Protein AF-0000000084401060 (afdb_homodimer)

Sequence (480 aa):
MSRNQKTVLITGANRGLGFGLTKLFLSRGYKVIAAVRDISSMVKLDGVIFVKIDAESLTDPKQAVETLQAEYGIKHLDIVIANSGICSDQDPISSIDPESFTHHFNINTRGPLTLFQAVRDLLIPSKGGAEGKFVVISSALGSISWEGHYKGQTTYGTSKAAVNYLTRKIHFEEPELIAFNIDPGYFESGNGQYAAAFVGRNPPQTVDEVAPQIVDVIEKATRAQTSGALWTYNGEKSAWMSRNQKTVLITGANRGLGFGLTKLFLSRGYKVIAAVRDISSMVKLDGVIFVKIDAESLTDPKQAVETLQAEYGIKHLDIVIANSGICSDQDPISSIDPESFTHHFNINTRGPLTLFQAVRDLLIPSKGGAEGKFVVISSALGSISWEGHYKGQTTYGTSKAAVNYLTRKIHFEEPELIAFNIDPGYFESGNGQYAAAFVGRNPPQTVDEVAPQIVDVIEKATRAQTSGALWTYNGEKSAW

Nearest PDB structures (foldseek):
  7ypd-assembly1_B  TM=9.029E-01  e=2.515E-20  Rhodotorula toruloides
  4cr7-assembly6_D  TM=8.251E-01  e=7.104E-14  Flavobacterium sp. 141-8
  4cr7-assembly1_H-2  TM=8.321E-01  e=1.428E-13  Flavobacterium sp. 141-8
  4cr7-assembly5_L-6  TM=8.377E-01  e=3.059E-13  Flavobacterium sp. 141-8
  4cr7-assembly6_I-8  TM=8.412E-01  e=7.439E-13  Flavobacterium sp. 141-8

Structure (mmCIF, N/CA/C/O backbone):
data_AF-0000000084401060-model_v1
#
loop_
_entity.id
_entity.type
_entity.pdbx_description
1 polymer 'Cytoplasmic protein'
#
loop_
_atom_site.group_PDB
_atom_site.id
_atom_site.type_symbol
_atom_site.label_atom_id
_atom_site.label_alt_id
_atom_site.label_comp_id
_atom_site.label_asym_id
_atom_site.label_entity_id
_atom_site.label_seq_id
_atom_site.pdbx_PDB_ins_code
_atom_site.Cartn_x
_atom_site.Cartn_y
_atom_site.Cartn_z
_atom_site.occupancy
_atom_site.B_iso_or_equiv
_atom_site.auth_seq_id
_atom_site.auth_comp_id
_atom_site.auth_asym_id
_atom_site.auth_atom_id
_atom_site.pdbx_PDB_model_num
ATOM 1 N N . MET A 1 1 ? 7.047 37.656 25.656 1 33.56 1 MET A N 1
ATOM 2 C CA . MET A 1 1 ? 7.379 37.344 24.266 1 33.56 1 MET A CA 1
ATOM 3 C C . MET A 1 1 ? 6.207 36.688 23.562 1 33.56 1 MET A C 1
ATOM 5 O O . MET A 1 1 ? 5.586 35.781 24.125 1 33.56 1 MET A O 1
ATOM 9 N N . SER A 1 2 ? 5.246 37.344 22.875 1 41.78 2 SER A N 1
ATOM 10 C CA . SER A 1 2 ? 3.918 37.031 22.359 1 41.78 2 SER A CA 1
ATOM 11 C C . SER A 1 2 ? 3.844 35.594 21.844 1 41.78 2 SER A C 1
ATOM 13 O O . SER A 1 2 ? 4.707 35.156 21.078 1 41.78 2 SER A O 1
ATOM 15 N N . ARG A 1 3 ? 3.529 34.625 22.641 1 53.06 3 ARG A N 1
ATOM 16 C CA . ARG A 1 3 ? 3.574 33.188 22.422 1 53.06 3 ARG A CA 1
ATOM 17 C C . ARG A 1 3 ? 3.213 32.844 20.984 1 53.06 3 ARG A C 1
ATOM 19 O O . ARG A 1 3 ? 2.125 33.156 20.5 1 53.06 3 ARG A O 1
ATOM 26 N N . ASN A 1 4 ? 4.184 32.625 19.875 1 75.56 4 ASN A N 1
ATOM 27 C CA . ASN A 1 4 ? 4.062 32.438 18.438 1 75.56 4 ASN A CA 1
ATOM 28 C C . ASN A 1 4 ? 2.977 31.438 18.078 1 75.56 4 ASN A C 1
ATOM 30 O O . ASN A 1 4 ? 2.965 30.328 18.594 1 75.56 4 ASN A O 1
ATOM 34 N N . GLN A 1 5 ? 1.82 31.953 17.688 1 92 5 GLN A N 1
ATOM 35 C CA . GLN A 1 5 ? 0.675 31.156 17.25 1 92 5 GLN A CA 1
ATOM 36 C C . GLN A 1 5 ? 1.112 30.016 16.328 1 92 5 GLN A C 1
ATOM 38 O O . GLN A 1 5 ? 1.78 30.25 15.32 1 92 5 GLN A O 1
ATOM 43 N N . LYS A 1 6 ? 0.814 28.828 16.812 1 94.94 6 LYS A N 1
ATOM 44 C CA . LYS A 1 6 ? 1.131 27.672 15.984 1 94.94 6 LYS A CA 1
ATOM 45 C C . LYS A 1 6 ? 0.199 27.578 14.781 1 94.94 6 LYS A C 1
ATOM 47 O O . LYS A 1 6 ? -0.961 28 14.852 1 94.94 6 LYS A O 1
ATOM 52 N N . THR A 1 7 ? 0.727 27.047 13.68 1 96.75 7 THR A N 1
ATOM 53 C CA . THR A 1 7 ? -0.035 26.938 12.438 1 96.75 7 THR A CA 1
ATOM 54 C C . THR A 1 7 ? -0.263 25.469 12.07 1 96.75 7 THR A C 1
ATOM 56 O O . THR A 1 7 ? 0.663 24.656 12.125 1 96.75 7 THR A O 1
ATOM 59 N N . VAL A 1 8 ? -1.557 25.141 11.719 1 98.38 8 VAL A N 1
ATOM 60 C CA . VAL A 1 8 ? -1.91 23.797 11.297 1 98.38 8 VAL A CA 1
ATOM 61 C C . VAL A 1 8 ? -2.598 23.844 9.93 1 98.38 8 VAL A C 1
ATOM 63 O O . VAL A 1 8 ? -3.416 24.734 9.672 1 98.38 8 VAL A O 1
ATOM 66 N N . LEU A 1 9 ? -2.145 23 9.008 1 98.75 9 LEU A N 1
ATOM 67 C CA . LEU A 1 9 ? -2.824 22.766 7.738 1 98.75 9 LEU A CA 1
ATOM 68 C C . LEU A 1 9 ? -3.559 21.438 7.738 1 98.75 9 LEU A C 1
ATOM 70 O O . LEU A 1 9 ? -2.975 20.406 8.07 1 98.75 9 LEU A O 1
ATOM 74 N N . ILE A 1 10 ? -4.863 21.453 7.438 1 98.75 10 ILE A N 1
ATOM 75 C CA . ILE A 1 10 ? -5.699 20.25 7.434 1 98.75 10 ILE A CA 1
ATOM 76 C C . ILE A 1 10 ? -6.34 20.078 6.059 1 98.75 10 ILE A C 1
ATOM 78 O O . ILE A 1 10 ? -6.996 20.984 5.551 1 98.75 10 ILE A O 1
ATOM 82 N N . THR A 1 11 ? -6.094 18.938 5.41 1 98.62 11 THR A N 1
ATOM 83 C CA . THR A 1 11 ? -6.793 18.656 4.164 1 98.62 11 THR A CA 1
ATOM 84 C C . THR A 1 11 ? -8.141 17.984 4.438 1 98.62 11 THR A C 1
ATOM 86 O O . THR A 1 11 ? -8.328 17.375 5.496 1 98.62 11 THR A O 1
ATOM 89 N N . GLY A 1 12 ? -9.055 18.078 3.428 1 96.44 12 GLY A N 1
ATOM 90 C CA . GLY A 1 12 ? -10.391 17.547 3.65 1 96.44 12 GLY A CA 1
ATOM 91 C C . GLY A 1 12 ? -11.109 18.188 4.816 1 96.44 12 GLY A C 1
ATOM 92 O O . GLY A 1 12 ? -11.734 17.516 5.629 1 96.44 12 GLY A O 1
ATOM 93 N N . ALA A 1 13 ? -11.078 19.469 4.961 1 95.94 13 ALA A N 1
ATOM 94 C CA . ALA A 1 13 ? -11.445 20.188 6.176 1 95.94 13 ALA A CA 1
ATOM 95 C C . ALA A 1 13 ? -12.898 20.641 6.125 1 95.94 13 ALA A C 1
ATOM 97 O O . ALA A 1 13 ? -13.383 21.312 7.047 1 95.94 13 ALA A O 1
ATOM 98 N N . ASN A 1 14 ? -13.648 20.25 5.109 1 90.69 14 ASN A N 1
ATOM 99 C CA . ASN A 1 14 ? -14.969 20.844 4.926 1 90.69 14 ASN A CA 1
ATOM 100 C C . ASN A 1 14 ? -16.062 20 5.562 1 90.69 14 ASN A C 1
ATOM 102 O O . ASN A 1 14 ? -17.203 20.438 5.707 1 90.69 14 ASN A O 1
ATOM 106 N N . ARG A 1 15 ? -15.766 18.781 5.902 1 88.06 15 ARG A N 1
ATOM 107 C CA . ARG A 1 15 ? -16.781 17.922 6.488 1 88.06 15 ARG A CA 1
ATOM 108 C C . ARG A 1 15 ? -16.156 16.875 7.402 1 88.06 15 ARG A C 1
ATOM 110 O O . ARG A 1 15 ? -14.938 16.734 7.449 1 88.06 15 ARG A O 1
ATOM 117 N N . GLY A 1 16 ? -16.984 16.281 8.18 1 90.94 16 GLY A N 1
ATOM 118 C CA . GLY A 1 16 ? -16.578 15.141 8.984 1 90.94 16 GLY A CA 1
ATOM 119 C C . GLY A 1 16 ? -15.469 15.461 9.961 1 90.94 16 GLY A C 1
ATOM 120 O O . GLY A 1 16 ? -15.531 16.469 10.664 1 90.94 16 GLY A O 1
ATOM 121 N N . LEU A 1 17 ? -14.57 14.516 10.039 1 94.25 17 LEU A N 1
ATOM 122 C CA . LEU A 1 17 ? -13.469 14.633 10.984 1 94.25 17 LEU A CA 1
ATOM 123 C C . LEU A 1 17 ? -12.633 15.875 10.703 1 94.25 17 LEU A C 1
ATOM 125 O O . LEU A 1 17 ? -12.258 16.609 11.625 1 94.25 17 LEU A O 1
ATOM 129 N N . GLY A 1 18 ? -12.375 16.156 9.383 1 95.94 18 GLY A N 1
ATOM 130 C CA . GLY A 1 18 ? -11.578 17.328 9.016 1 95.94 18 GLY A CA 1
ATOM 131 C C . GLY A 1 18 ? -12.172 18.625 9.508 1 95.94 18 GLY A C 1
ATOM 132 O O . GLY A 1 18 ? -11.445 19.5 10 1 95.94 18 GLY A O 1
ATOM 133 N N . PHE A 1 19 ? -13.43 18.703 9.367 1 94.69 19 PHE A N 1
ATOM 134 C CA . PHE A 1 19 ? -14.117 19.906 9.836 1 94.69 19 PHE A CA 1
ATOM 135 C C . PHE A 1 19 ? -14.07 20 11.352 1 94.69 19 PHE A C 1
ATOM 137 O O . PHE A 1 19 ? -13.812 21.078 11.898 1 94.69 19 PHE A O 1
ATOM 144 N N . GLY A 1 20 ? -14.305 18.906 12.031 1 94.56 20 GLY A N 1
ATOM 145 C CA . GLY A 1 20 ? -14.203 18.859 13.484 1 94.56 20 GLY A CA 1
ATOM 146 C C . GLY A 1 20 ? -12.836 19.25 14 1 94.56 20 GLY A C 1
ATOM 147 O O . GLY A 1 20 ? -12.719 20.016 14.953 1 94.56 20 GLY A O 1
ATOM 148 N N . LEU A 1 21 ? -11.781 18.766 13.328 1 97.69 21 LEU A N 1
ATOM 149 C CA . LEU A 1 21 ? -10.414 19.109 13.703 1 97.69 21 LEU A CA 1
ATOM 150 C C . LEU A 1 21 ? -10.141 20.594 13.484 1 97.69 21 LEU A C 1
ATOM 152 O O . LEU A 1 21 ? -9.5 21.25 14.305 1 97.69 21 LEU A O 1
ATOM 156 N N . THR A 1 22 ? -10.648 21.109 12.375 1 97.25 22 THR A N 1
ATOM 157 C CA . THR A 1 22 ? -10.492 22.516 12.07 1 97.25 22 THR A CA 1
ATOM 158 C C . THR A 1 22 ? -11.062 23.391 13.188 1 97.25 22 THR A C 1
ATOM 160 O O . THR A 1 22 ? -10.367 24.266 13.711 1 97.25 22 THR A O 1
ATOM 163 N N . LYS A 1 23 ? -12.234 23.109 13.625 1 96.06 23 LYS A N 1
ATOM 164 C CA . LYS A 1 23 ? -12.891 23.859 14.68 1 96.06 23 LYS A CA 1
ATOM 165 C C . LYS A 1 23 ? -12.125 23.75 16 1 96.06 23 LYS A C 1
ATOM 167 O O . LYS A 1 23 ? -11.953 24.734 16.719 1 96.06 23 LYS A O 1
ATOM 172 N N . LEU A 1 24 ? -11.719 22.594 16.25 1 97.25 24 LEU A N 1
ATOM 173 C CA . LEU A 1 24 ? -11.055 22.344 17.531 1 97.25 24 LEU A CA 1
ATOM 174 C C . LEU A 1 24 ? -9.703 23.047 17.594 1 97.25 24 LEU A C 1
ATOM 176 O O . LEU A 1 24 ? -9.383 23.688 18.594 1 97.25 24 LEU A O 1
ATOM 180 N N . PHE A 1 25 ? -8.898 22.969 16.531 1 98 25 PHE A N 1
ATOM 181 C CA . PHE A 1 25 ? -7.613 23.656 16.516 1 98 25 PHE A CA 1
ATOM 182 C C . PHE A 1 25 ? -7.809 25.172 16.594 1 98 25 PHE A C 1
ATOM 184 O O . PHE A 1 25 ? -7.031 25.875 17.234 1 98 25 PHE A O 1
ATOM 191 N N . LEU A 1 26 ? -8.828 25.672 15.945 1 96.38 26 LEU A N 1
ATOM 192 C CA . LEU A 1 26 ? -9.156 27.094 16.047 1 96.38 26 LEU A CA 1
ATOM 193 C C . LEU A 1 26 ? -9.43 27.484 17.5 1 96.38 26 LEU A C 1
ATOM 195 O O . LEU A 1 26 ? -8.906 28.484 17.984 1 96.38 26 LEU A O 1
ATOM 199 N N . SER A 1 27 ? -10.203 26.688 18.156 1 95.94 27 SER A N 1
ATOM 200 C CA . SER A 1 27 ? -10.578 26.969 19.531 1 95.94 27 SER A CA 1
ATOM 201 C C . SER A 1 27 ? -9.375 26.891 20.469 1 95.94 27 SER A C 1
ATOM 203 O O . SER A 1 27 ? -9.375 27.484 21.531 1 95.94 27 SER A O 1
ATOM 205 N N . ARG A 1 28 ? -8.344 26.203 20.031 1 96.06 28 ARG A N 1
ATOM 206 C CA . ARG A 1 28 ? -7.141 26.031 20.828 1 96.06 28 ARG A CA 1
ATOM 207 C C . ARG A 1 28 ? -6.109 27.109 20.5 1 96.06 28 ARG A C 1
ATOM 209 O O . ARG A 1 28 ? -4.977 27.062 20.984 1 96.06 28 ARG A O 1
ATOM 216 N N . GLY A 1 29 ? -6.469 28.016 19.578 1 96.06 29 GLY A N 1
ATOM 217 C CA . GLY A 1 29 ? -5.648 29.203 19.344 1 96.06 29 GLY A CA 1
ATOM 218 C C . GLY A 1 29 ? -4.711 29.047 18.172 1 96.06 29 GLY A C 1
ATOM 219 O O . GLY A 1 29 ? -3.828 29.875 17.953 1 96.06 29 GLY A O 1
ATOM 220 N N . TYR A 1 30 ? -4.848 28 17.391 1 97 30 TYR A N 1
ATOM 221 C CA . TYR A 1 30 ? -4.004 27.812 16.203 1 97 30 TYR A CA 1
ATOM 222 C C . TYR A 1 30 ? -4.445 28.734 15.078 1 97 30 TYR A C 1
ATOM 224 O O . TYR A 1 30 ? -5.625 29.062 14.969 1 97 30 TYR A O 1
ATOM 232 N N . LYS A 1 31 ? -3.463 29.172 14.32 1 97.06 31 LYS A N 1
ATOM 233 C CA . LYS A 1 31 ? -3.785 29.594 12.953 1 97.06 31 LYS A CA 1
ATOM 234 C C . LYS A 1 31 ? -4.105 28.375 12.078 1 97.06 31 LYS A C 1
ATOM 236 O O . LYS A 1 31 ? -3.273 27.484 11.914 1 97.06 31 LYS A O 1
ATOM 241 N N . VAL A 1 32 ? -5.324 28.344 11.539 1 98.12 32 VAL A N 1
ATOM 242 C CA . VAL A 1 32 ? -5.766 27.141 10.836 1 98.12 32 VAL A CA 1
ATOM 243 C C . VAL A 1 32 ? -5.848 27.422 9.336 1 98.12 32 VAL A C 1
ATOM 245 O O . VAL A 1 32 ? -6.449 28.406 8.914 1 98.12 32 VAL A O 1
ATOM 248 N N . ILE A 1 33 ? -5.16 26.594 8.578 1 98.44 33 ILE A N 1
ATOM 249 C CA . ILE A 1 33 ? -5.297 26.531 7.125 1 98.44 33 ILE A CA 1
ATOM 250 C C . ILE A 1 33 ? -6.137 25.312 6.738 1 98.44 33 ILE A C 1
ATOM 252 O O . ILE A 1 33 ? -5.746 24.172 6.988 1 98.44 33 ILE A O 1
ATOM 256 N N . ALA A 1 34 ? -7.316 25.578 6.18 1 98.06 34 ALA A N 1
ATOM 257 C CA . ALA A 1 34 ? -8.227 24.531 5.723 1 98.06 34 ALA A CA 1
ATOM 258 C C . ALA A 1 34 ? -8.109 24.312 4.219 1 98.06 34 ALA A C 1
ATOM 260 O O . ALA A 1 34 ? -8.375 25.219 3.432 1 98.06 34 ALA A O 1
ATOM 261 N N . ALA A 1 35 ? -7.699 23.141 3.832 1 98.25 35 ALA A N 1
ATOM 262 C CA . ALA A 1 35 ? -7.551 22.797 2.422 1 98.25 35 ALA A CA 1
ATOM 263 C C . ALA A 1 35 ? -8.68 21.875 1.969 1 98.25 35 ALA A C 1
ATOM 265 O O . ALA A 1 35 ? -8.961 20.859 2.619 1 98.25 35 ALA A O 1
ATOM 266 N N . VAL A 1 36 ? -9.32 22.234 0.854 1 96.5 36 VAL A N 1
ATOM 267 C CA . VAL A 1 36 ? -10.438 21.453 0.34 1 96.5 36 VAL A CA 1
ATOM 268 C C . VAL A 1 36 ? -10.391 21.422 -1.187 1 96.5 36 VAL A C 1
ATOM 270 O O . VAL A 1 36 ? -9.758 22.281 -1.809 1 96.5 36 VAL A O 1
ATOM 273 N N . ARG A 1 37 ? -11.039 20.438 -1.738 1 94 37 ARG A N 1
ATOM 274 C CA . ARG A 1 37 ? -11.086 20.281 -3.189 1 94 37 ARG A CA 1
ATOM 275 C C . ARG A 1 37 ? -11.852 21.438 -3.832 1 94 37 ARG A C 1
ATOM 277 O O . ARG A 1 37 ? -11.484 21.922 -4.906 1 94 37 ARG A O 1
ATOM 284 N N . ASP A 1 38 ? -12.898 21.828 -3.141 1 92.88 38 ASP A N 1
ATOM 285 C CA . ASP A 1 38 ? -13.758 22.922 -3.576 1 92.88 38 ASP A CA 1
ATOM 286 C C . ASP A 1 38 ? -13.961 23.953 -2.455 1 92.88 38 ASP A C 1
ATOM 288 O O . ASP A 1 38 ? -14.727 23.703 -1.521 1 92.88 38 ASP A O 1
ATOM 292 N N . ILE A 1 39 ? -13.383 25.125 -2.623 1 91.75 39 ILE A N 1
ATOM 293 C CA . ILE A 1 39 ? -13.398 26.141 -1.579 1 91.75 39 ILE A CA 1
ATOM 294 C C . ILE A 1 39 ? -14.828 26.594 -1.312 1 91.75 39 ILE A C 1
ATOM 296 O O . ILE A 1 39 ? -15.188 26.891 -0.172 1 91.75 39 ILE A O 1
ATOM 300 N N . SER A 1 40 ? -15.609 26.547 -2.344 1 89.88 40 SER A N 1
ATOM 301 C CA . SER A 1 40 ? -16.984 27.016 -2.191 1 89.88 40 SER A CA 1
ATOM 302 C C . SER A 1 40 ? -17.797 26.078 -1.301 1 89.88 40 SER A C 1
ATOM 304 O O . SER A 1 40 ? -18.875 26.438 -0.822 1 89.88 40 SER A O 1
ATOM 306 N N . SER A 1 41 ? -17.297 24.875 -1.024 1 85.94 41 SER A N 1
ATOM 307 C CA . SER A 1 41 ? -17.984 23.875 -0.2 1 85.94 41 SER A CA 1
ATOM 308 C C . SER A 1 41 ? -17.797 24.172 1.285 1 85.94 41 SER A C 1
ATOM 310 O O . SER A 1 41 ? -18.453 23.562 2.131 1 85.94 41 SER A O 1
ATOM 312 N N . MET A 1 42 ? -16.969 25.141 1.604 1 84.25 42 MET A N 1
ATOM 313 C CA . MET A 1 42 ? -16.641 25.406 3.006 1 84.25 42 MET A CA 1
ATOM 314 C C . MET A 1 42 ? -17.5 26.531 3.562 1 84.25 42 MET A C 1
ATOM 316 O O . MET A 1 42 ? -17.766 27.516 2.877 1 84.25 42 MET A O 1
ATOM 320 N N . VAL A 1 43 ? -17.953 26.234 4.711 1 85.31 43 VAL A N 1
ATOM 321 C CA . VAL A 1 43 ? -18.578 27.328 5.453 1 85.31 43 VAL A CA 1
ATOM 322 C C . VAL A 1 43 ? -17.516 28.344 5.887 1 85.31 43 VAL A C 1
ATOM 324 O O . VAL A 1 43 ? -16.391 27.953 6.234 1 85.31 43 VAL A O 1
ATOM 327 N N . LYS A 1 44 ? -17.875 29.562 5.781 1 84.25 44 LYS A N 1
ATOM 328 C CA . LYS A 1 44 ? -16.938 30.578 6.203 1 84.25 44 LYS A CA 1
ATOM 329 C C . LYS A 1 44 ? -16.719 30.547 7.715 1 84.25 44 LYS A C 1
ATOM 331 O O . LYS A 1 44 ? -17.688 30.484 8.477 1 84.25 44 LYS A O 1
ATOM 336 N N . LEU A 1 45 ? -15.453 30.312 8.094 1 88.56 45 LEU A N 1
ATOM 337 C CA . LEU A 1 45 ? -15.023 30.375 9.484 1 88.56 45 LEU A CA 1
ATOM 338 C C . LEU A 1 45 ? -14.047 31.516 9.703 1 88.56 45 LEU A C 1
ATOM 340 O O . LEU A 1 45 ? -13.055 31.641 8.984 1 88.56 45 LEU A O 1
ATOM 344 N N . ASP A 1 46 ? -14.328 32.344 10.641 1 90 46 ASP A N 1
ATOM 345 C CA . ASP A 1 46 ? -13.453 33.469 10.93 1 90 46 ASP A CA 1
ATOM 346 C C . ASP A 1 46 ? -12.07 33 11.367 1 90 46 ASP A C 1
ATOM 348 O O . ASP A 1 46 ? -11.945 32.094 12.18 1 90 46 ASP A O 1
ATOM 352 N N . GLY A 1 47 ? -11.07 33.531 10.781 1 89.81 47 GLY A N 1
ATOM 353 C CA . GLY A 1 47 ? -9.711 33.25 11.211 1 89.81 47 GLY A CA 1
ATOM 354 C C . GLY A 1 47 ? -9.086 32.062 10.508 1 89.81 47 GLY A C 1
ATOM 355 O O . GLY A 1 47 ? -7.945 31.688 10.797 1 89.81 47 GLY A O 1
ATOM 356 N N . VAL A 1 48 ? -9.883 31.469 9.641 1 95.75 48 VAL A N 1
ATOM 357 C CA . VAL A 1 48 ? -9.383 30.312 8.922 1 95.75 48 VAL A CA 1
ATOM 358 C C . VAL A 1 48 ? -8.969 30.703 7.508 1 95.75 48 VAL A C 1
ATOM 360 O O . VAL A 1 48 ? -9.68 31.469 6.836 1 95.75 48 VAL A O 1
ATOM 363 N N . ILE A 1 49 ? -7.758 30.281 7.078 1 96.75 49 ILE A N 1
ATOM 364 C CA . ILE A 1 49 ? -7.305 30.453 5.699 1 96.75 49 ILE A CA 1
ATOM 365 C C . ILE A 1 49 ? -7.746 29.25 4.863 1 96.75 49 ILE A C 1
ATOM 367 O O . ILE A 1 49 ? -7.57 28.094 5.273 1 96.75 49 ILE A O 1
ATOM 371 N N . PHE A 1 50 ? -8.344 29.547 3.684 1 96.44 50 PHE A N 1
ATOM 372 C CA . PHE A 1 50 ? -8.805 28.469 2.809 1 96.44 50 PHE A CA 1
ATOM 373 C C . PHE A 1 50 ? -7.922 28.375 1.568 1 96.44 50 PHE A C 1
ATOM 375 O O . PHE A 1 50 ? -7.594 29.375 0.95 1 96.44 50 PHE A O 1
ATOM 382 N N . VAL A 1 51 ? -7.523 27.141 1.249 1 97.69 51 VAL A N 1
ATOM 383 C CA . VAL A 1 51 ? -6.781 26.906 0.013 1 97.69 51 VAL A CA 1
ATOM 384 C C . VAL A 1 51 ? -7.348 25.688 -0.7 1 97.69 51 VAL A C 1
ATOM 386 O O . VAL A 1 51 ? -8.023 24.859 -0.084 1 97.69 51 VAL A O 1
ATOM 389 N N . LYS A 1 52 ? -7.07 25.609 -1.972 1 98.12 52 LYS A N 1
ATOM 390 C CA . LYS A 1 52 ? -7.543 24.469 -2.771 1 98.12 52 LYS A CA 1
ATOM 391 C C . LYS A 1 52 ? -6.492 23.375 -2.838 1 98.12 52 LYS A C 1
ATOM 393 O O . LYS A 1 52 ? -5.375 23.594 -3.307 1 98.12 52 LYS A O 1
ATOM 398 N N . ILE A 1 53 ? -6.852 22.234 -2.367 1 98.5 53 ILE A N 1
ATOM 399 C CA . ILE A 1 53 ? -6.07 21.016 -2.578 1 98.5 53 ILE A CA 1
ATOM 400 C C . ILE A 1 53 ? -7.004 19.844 -2.867 1 98.5 53 ILE A C 1
ATOM 402 O O . ILE A 1 53 ? -7.738 19.406 -1.983 1 98.5 53 ILE A O 1
ATOM 406 N N . ASP A 1 54 ? -7.008 19.484 -4.074 1 98 54 ASP A N 1
ATOM 407 C CA . ASP A 1 54 ? -7.586 18.203 -4.469 1 98 54 ASP A CA 1
ATOM 408 C C . ASP A 1 54 ? -6.586 17.062 -4.27 1 98 54 ASP A C 1
ATOM 410 O O . ASP A 1 54 ? -5.504 17.078 -4.863 1 98 54 ASP A O 1
ATOM 414 N N . ALA A 1 55 ? -6.977 16.109 -3.471 1 96.5 55 ALA A N 1
ATOM 415 C CA . ALA A 1 55 ? -6.062 15.031 -3.092 1 96.5 55 ALA A CA 1
ATOM 416 C C . ALA A 1 55 ? -5.578 14.266 -4.316 1 96.5 55 ALA A C 1
ATOM 418 O O . ALA A 1 55 ? -4.539 13.602 -4.27 1 96.5 55 ALA A O 1
ATOM 419 N N . GLU A 1 56 ? -6.281 14.312 -5.387 1 96.06 56 GLU A N 1
ATOM 420 C CA . GLU A 1 56 ? -5.879 13.594 -6.594 1 96.06 56 GLU A CA 1
ATOM 421 C C . GLU A 1 56 ? -4.965 14.453 -7.465 1 96.06 56 GLU A C 1
ATOM 423 O O . GLU A 1 56 ? -4.352 13.953 -8.414 1 96.06 56 GLU A O 1
ATOM 428 N N . SER A 1 57 ? -4.93 15.742 -7.18 1 98.12 57 SER A N 1
ATOM 429 C CA . SER A 1 57 ? -4.141 16.656 -8 1 98.12 57 SER A CA 1
ATOM 430 C C . SER A 1 57 ? -2.648 16.516 -7.715 1 98.12 57 SER A C 1
ATOM 432 O O . SER A 1 57 ? -2.236 16.453 -6.551 1 98.12 57 SER A O 1
ATOM 434 N N . LEU A 1 58 ? -1.853 16.547 -8.773 1 98.12 58 LEU A N 1
ATOM 435 C CA . LEU A 1 58 ? -0.406 16.453 -8.609 1 98.12 58 LEU A CA 1
ATOM 436 C C . LEU A 1 58 ? 0.201 17.844 -8.391 1 98.12 58 LEU A C 1
ATOM 438 O O . LEU A 1 58 ? 1.351 17.953 -7.965 1 98.12 58 LEU A O 1
ATOM 442 N N . THR A 1 59 ? -0.6 18.906 -8.586 1 98.25 59 THR A N 1
ATOM 443 C CA . THR A 1 59 ? -0.014 20.234 -8.586 1 98.25 59 THR A CA 1
ATOM 444 C C . THR A 1 59 ? -0.64 21.109 -7.492 1 98.25 59 THR A C 1
ATOM 446 O O . THR A 1 59 ? -0.025 22.062 -7.02 1 98.25 59 THR A O 1
ATOM 449 N N . ASP A 1 60 ? -1.842 20.734 -7.012 1 98.75 60 ASP A N 1
ATOM 450 C CA . ASP A 1 60 ? -2.58 21.578 -6.082 1 98.75 60 ASP A CA 1
ATOM 451 C C . ASP A 1 60 ? -1.767 21.844 -4.816 1 98.75 60 ASP A C 1
ATOM 453 O O . ASP A 1 60 ? -1.699 22.969 -4.344 1 98.75 60 ASP A O 1
ATOM 457 N N . PRO A 1 61 ? -1.112 20.844 -4.242 1 98.81 61 PRO A N 1
ATOM 458 C CA . PRO A 1 61 ? -0.39 21.109 -2.994 1 98.81 61 PRO A CA 1
ATOM 459 C C . PRO A 1 61 ? 0.712 22.156 -3.16 1 98.81 61 PRO A C 1
ATOM 461 O O . PRO A 1 61 ? 0.829 23.062 -2.338 1 98.81 61 PRO A O 1
ATOM 464 N N . LYS A 1 62 ? 1.468 22 -4.211 1 98.62 62 LYS A N 1
ATOM 465 C CA . LYS A 1 62 ? 2.525 22.984 -4.457 1 98.62 62 LYS A CA 1
ATOM 466 C C . LYS A 1 62 ? 1.944 24.375 -4.676 1 98.62 62 LYS A C 1
ATOM 468 O O . LYS A 1 62 ? 2.447 25.359 -4.121 1 98.62 62 LYS A O 1
ATOM 473 N N . GLN A 1 63 ? 0.931 24.469 -5.461 1 98.69 63 GLN A N 1
ATOM 474 C CA . GLN A 1 63 ? 0.288 25.75 -5.734 1 98.69 63 GLN A CA 1
ATOM 475 C C . GLN A 1 63 ? -0.295 26.359 -4.465 1 98.69 63 GLN A C 1
ATOM 477 O O . GLN A 1 63 ? -0.229 27.562 -4.262 1 98.69 63 GLN A O 1
ATOM 482 N N . ALA A 1 64 ? -0.874 25.5 -3.643 1 98.75 64 ALA A N 1
ATOM 483 C CA . ALA A 1 64 ? -1.423 25.969 -2.373 1 98.75 64 ALA A CA 1
ATOM 484 C C . ALA A 1 64 ? -0.331 26.562 -1.492 1 98.75 64 ALA A C 1
ATOM 486 O O . ALA A 1 64 ? -0.528 27.609 -0.88 1 98.75 64 ALA A O 1
ATOM 487 N N . VAL A 1 65 ? 0.817 25.922 -1.43 1 98.5 65 VAL A N 1
ATOM 488 C CA . VAL A 1 65 ? 1.933 26.406 -0.625 1 98.5 65 VAL A CA 1
ATOM 489 C C . VAL A 1 65 ? 2.418 27.75 -1.169 1 98.5 65 VAL A C 1
ATOM 491 O O . VAL A 1 65 ? 2.695 28.672 -0.401 1 98.5 65 VAL A O 1
ATOM 494 N N . GLU A 1 66 ? 2.469 27.828 -2.484 1 98.5 66 GLU A N 1
ATOM 495 C CA . GLU A 1 66 ? 2.855 29.094 -3.1 1 98.5 66 GLU A CA 1
ATOM 496 C C . GLU A 1 66 ? 1.887 30.219 -2.719 1 98.5 66 GLU A C 1
ATOM 498 O O . GLU A 1 66 ? 2.311 31.328 -2.385 1 98.5 66 GLU A O 1
ATOM 503 N N . THR A 1 67 ? 0.653 29.922 -2.721 1 98.31 67 THR A N 1
ATOM 504 C CA . THR A 1 67 ? -0.373 30.875 -2.338 1 98.31 67 THR A CA 1
ATOM 505 C C . THR A 1 67 ? -0.223 31.281 -0.873 1 98.31 67 THR A C 1
ATOM 507 O O . THR A 1 67 ? -0.284 32.469 -0.535 1 98.31 67 THR A O 1
ATOM 510 N N . LEU A 1 68 ? 0.002 30.281 0.002 1 98.25 68 LEU A N 1
ATOM 511 C CA . LEU A 1 68 ? 0.164 30.531 1.432 1 98.25 68 LEU A CA 1
ATOM 512 C C . LEU A 1 68 ? 1.342 31.453 1.693 1 98.25 68 LEU A C 1
ATOM 514 O O . LEU A 1 68 ? 1.245 32.375 2.518 1 98.25 68 LEU A O 1
ATOM 518 N N . GLN A 1 69 ? 2.377 31.25 0.945 1 97.5 69 GLN A N 1
ATOM 519 C CA . GLN A 1 69 ? 3.57 32.062 1.123 1 97.5 69 GLN A CA 1
ATOM 520 C C . GLN A 1 69 ? 3.369 33.469 0.544 1 97.5 69 GLN A C 1
ATOM 522 O O . GLN A 1 69 ? 3.643 34.469 1.211 1 97.5 69 GLN A O 1
ATOM 527 N N . ALA A 1 70 ? 2.842 33.562 -0.612 1 98.06 70 ALA A N 1
ATOM 528 C CA . ALA A 1 70 ? 2.758 34.812 -1.349 1 98.06 70 ALA A CA 1
ATOM 529 C C . ALA A 1 70 ? 1.646 35.719 -0.793 1 98.06 70 ALA A C 1
ATOM 531 O O . ALA A 1 70 ? 1.834 36.906 -0.627 1 98.06 70 ALA A O 1
ATOM 532 N N . GLU A 1 71 ? 0.53 35.094 -0.481 1 97.69 71 GLU A N 1
ATOM 533 C CA . GLU A 1 71 ? -0.652 35.906 -0.163 1 97.69 71 GLU A CA 1
ATOM 534 C C . GLU A 1 71 ? -0.844 36.031 1.347 1 97.69 71 GLU A C 1
ATOM 536 O O . GLU A 1 71 ? -1.393 37 1.828 1 97.69 71 GLU A O 1
ATOM 541 N N . TYR A 1 72 ? -0.389 35.062 2.068 1 96.94 72 TYR A N 1
ATOM 542 C CA . TYR A 1 72 ? -0.704 35.062 3.492 1 96.94 72 TYR A CA 1
ATOM 543 C C . TYR A 1 72 ? 0.566 35.125 4.332 1 96.94 72 TYR A C 1
ATOM 545 O O . TYR A 1 72 ? 0.502 35.188 5.562 1 96.94 72 TYR A O 1
ATOM 553 N N . GLY A 1 73 ? 1.755 35.031 3.697 1 96.06 73 GLY A N 1
ATOM 554 C CA . GLY A 1 73 ? 3.027 35.188 4.379 1 96.06 73 GLY A CA 1
ATOM 555 C C . GLY A 1 73 ? 3.383 34.031 5.273 1 96.06 73 GLY A C 1
ATOM 556 O O . GLY A 1 73 ? 4.125 34.156 6.242 1 96.06 73 GLY A O 1
ATOM 557 N N . ILE A 1 74 ? 2.754 32.875 5.004 1 95.69 74 ILE A N 1
ATOM 558 C CA . ILE A 1 74 ? 3.049 31.688 5.801 1 95.69 74 ILE A CA 1
ATOM 559 C C . ILE A 1 74 ? 4.438 31.156 5.449 1 95.69 74 ILE A C 1
ATOM 561 O O . ILE A 1 74 ? 4.695 30.781 4.301 1 95.69 74 ILE A O 1
ATOM 565 N N . LYS A 1 75 ? 5.293 31.109 6.453 1 93 75 LYS A N 1
ATOM 566 C CA . LYS A 1 75 ? 6.664 30.672 6.215 1 93 75 LYS A CA 1
ATOM 567 C C . LYS A 1 75 ? 6.965 29.375 6.965 1 93 75 LYS A C 1
ATOM 569 O O . LYS A 1 75 ? 7.992 28.734 6.727 1 93 75 LYS A O 1
ATOM 574 N N . HIS A 1 76 ? 6.031 29.125 7.879 1 93.75 76 HIS A N 1
ATOM 575 C CA . HIS A 1 76 ? 6.223 27.953 8.727 1 93.75 76 HIS A CA 1
ATOM 576 C C . HIS A 1 76 ? 4.895 27.266 9.039 1 93.75 76 HIS A C 1
ATOM 578 O O . HIS A 1 76 ? 3.883 27.953 9.25 1 93.75 76 HIS A O 1
ATOM 584 N N . LEU A 1 77 ? 4.977 25.953 9.039 1 96.31 77 LEU A N 1
ATOM 585 C CA . LEU A 1 77 ? 3.883 25.125 9.531 1 96.31 77 LEU A CA 1
ATOM 586 C C . LEU A 1 77 ? 4.34 24.266 10.719 1 96.31 77 LEU A C 1
ATOM 588 O O . LEU A 1 77 ? 5.406 23.656 10.672 1 96.31 77 LEU A O 1
ATOM 592 N N . ASP A 1 78 ? 3.504 24.266 11.742 1 96.31 78 ASP A N 1
ATOM 593 C CA . ASP A 1 78 ? 3.809 23.422 12.891 1 96.31 78 ASP A CA 1
ATOM 594 C C . ASP A 1 78 ? 3.258 22 12.695 1 96.31 78 ASP A C 1
ATOM 596 O O . ASP A 1 78 ? 3.889 21.031 13.102 1 96.31 78 ASP A O 1
ATOM 600 N N . ILE A 1 79 ? 2.051 21.906 12.141 1 97.94 79 ILE A N 1
ATOM 601 C CA . ILE A 1 79 ? 1.349 20.641 11.969 1 97.94 79 ILE A CA 1
ATOM 602 C C . ILE A 1 79 ? 0.689 20.594 10.594 1 97.94 79 ILE A C 1
ATOM 604 O O . ILE A 1 79 ? 0.084 21.578 10.156 1 97.94 79 ILE A O 1
ATOM 608 N N . VAL A 1 80 ? 0.882 19.531 9.883 1 98.81 80 VAL A N 1
ATOM 609 C CA . VAL A 1 80 ? 0.096 19.219 8.695 1 98.81 80 VAL A CA 1
ATOM 610 C C . VAL A 1 80 ? -0.641 17.891 8.898 1 98.81 80 VAL A C 1
ATOM 612 O O . VAL A 1 80 ? -0.03 16.891 9.266 1 98.81 80 VAL A O 1
ATOM 615 N N . ILE A 1 81 ? -1.932 17.938 8.734 1 98.94 81 ILE A N 1
ATOM 616 C CA . ILE A 1 81 ? -2.771 16.75 8.867 1 98.94 81 ILE A CA 1
ATOM 617 C C . ILE A 1 81 ? -3.344 16.359 7.504 1 98.94 81 ILE A C 1
ATOM 619 O O . ILE A 1 81 ? -4.207 17.062 6.969 1 98.94 81 ILE A O 1
ATOM 623 N N . ALA A 1 82 ? -2.818 15.312 6.949 1 98.81 82 ALA A N 1
ATOM 624 C CA . ALA A 1 82 ? -3.412 14.703 5.762 1 98.81 82 ALA A CA 1
ATOM 625 C C . ALA A 1 82 ? -4.66 13.898 6.125 1 98.81 82 ALA A C 1
ATOM 627 O O . ALA A 1 82 ? -4.566 12.727 6.488 1 98.81 82 ALA A O 1
ATOM 628 N N . ASN A 1 83 ? -5.785 14.5 5.965 1 98 83 ASN A N 1
ATOM 629 C CA . ASN A 1 83 ? -7.043 13.922 6.422 1 98 83 ASN A CA 1
ATOM 630 C C . ASN A 1 83 ? -7.922 13.492 5.254 1 98 83 ASN A C 1
ATOM 632 O O . ASN A 1 83 ? -8.766 12.609 5.395 1 98 83 ASN A O 1
ATOM 636 N N . SER A 1 84 ? -7.676 14.094 4.07 1 95.38 84 SER A N 1
ATOM 637 C CA . SER A 1 84 ? -8.469 13.734 2.896 1 95.38 84 SER A CA 1
ATOM 638 C C . SER A 1 84 ? -8.305 12.258 2.545 1 95.38 84 SER A C 1
ATOM 640 O O . SER A 1 84 ? -7.203 11.719 2.621 1 95.38 84 SER A O 1
ATOM 642 N N . GLY A 1 85 ? -9.383 11.633 2.221 1 94.5 85 GLY A N 1
ATOM 643 C CA . GLY A 1 85 ? -9.367 10.242 1.808 1 94.5 85 GLY A CA 1
ATOM 644 C C . GLY A 1 85 ? -10.711 9.75 1.32 1 94.5 85 GLY A C 1
ATOM 645 O O . GLY A 1 85 ? -11.711 10.469 1.405 1 94.5 85 GLY A O 1
ATOM 646 N N . ILE A 1 86 ? -10.703 8.578 0.744 1 92.81 86 ILE A N 1
ATOM 647 C CA . ILE A 1 86 ? -11.945 7.98 0.275 1 92.81 86 ILE A CA 1
ATOM 648 C C . ILE A 1 86 ? -12 6.512 0.69 1 92.81 86 ILE A C 1
ATOM 650 O O . ILE A 1 86 ? -10.961 5.887 0.919 1 92.81 86 ILE A O 1
ATOM 654 N N . CYS A 1 87 ? -13.125 6.078 0.91 1 90.75 87 CYS A N 1
ATOM 655 C CA . CYS A 1 87 ? -13.492 4.691 1.153 1 90.75 87 CYS A CA 1
ATOM 656 C C . CYS A 1 87 ? -14.781 4.332 0.425 1 90.75 87 CYS A C 1
ATOM 658 O O . CYS A 1 87 ? -15.875 4.461 0.983 1 90.75 87 CYS A O 1
ATOM 660 N N . SER A 1 88 ? -14.789 4.02 -0.818 1 84 88 SER A N 1
ATOM 661 C CA . SER A 1 88 ? -16.047 3.893 -1.559 1 84 88 SER A CA 1
ATOM 662 C C . SER A 1 88 ? -16.219 2.484 -2.117 1 84 88 SER A C 1
ATOM 664 O O . SER A 1 88 ? -17.281 2.143 -2.639 1 84 88 SER A O 1
ATOM 666 N N . ASP A 1 89 ? -15.289 1.602 -1.999 1 83.94 89 ASP A N 1
ATOM 667 C CA . ASP A 1 89 ? -15.352 0.282 -2.619 1 83.94 89 ASP A CA 1
ATOM 668 C C . ASP A 1 89 ? -15.492 -0.815 -1.566 1 83.94 89 ASP A C 1
ATOM 670 O O . ASP A 1 89 ? -14.602 -0.996 -0.731 1 83.94 89 ASP A O 1
ATOM 674 N N . GLN A 1 90 ? -16.609 -1.547 -1.646 1 86.75 90 GLN A N 1
ATOM 675 C CA . GLN A 1 90 ? -16.875 -2.621 -0.694 1 86.75 90 GLN A CA 1
ATOM 676 C C . GLN A 1 90 ? -16.906 -3.979 -1.392 1 86.75 90 GLN A C 1
ATOM 678 O O . GLN A 1 90 ? -17.266 -4.988 -0.781 1 86.75 90 GLN A O 1
ATOM 683 N N . ASP A 1 91 ? -16.516 -4.047 -2.629 1 91.94 91 ASP A N 1
ATOM 684 C CA . ASP A 1 91 ? -16.562 -5.277 -3.414 1 91.94 91 ASP A CA 1
ATOM 685 C C . ASP A 1 91 ? -15.609 -6.324 -2.859 1 91.94 91 ASP A C 1
ATOM 687 O O . ASP A 1 91 ? -14.547 -5.984 -2.332 1 91.94 91 ASP A O 1
ATOM 691 N N . PRO A 1 92 ? -16.109 -7.574 -2.986 1 95.12 92 PRO A N 1
ATOM 692 C CA . PRO A 1 92 ? -15.109 -8.609 -2.717 1 95.12 92 PRO A CA 1
ATOM 693 C C . PRO A 1 92 ? -13.906 -8.531 -3.654 1 95.12 92 PRO A C 1
ATOM 695 O O . PRO A 1 92 ? -13.992 -7.93 -4.727 1 95.12 92 PRO A O 1
ATOM 698 N N . ILE A 1 93 ? -12.805 -9.117 -3.246 1 96.5 93 ILE A N 1
ATOM 699 C CA . ILE A 1 93 ? -11.531 -8.992 -3.959 1 96.5 93 ILE A CA 1
ATOM 700 C C . ILE A 1 93 ? -11.695 -9.516 -5.387 1 96.5 93 ILE A C 1
ATOM 702 O O . ILE A 1 93 ? -11.094 -8.977 -6.32 1 96.5 93 ILE A O 1
ATOM 706 N N . SER A 1 94 ? -12.555 -10.469 -5.598 1 95.25 94 SER A N 1
ATOM 707 C CA . SER A 1 94 ? -12.758 -11.102 -6.898 1 95.25 94 SER A CA 1
ATOM 708 C C . SER A 1 94 ? -13.461 -10.164 -7.867 1 95.25 94 SER A C 1
ATOM 710 O O . SER A 1 94 ? -13.484 -10.414 -9.078 1 95.25 94 SER A O 1
ATOM 712 N N . SER A 1 95 ? -14 -9.039 -7.359 1 96.5 95 SER A N 1
ATOM 713 C CA . SER A 1 95 ? -14.82 -8.188 -8.219 1 96.5 95 SER A CA 1
ATOM 714 C C . SER A 1 95 ? -14.414 -6.723 -8.086 1 96.5 95 SER A C 1
ATOM 716 O O . SER A 1 95 ? -15.117 -5.836 -8.57 1 96.5 95 SER A O 1
ATOM 718 N N . ILE A 1 96 ? -13.336 -6.496 -7.469 1 97.56 96 ILE A N 1
ATOM 719 C CA . ILE A 1 96 ? -12.836 -5.133 -7.34 1 97.56 96 ILE A CA 1
AT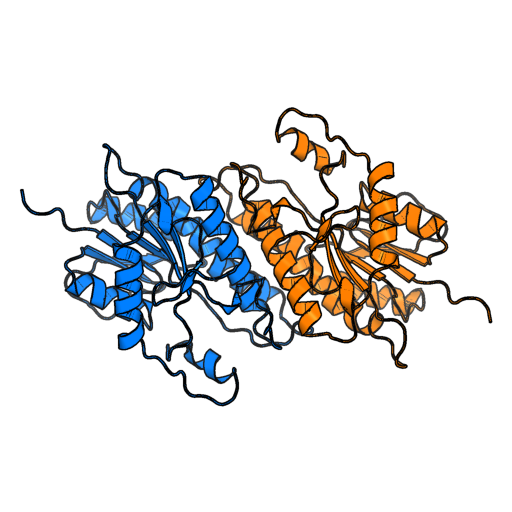OM 720 C C . ILE A 1 96 ? -12.586 -4.543 -8.727 1 97.56 96 ILE A C 1
ATOM 722 O O . ILE A 1 96 ? -12.008 -5.199 -9.594 1 97.56 96 ILE A O 1
ATOM 726 N N . ASP A 1 97 ? -13.094 -3.342 -8.945 1 98 97 ASP A N 1
ATOM 727 C CA . ASP A 1 97 ? -12.727 -2.588 -10.141 1 98 97 ASP A CA 1
ATOM 728 C C . ASP A 1 97 ? -11.289 -2.082 -10.047 1 98 97 ASP A C 1
ATOM 730 O O . ASP A 1 97 ? -10.969 -1.236 -9.203 1 98 97 ASP A O 1
ATOM 734 N N . PRO A 1 98 ? -10.422 -2.561 -10.977 1 98.25 98 PRO A N 1
ATOM 735 C CA . PRO A 1 98 ? -9.016 -2.176 -10.883 1 98.25 98 PRO A CA 1
ATOM 736 C C . PRO A 1 98 ? -8.805 -0.667 -10.977 1 98.25 98 PRO A C 1
ATOM 738 O O . PRO A 1 98 ? -7.852 -0.133 -10.406 1 98.25 98 PRO A O 1
ATOM 741 N N . GLU A 1 99 ? -9.633 -0.009 -11.672 1 97.62 99 GLU A N 1
ATOM 742 C CA . GLU A 1 99 ? -9.516 1.444 -11.75 1 97.62 99 GLU A CA 1
ATOM 743 C C . GLU A 1 99 ? -9.859 2.102 -10.422 1 97.62 99 GLU A C 1
ATOM 745 O O . GLU A 1 99 ? -9.211 3.062 -10.008 1 97.62 99 GLU A O 1
ATOM 750 N N . SER A 1 100 ? -10.906 1.581 -9.789 1 97.12 100 SER A N 1
ATOM 751 C CA . SER A 1 100 ? -11.25 2.055 -8.453 1 97.12 100 SER A CA 1
ATOM 752 C C . SER A 1 100 ? -10.117 1.78 -7.465 1 97.12 100 SER A C 1
ATOM 754 O O . SER A 1 100 ? -9.852 2.59 -6.574 1 97.12 100 SER A O 1
ATOM 756 N N . PHE A 1 101 ? -9.492 0.696 -7.664 1 98.44 101 PHE A N 1
ATOM 757 C CA . PHE A 1 101 ? -8.359 0.286 -6.844 1 98.44 101 PHE A CA 1
ATOM 758 C C . PHE A 1 101 ? -7.234 1.315 -6.918 1 98.44 101 PHE A C 1
ATOM 760 O O . PHE A 1 101 ? -6.773 1.814 -5.887 1 98.44 101 PHE A O 1
ATOM 767 N N . THR A 1 102 ? -6.852 1.738 -8.109 1 98.56 102 THR A N 1
ATOM 768 C CA . THR A 1 102 ? -5.812 2.74 -8.328 1 98.56 102 THR A CA 1
ATOM 769 C C . THR A 1 102 ? -6.277 4.113 -7.855 1 98.56 102 THR A C 1
ATOM 771 O O . THR A 1 102 ? -5.496 4.879 -7.285 1 98.56 102 THR A O 1
ATOM 774 N N . HIS A 1 103 ? -7.535 4.352 -8.086 1 98 103 HIS A N 1
ATOM 775 C CA . HIS A 1 103 ? -8.094 5.637 -7.676 1 98 103 HIS A CA 1
ATOM 776 C C . HIS A 1 103 ? -7.973 5.836 -6.172 1 98 103 HIS A C 1
ATOM 778 O O . HIS A 1 103 ? -7.582 6.91 -5.715 1 98 103 HIS A O 1
ATOM 784 N N . HIS A 1 104 ? -8.258 4.816 -5.391 1 98.12 104 HIS A N 1
ATOM 785 C CA . HIS A 1 104 ? -8.109 4.887 -3.941 1 98.12 104 HIS A CA 1
ATOM 786 C C . HIS A 1 104 ? -6.656 5.125 -3.545 1 98.12 104 HIS A C 1
ATOM 788 O O . HIS A 1 104 ? -6.375 5.918 -2.645 1 98.12 104 HIS A O 1
ATOM 794 N N . PHE A 1 105 ? -5.77 4.453 -4.25 1 98.75 105 PHE A N 1
ATOM 795 C CA . PHE A 1 105 ? -4.348 4.645 -3.986 1 98.75 105 PHE A CA 1
ATOM 796 C C . PHE A 1 105 ? -3.936 6.086 -4.258 1 98.75 105 PHE A C 1
ATOM 798 O O . PHE A 1 105 ? -3.203 6.688 -3.469 1 98.75 105 PHE A O 1
ATOM 805 N N . ASN A 1 106 ? -4.387 6.637 -5.371 1 98.75 106 ASN A N 1
ATOM 806 C CA . ASN A 1 106 ? -4.027 7.996 -5.762 1 98.75 106 ASN A CA 1
ATOM 807 C C . ASN A 1 106 ? -4.48 9.016 -4.723 1 98.75 106 ASN A C 1
ATOM 809 O O . ASN A 1 106 ? -3.758 9.969 -4.43 1 98.75 106 ASN A O 1
ATOM 813 N N . ILE A 1 107 ? -5.574 8.781 -4.176 1 98.25 107 ILE A N 1
ATOM 814 C CA . ILE A 1 107 ? -6.121 9.75 -3.236 1 98.25 107 ILE A CA 1
ATOM 815 C C . ILE A 1 107 ? -5.555 9.492 -1.842 1 98.25 107 ILE A C 1
ATOM 817 O O . ILE A 1 107 ? -4.996 10.398 -1.215 1 98.25 107 ILE A O 1
ATOM 821 N N . ASN A 1 108 ? -5.594 8.25 -1.383 1 98.44 108 ASN A N 1
ATOM 822 C CA . ASN A 1 108 ? -5.297 7.918 0.008 1 98.44 108 ASN A CA 1
ATOM 823 C C . ASN A 1 108 ? -3.795 7.812 0.251 1 98.44 108 ASN A C 1
ATOM 825 O O . ASN A 1 108 ? -3.34 7.875 1.396 1 98.44 108 ASN A O 1
ATOM 829 N N . THR A 1 109 ? -3.006 7.574 -0.789 1 98.88 109 THR A N 1
ATOM 830 C CA . THR A 1 109 ? -1.58 7.332 -0.597 1 98.88 109 THR A CA 1
ATOM 831 C C . THR A 1 109 ? -0.747 8.359 -1.354 1 98.88 109 THR A C 1
ATOM 833 O O . THR A 1 109 ? 0.06 9.078 -0.756 1 98.88 109 THR A O 1
ATOM 836 N N . ARG A 1 110 ? -0.98 8.5 -2.625 1 98.88 110 ARG A N 1
ATOM 837 C CA . ARG A 1 110 ? -0.213 9.484 -3.379 1 98.88 110 ARG A CA 1
ATOM 838 C C . ARG A 1 110 ? -0.552 10.906 -2.93 1 98.88 110 ARG A C 1
ATOM 840 O O . ARG A 1 110 ? 0.315 11.781 -2.914 1 98.88 110 ARG A O 1
ATOM 847 N N . GLY A 1 111 ? -1.822 11.125 -2.553 1 98.81 111 GLY A N 1
ATOM 848 C CA . GLY A 1 111 ? -2.225 12.422 -2.021 1 98.81 111 GLY A CA 1
ATOM 849 C C . GLY A 1 111 ? -1.335 12.906 -0.895 1 98.81 111 GLY A C 1
ATOM 850 O O . GLY A 1 111 ? -0.714 13.969 -1 1 98.81 111 GLY A O 1
ATOM 851 N N . PRO A 1 112 ? -1.22 12.078 0.136 1 98.88 112 PRO A N 1
ATOM 852 C CA . PRO A 1 112 ? -0.319 12.43 1.237 1 98.88 112 PRO A CA 1
ATOM 853 C C . PRO A 1 112 ? 1.128 12.609 0.782 1 98.88 112 PRO A C 1
ATOM 855 O O . PRO A 1 112 ? 1.854 13.438 1.333 1 98.88 112 PRO A O 1
ATOM 858 N N . LEU A 1 113 ? 1.632 11.844 -0.205 1 98.88 113 LEU A N 1
ATOM 859 C CA . LEU A 1 113 ? 2.986 12.016 -0.719 1 98.88 113 LEU A CA 1
ATOM 860 C C . LEU A 1 113 ? 3.176 13.414 -1.304 1 98.88 113 LEU A C 1
ATOM 862 O O . LEU A 1 113 ? 4.117 14.117 -0.935 1 98.88 113 LEU A O 1
ATOM 866 N N . THR A 1 114 ? 2.271 13.797 -2.201 1 98.88 114 THR A N 1
ATOM 867 C CA . THR A 1 114 ? 2.398 15.086 -2.869 1 98.88 114 THR A CA 1
ATOM 868 C C . THR A 1 114 ? 2.223 16.234 -1.876 1 98.88 114 THR A C 1
ATOM 870 O O . THR A 1 114 ? 2.895 17.266 -1.98 1 98.88 114 THR A O 1
ATOM 873 N N . LEU A 1 115 ? 1.339 16 -0.923 1 98.88 115 LEU A N 1
ATOM 874 C CA . LEU A 1 115 ? 1.175 16.984 0.136 1 98.88 115 LEU A CA 1
ATOM 875 C C . LEU A 1 115 ? 2.467 17.156 0.928 1 98.88 115 LEU A C 1
ATOM 877 O O . LEU A 1 115 ? 2.939 18.281 1.123 1 98.88 115 LEU A O 1
ATOM 881 N N . PHE A 1 116 ? 3.061 16.078 1.365 1 98.81 116 PHE A N 1
ATOM 882 C CA . PHE A 1 116 ? 4.293 16.125 2.141 1 98.81 116 PHE A CA 1
ATOM 883 C C . PHE A 1 116 ? 5.387 16.859 1.38 1 98.81 116 PHE A C 1
ATOM 885 O O . PHE A 1 116 ? 6.039 17.75 1.928 1 98.81 116 PHE A O 1
ATOM 892 N N . GLN A 1 117 ? 5.531 16.5 0.111 1 98.62 117 GLN A N 1
ATOM 893 C CA . GLN A 1 117 ? 6.574 17.109 -0.708 1 98.62 117 GLN A CA 1
ATOM 894 C C . GLN A 1 117 ? 6.402 18.625 -0.792 1 98.62 117 GLN A C 1
ATOM 896 O O . GLN A 1 117 ? 7.387 19.375 -0.763 1 98.62 117 GLN A O 1
ATOM 901 N N . ALA A 1 118 ? 5.188 19.047 -0.865 1 98.62 118 ALA A N 1
ATOM 902 C CA . ALA A 1 118 ? 4.902 20.469 -1.003 1 98.62 118 ALA A CA 1
ATOM 903 C C . ALA A 1 118 ? 5.172 21.219 0.304 1 98.62 118 ALA A C 1
ATOM 905 O O . ALA A 1 118 ? 5.637 22.359 0.293 1 98.62 118 ALA A O 1
ATOM 906 N N . VAL A 1 119 ? 4.898 20.562 1.447 1 98.19 119 VAL A N 1
ATOM 907 C CA . VAL A 1 119 ? 4.902 21.281 2.713 1 98.19 119 VAL A CA 1
ATOM 908 C C . VAL A 1 119 ? 6.211 21.031 3.453 1 98.19 119 VAL A C 1
ATOM 910 O O . VAL A 1 119 ? 6.457 21.609 4.512 1 98.19 119 VAL A O 1
ATOM 913 N N . ARG A 1 120 ? 7.039 20.156 2.965 1 97 120 ARG A N 1
ATOM 914 C CA . ARG A 1 120 ? 8.234 19.672 3.656 1 97 120 ARG A CA 1
ATOM 915 C C . ARG A 1 120 ? 9.07 20.828 4.168 1 97 120 ARG A C 1
ATOM 917 O O . ARG A 1 120 ? 9.422 20.875 5.348 1 97 120 ARG A O 1
ATOM 924 N N . ASP A 1 121 ? 9.352 21.797 3.309 1 94.75 121 ASP A N 1
ATOM 925 C CA . ASP A 1 121 ? 10.25 22.891 3.678 1 94.75 121 ASP A CA 1
ATOM 926 C C . ASP A 1 121 ? 9.602 23.812 4.707 1 94.75 121 ASP A C 1
ATOM 928 O O . ASP A 1 121 ? 10.297 24.516 5.441 1 94.75 121 ASP A O 1
ATOM 932 N N . LEU A 1 122 ? 8.305 23.828 4.773 1 95.62 122 LEU A N 1
ATOM 933 C CA . LEU A 1 122 ? 7.602 24.641 5.762 1 95.62 122 LEU A CA 1
ATOM 934 C C . LEU A 1 122 ? 7.555 23.938 7.113 1 95.62 122 LEU A C 1
ATOM 936 O O . LEU A 1 122 ? 7.309 24.578 8.141 1 95.62 122 LEU A O 1
ATOM 940 N N . LEU A 1 123 ? 7.758 22.625 7.109 1 96.25 123 LEU A N 1
ATOM 941 C CA . LEU A 1 123 ? 7.688 21.844 8.336 1 96.25 123 LEU A CA 1
ATOM 942 C C . LEU A 1 123 ? 9.047 21.766 9.016 1 96.25 123 LEU A C 1
ATOM 944 O O . LEU A 1 123 ? 9.141 21.438 10.203 1 96.25 123 LEU A O 1
ATOM 948 N N . ILE A 1 124 ? 10.125 21.875 8.297 1 89.56 124 ILE A N 1
ATOM 949 C CA . ILE A 1 124 ? 11.469 21.703 8.844 1 89.56 124 ILE A CA 1
ATOM 950 C C . ILE A 1 124 ? 11.938 23.016 9.477 1 89.56 124 ILE A C 1
ATOM 952 O O . ILE A 1 124 ? 11.906 24.062 8.844 1 89.56 124 ILE A O 1
ATOM 956 N N . PRO A 1 125 ? 12.195 22.875 10.836 1 67.69 125 PRO A N 1
ATOM 957 C CA . PRO A 1 125 ? 12.555 24.078 11.586 1 67.69 125 PRO A CA 1
ATOM 958 C C . PRO A 1 125 ? 13.797 24.766 11.031 1 67.69 125 PRO A C 1
ATOM 960 O O . PRO A 1 125 ? 14.75 24.109 10.617 1 67.69 125 PRO A O 1
ATOM 963 N N . SER A 1 126 ? 13.75 26.016 10.477 1 55.91 126 SER A N 1
ATOM 964 C CA . SER A 1 126 ? 14.953 26.75 10.102 1 55.91 126 SER A CA 1
ATOM 965 C C . SER A 1 126 ? 16 26.703 11.203 1 55.91 126 SER A C 1
ATOM 967 O O . SER A 1 126 ? 17.203 26.625 10.93 1 55.91 126 SER A O 1
ATOM 969 N N . LYS A 1 127 ? 15.75 27.375 12.445 1 50.56 127 LYS A N 1
ATOM 970 C CA . LYS A 1 127 ? 16.781 27.734 13.422 1 50.56 127 LYS A CA 1
ATOM 971 C C . LYS A 1 127 ? 16.797 26.75 14.586 1 50.56 127 LYS A C 1
ATOM 973 O O . LYS A 1 127 ? 17.188 27.109 15.703 1 50.56 127 LYS A O 1
ATOM 978 N N . GLY A 1 128 ? 16.594 25.531 14.586 1 53.78 128 GLY A N 1
ATOM 979 C CA . GLY A 1 128 ? 16.828 24.797 15.812 1 53.78 128 GLY A CA 1
ATOM 980 C C . GLY A 1 128 ? 15.648 24.828 16.766 1 53.78 128 GLY A C 1
ATOM 981 O O . GLY A 1 128 ? 15.039 25.891 16.969 1 53.78 128 GLY A O 1
ATOM 982 N N . GLY A 1 129 ? 14.586 23.984 16.828 1 53.72 129 GLY A N 1
ATOM 983 C CA . GLY A 1 129 ? 13.445 23.922 17.734 1 53.72 129 GLY A CA 1
ATOM 984 C C . GLY A 1 129 ? 12.516 22.766 17.453 1 53.72 129 GLY A C 1
ATOM 985 O O . GLY A 1 129 ? 12.945 21.734 16.938 1 53.72 129 GLY A O 1
ATOM 986 N N . ALA A 1 130 ? 10.992 23.266 17.641 1 59.38 130 ALA A N 1
ATOM 987 C CA . ALA A 1 130 ? 9.938 22.25 17.625 1 59.38 130 ALA A CA 1
ATOM 988 C C . ALA A 1 130 ? 9.859 21.547 16.281 1 59.38 130 ALA A C 1
ATOM 990 O O . ALA A 1 130 ? 10.039 22.172 15.234 1 59.38 130 ALA A O 1
ATOM 991 N N . GLU A 1 131 ? 9.836 20.234 16.25 1 82.44 131 GLU A N 1
ATOM 992 C CA . GLU A 1 131 ? 9.758 19.375 15.07 1 82.44 131 GLU A CA 1
ATOM 993 C C . GLU A 1 131 ? 8.375 19.453 14.43 1 82.44 131 GLU A C 1
ATOM 995 O O . GLU A 1 131 ? 7.355 19.344 15.117 1 82.44 131 GLU A O 1
ATOM 1000 N N . GLY A 1 132 ? 8.32 20.031 13.102 1 95.5 132 GLY A N 1
ATOM 1001 C CA . GLY A 1 132 ? 7.086 19.922 12.352 1 95.5 132 GLY A CA 1
ATOM 1002 C C . GLY A 1 132 ? 6.473 18.531 12.391 1 95.5 132 GLY A C 1
ATOM 1003 O O . GLY A 1 132 ? 7.188 17.547 12.531 1 95.5 132 GLY A O 1
ATOM 1004 N N . LYS A 1 133 ? 5.152 18.516 12.508 1 97.94 133 LYS A N 1
ATOM 1005 C CA . LYS A 1 133 ? 4.434 17.234 12.539 1 97.94 133 LYS A CA 1
ATOM 1006 C C . LYS A 1 133 ? 3.668 17 11.242 1 97.94 133 LYS A C 1
ATOM 1008 O O . LYS A 1 133 ? 2.938 17.875 10.781 1 97.94 133 LYS A O 1
ATOM 1013 N N . PHE A 1 134 ? 3.957 15.906 10.617 1 98.69 134 PHE A N 1
ATOM 1014 C CA . PHE A 1 134 ? 3.162 15.43 9.492 1 98.69 134 PHE A CA 1
ATOM 1015 C C . PHE A 1 134 ? 2.34 14.211 9.891 1 98.69 134 PHE A C 1
ATOM 1017 O O . PHE A 1 134 ? 2.885 13.125 10.078 1 98.69 134 PHE A O 1
ATOM 1024 N N . VAL A 1 135 ? 1.003 14.422 9.984 1 98.94 135 VAL A N 1
ATOM 1025 C CA . VAL A 1 135 ? 0.103 13.398 10.5 1 98.94 135 VAL A CA 1
ATOM 1026 C C . VAL A 1 135 ? -0.835 12.93 9.391 1 98.94 135 VAL A C 1
ATOM 1028 O O . VAL A 1 135 ? -1.426 13.742 8.688 1 98.94 135 VAL A O 1
ATOM 1031 N N . VAL A 1 136 ? -0.91 11.625 9.227 1 98.88 136 VAL A N 1
ATOM 1032 C CA . VAL A 1 136 ? -1.847 11.055 8.258 1 98.88 136 VAL A CA 1
ATOM 1033 C C . VAL A 1 136 ? -2.998 10.375 8.992 1 98.88 136 VAL A C 1
ATOM 1035 O O . VAL A 1 136 ? -2.773 9.547 9.883 1 98.88 136 VAL A O 1
ATOM 1038 N N . ILE A 1 137 ? -4.211 10.797 8.656 1 98.12 137 ILE A N 1
ATOM 1039 C CA . ILE A 1 1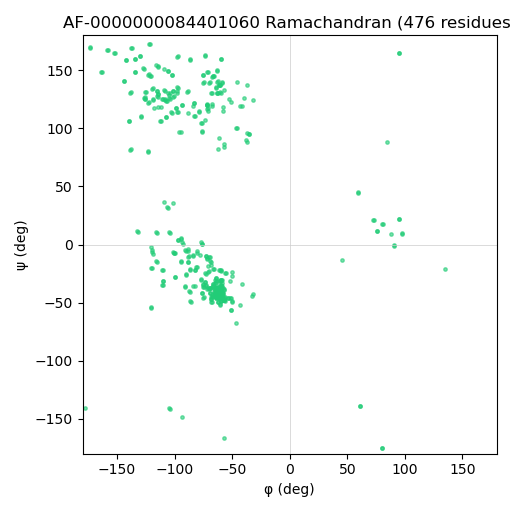37 ? -5.367 10.055 9.141 1 98.12 137 ILE A CA 1
ATOM 1040 C C . ILE A 1 137 ? -5.543 8.773 8.328 1 98.12 137 ILE A C 1
ATOM 1042 O O . ILE A 1 137 ? -5.961 8.82 7.168 1 98.12 137 ILE A O 1
ATOM 1046 N N . SER A 1 138 ? -5.188 7.699 8.922 1 97.06 138 SER A N 1
ATOM 1047 C CA . SER A 1 138 ? -5.285 6.383 8.289 1 97.06 138 SER A CA 1
ATOM 1048 C C . SER A 1 138 ? -6.457 5.586 8.844 1 97.06 138 SER A C 1
ATOM 1050 O O . SER A 1 138 ? -7.578 6.098 8.93 1 97.06 138 SER A O 1
ATOM 1052 N N . SER A 1 139 ? -6.258 4.316 9.023 1 92.38 139 SER A N 1
ATOM 1053 C CA . SER A 1 139 ? -7.316 3.426 9.484 1 92.38 139 SER A CA 1
ATOM 1054 C C . SER A 1 139 ? -6.746 2.104 9.992 1 92.38 139 SER A C 1
ATOM 1056 O O . SER A 1 139 ? -5.754 1.604 9.453 1 92.38 139 SER A O 1
ATOM 1058 N N . ALA A 1 140 ? -7.461 1.574 10.969 1 88.88 140 ALA A N 1
ATOM 1059 C CA . ALA A 1 140 ? -7.129 0.221 11.406 1 88.88 140 ALA A CA 1
ATOM 1060 C C . ALA A 1 140 ? -7.301 -0.781 10.266 1 88.88 140 ALA A C 1
ATOM 1062 O O . ALA A 1 140 ? -6.684 -1.85 10.273 1 88.88 140 ALA A O 1
ATOM 1063 N N . LEU A 1 141 ? -8.062 -0.439 9.336 1 90.69 141 LEU A N 1
ATOM 1064 C CA . LEU A 1 141 ? -8.328 -1.335 8.219 1 90.69 141 LEU A CA 1
ATOM 1065 C C . LEU A 1 141 ? -7.109 -1.437 7.305 1 90.69 141 LEU A C 1
ATOM 1067 O O . LEU A 1 141 ? -7.066 -2.291 6.418 1 90.69 141 LEU A O 1
ATOM 1071 N N . GLY A 1 142 ? -6.125 -0.6 7.516 1 94.94 142 GLY A N 1
ATOM 1072 C CA . GLY A 1 142 ? -4.867 -0.684 6.793 1 94.94 142 GLY A CA 1
ATOM 1073 C C . GLY A 1 142 ? -3.789 -1.426 7.559 1 94.94 142 GLY A C 1
ATOM 1074 O O . GLY A 1 142 ? -2.635 -1.473 7.129 1 94.94 142 GLY A O 1
ATOM 1075 N N . SER A 1 143 ? -4.18 -1.969 8.75 1 95 143 SER A N 1
ATOM 1076 C CA . SER A 1 143 ? -3.227 -2.744 9.539 1 95 143 SER A CA 1
ATOM 1077 C C . SER A 1 143 ? -3.07 -4.156 8.984 1 95 143 SER A C 1
ATOM 1079 O O . SER A 1 143 ? -3.986 -4.977 9.094 1 95 143 SER A O 1
ATOM 1081 N N . ILE A 1 144 ? -1.924 -4.461 8.5 1 96.75 144 ILE A N 1
ATOM 1082 C CA . ILE A 1 144 ? -1.706 -5.723 7.801 1 96.75 144 ILE A CA 1
ATOM 1083 C C . ILE A 1 144 ? -1.686 -6.875 8.805 1 96.75 144 ILE A C 1
ATOM 1085 O O . ILE A 1 144 ? -2.072 -8 8.477 1 96.75 144 ILE A O 1
ATOM 1089 N N . SER A 1 145 ? -1.351 -6.621 10.062 1 95 145 SER A N 1
ATOM 1090 C CA . SER A 1 145 ? -1.197 -7.676 11.062 1 95 145 SER A CA 1
ATOM 1091 C C . SER A 1 145 ? -2.541 -8.062 11.672 1 95 145 SER A C 1
ATOM 1093 O O . SER A 1 145 ? -2.629 -9.023 12.438 1 95 145 SER A O 1
ATOM 1095 N N . TRP A 1 146 ? -3.543 -7.289 11.359 1 90.12 146 TRP A N 1
ATOM 1096 C CA . TRP A 1 146 ? -4.855 -7.566 11.93 1 90.12 146 TRP A CA 1
ATOM 1097 C C . TRP A 1 146 ? -5.332 -8.961 11.555 1 90.12 146 TRP A C 1
ATOM 1099 O O . TRP A 1 146 ? -5.188 -9.391 10.406 1 90.12 146 TRP A O 1
ATOM 1109 N N . GLU A 1 147 ? -5.938 -9.68 12.492 1 89.25 147 GLU A N 1
ATOM 1110 C CA . GLU A 1 147 ? -6.348 -11.062 12.266 1 89.25 147 GLU A CA 1
ATOM 1111 C C . GLU A 1 147 ? -7.84 -11.148 11.945 1 89.25 147 GLU A C 1
ATOM 1113 O O . GLU A 1 147 ? -8.336 -12.211 11.57 1 89.25 147 GLU A O 1
ATOM 1118 N N . GLY A 1 148 ? -8.523 -10.086 12.055 1 83.62 148 GLY A N 1
ATOM 1119 C CA . GLY A 1 148 ? -9.969 -10.117 11.867 1 83.62 148 GLY A CA 1
ATOM 1120 C C . GLY A 1 148 ? -10.414 -9.508 10.555 1 83.62 148 GLY A C 1
ATOM 1121 O O . GLY A 1 148 ? -11.469 -8.875 10.484 1 83.62 148 GLY A O 1
ATOM 1122 N N . HIS A 1 149 ? -9.516 -9.664 9.539 1 87.19 149 HIS A N 1
ATOM 1123 C CA . HIS A 1 149 ? -9.914 -9.148 8.234 1 87.19 149 HIS A CA 1
ATOM 1124 C C . HIS A 1 149 ? -11.18 -9.828 7.734 1 87.19 149 HIS A C 1
ATOM 1126 O O . HIS A 1 149 ? -11.375 -11.031 7.957 1 87.19 149 HIS A O 1
ATOM 1132 N N . TYR A 1 150 ? -12.047 -9.047 7.199 1 79.88 150 TYR A N 1
ATOM 1133 C CA . TYR A 1 150 ? -13.289 -9.602 6.664 1 79.88 150 TYR A CA 1
ATOM 1134 C C . TYR A 1 150 ? -13.445 -9.258 5.188 1 79.88 150 TYR A C 1
ATOM 1136 O O . TYR A 1 150 ? -12.617 -8.539 4.617 1 79.88 150 TYR A O 1
ATOM 1144 N N . LYS A 1 151 ? -14.492 -9.875 4.613 1 84.81 151 LYS A N 1
ATOM 1145 C CA . LYS A 1 151 ? -14.758 -9.656 3.193 1 84.81 151 LYS A CA 1
ATOM 1146 C C . LYS A 1 151 ? -15.109 -8.203 2.912 1 84.81 151 LYS A C 1
ATOM 1148 O O . LYS A 1 151 ? -15.867 -7.582 3.662 1 84.81 151 LYS A O 1
ATOM 1153 N N . GLY A 1 152 ? -14.453 -7.73 1.834 1 87.81 152 GLY A N 1
ATOM 1154 C CA . GLY A 1 152 ? -14.688 -6.348 1.459 1 87.81 152 GLY A CA 1
ATOM 1155 C C . GLY A 1 152 ? -13.656 -5.391 2.023 1 87.81 152 GLY A C 1
ATOM 1156 O O . GLY A 1 152 ? -12.773 -5.801 2.787 1 87.81 152 GLY A O 1
ATOM 1157 N N . GLN A 1 153 ? -13.555 -4.184 1.535 1 89.94 153 GLN A N 1
ATOM 1158 C CA . GLN A 1 153 ? -12.734 -3.068 1.988 1 89.94 153 GLN A CA 1
ATOM 1159 C C . GLN A 1 153 ? -11.273 -3.271 1.597 1 89.94 153 GLN A C 1
ATOM 1161 O O . GLN A 1 153 ? -10.375 -2.623 2.148 1 89.94 153 GLN A O 1
ATOM 1166 N N . THR A 1 154 ? -11.078 -4.242 0.74 1 96.25 154 THR A N 1
ATOM 1167 C CA . THR A 1 154 ? -9.711 -4.531 0.319 1 96.25 154 THR A CA 1
ATOM 1168 C C . THR A 1 154 ? -9.102 -3.336 -0.407 1 96.25 154 THR A C 1
ATOM 1170 O O . THR A 1 154 ? -7.938 -2.996 -0.186 1 96.25 154 THR A O 1
ATOM 1173 N N . THR A 1 155 ? -9.961 -2.705 -1.273 1 97.19 155 THR A N 1
ATOM 1174 C CA . THR A 1 155 ? -9.5 -1.529 -2 1 97.19 155 THR A CA 1
ATOM 1175 C C . THR A 1 155 ? -9.047 -0.44 -1.033 1 97.19 155 THR A C 1
ATOM 1177 O O . THR A 1 155 ? -7.926 0.067 -1.143 1 97.19 155 THR A O 1
ATOM 1180 N N . TYR A 1 156 ? -9.867 -0.176 -0.044 1 95.38 156 TYR A N 1
ATOM 1181 C CA . TYR A 1 156 ? -9.578 0.836 0.965 1 95.38 156 TYR A CA 1
ATOM 1182 C C . TYR A 1 156 ? -8.406 0.407 1.841 1 95.38 156 TYR A C 1
ATOM 1184 O O . TYR A 1 156 ? -7.438 1.155 2.006 1 95.38 156 TYR A O 1
ATOM 1192 N N . GLY A 1 157 ? -8.445 -0.818 2.352 1 96.25 157 GLY A N 1
ATOM 1193 C CA . GLY A 1 157 ? -7.402 -1.335 3.225 1 96.25 157 GLY A CA 1
ATOM 1194 C C . GLY A 1 157 ? -6.031 -1.35 2.576 1 96.25 157 GLY A C 1
ATOM 1195 O O . GLY A 1 157 ? -5.035 -1.015 3.215 1 96.25 157 GLY A O 1
ATOM 1196 N N . THR A 1 158 ? -5.996 -1.708 1.326 1 98.44 158 THR A N 1
ATOM 1197 C CA . THR A 1 158 ? -4.727 -1.734 0.608 1 98.44 158 THR A CA 1
ATOM 1198 C C . THR A 1 158 ? -4.133 -0.333 0.508 1 98.44 158 THR A C 1
ATOM 1200 O O . THR A 1 158 ? -2.938 -0.142 0.743 1 98.44 158 THR A O 1
ATOM 1203 N N . SER A 1 159 ? -4.945 0.647 0.176 1 98.5 159 SER A N 1
ATOM 1204 C CA . SER A 1 159 ? -4.469 2.023 0.077 1 98.5 159 SER A CA 1
ATOM 1205 C C . SER A 1 159 ? -3.988 2.541 1.429 1 98.5 159 SER A C 1
ATOM 1207 O O . SER A 1 159 ? -3.002 3.275 1.503 1 98.5 159 SER A O 1
ATOM 1209 N N . LYS A 1 160 ? -4.684 2.141 2.488 1 97.94 160 LYS A N 1
ATOM 1210 C CA . LYS A 1 160 ? -4.316 2.604 3.824 1 97.94 160 LYS A CA 1
ATOM 1211 C C . LYS A 1 160 ? -3.072 1.881 4.332 1 97.94 160 LYS A C 1
ATOM 1213 O O . LYS A 1 160 ? -2.248 2.473 5.031 1 97.94 160 LYS A O 1
ATOM 1218 N N . ALA A 1 161 ? -2.912 0.596 3.973 1 98.5 161 ALA A N 1
ATOM 1219 C CA . ALA A 1 161 ? -1.656 -0.087 4.27 1 98.5 161 ALA A CA 1
ATOM 1220 C C . ALA A 1 161 ? -0.481 0.603 3.582 1 98.5 161 ALA A C 1
ATOM 1222 O O . ALA A 1 161 ? 0.588 0.76 4.176 1 98.5 161 ALA A O 1
ATOM 1223 N N . ALA A 1 162 ? -0.709 0.998 2.373 1 98.88 162 ALA A N 1
ATOM 1224 C CA . ALA A 1 162 ? 0.327 1.673 1.597 1 98.88 162 ALA A CA 1
ATOM 1225 C C . ALA A 1 162 ? 0.713 3.004 2.238 1 98.88 162 ALA A C 1
ATOM 1227 O O . ALA A 1 162 ? 1.899 3.316 2.365 1 98.88 162 ALA A O 1
ATOM 1228 N N . VAL A 1 163 ? -0.252 3.785 2.668 1 98.88 163 VAL A N 1
ATOM 1229 C CA . VAL A 1 163 ? 0.069 5.102 3.209 1 98.88 163 VAL A CA 1
ATOM 1230 C C . VAL A 1 163 ? 0.688 4.953 4.598 1 98.88 163 VAL A C 1
ATOM 1232 O O . VAL A 1 163 ? 1.517 5.77 5.004 1 98.88 163 VAL A O 1
ATOM 1235 N N . ASN A 1 164 ? 0.266 3.9 5.359 1 98.69 164 ASN A N 1
ATOM 1236 C CA . ASN A 1 164 ? 0.974 3.605 6.602 1 98.69 164 ASN A CA 1
ATOM 1237 C C . ASN A 1 164 ? 2.473 3.438 6.367 1 98.69 164 ASN A C 1
ATOM 1239 O O . ASN A 1 164 ? 3.287 4.016 7.09 1 98.69 164 ASN A O 1
ATOM 1243 N N . TYR A 1 165 ? 2.812 2.684 5.34 1 98.69 165 TYR A N 1
ATOM 1244 C CA . TYR A 1 165 ? 4.211 2.461 4.992 1 98.69 165 TYR A CA 1
ATOM 1245 C C . TYR A 1 165 ? 4.883 3.76 4.566 1 98.69 165 TYR A C 1
ATOM 1247 O O . TYR A 1 165 ? 5.988 4.07 5.008 1 98.69 165 TYR A O 1
ATOM 1255 N N . LEU A 1 166 ? 4.242 4.508 3.752 1 98.69 166 LEU A N 1
ATOM 1256 C CA . LEU A 1 166 ? 4.77 5.777 3.26 1 98.69 166 LEU A CA 1
ATOM 1257 C C . LEU A 1 166 ? 5.102 6.711 4.418 1 98.69 166 LEU A C 1
ATOM 1259 O O . LEU A 1 166 ? 6.184 7.301 4.453 1 98.69 166 LEU A O 1
ATOM 1263 N N . THR A 1 167 ? 4.188 6.828 5.336 1 98.62 167 THR A N 1
ATOM 1264 C CA . THR A 1 167 ? 4.375 7.73 6.465 1 98.62 167 THR A CA 1
ATOM 1265 C C . THR A 1 167 ? 5.539 7.273 7.336 1 98.62 167 THR A C 1
ATOM 1267 O O . THR A 1 167 ? 6.332 8.094 7.809 1 98.62 167 THR A O 1
ATOM 1270 N N . ARG A 1 168 ? 5.574 5.957 7.535 1 98 168 ARG A N 1
ATOM 1271 C CA . ARG A 1 168 ? 6.711 5.434 8.289 1 98 168 ARG A CA 1
ATOM 1272 C C . ARG A 1 168 ? 8.023 5.73 7.57 1 98 168 ARG A C 1
ATOM 1274 O O . ARG A 1 168 ? 9.031 6.035 8.211 1 98 168 ARG A O 1
ATOM 1281 N N . LYS A 1 169 ? 8.039 5.656 6.277 1 97.88 169 LYS A N 1
ATOM 1282 C CA . LYS A 1 169 ? 9.234 5.984 5.508 1 97.88 169 LYS A CA 1
ATOM 1283 C C . LYS A 1 169 ? 9.609 7.453 5.672 1 97.88 169 LYS A C 1
ATOM 1285 O O . LYS A 1 169 ? 10.797 7.797 5.699 1 97.88 169 LYS A O 1
ATOM 1290 N N . ILE A 1 170 ? 8.648 8.344 5.75 1 97.62 170 ILE A N 1
ATOM 1291 C CA . ILE A 1 170 ? 8.938 9.75 6.027 1 97.62 170 ILE A CA 1
ATOM 1292 C C . ILE A 1 170 ? 9.695 9.867 7.352 1 97.62 170 ILE A C 1
ATOM 1294 O O . ILE A 1 170 ? 10.68 10.602 7.445 1 97.62 170 ILE A O 1
ATOM 1298 N N . HIS A 1 171 ? 9.219 9.148 8.344 1 96.75 171 HIS A N 1
ATOM 1299 C CA . HIS A 1 171 ? 9.898 9.117 9.633 1 96.75 171 HIS A CA 1
ATOM 1300 C C . HIS A 1 171 ? 11.375 8.781 9.477 1 96.75 171 HIS A C 1
ATOM 1302 O O . HIS A 1 171 ? 12.234 9.438 10.078 1 96.75 171 HIS A O 1
ATOM 1308 N N . PHE A 1 172 ? 11.703 7.785 8.688 1 96 172 PHE A N 1
ATOM 1309 C CA . PHE A 1 172 ? 13.086 7.336 8.562 1 96 172 PHE A CA 1
ATOM 1310 C C . PHE A 1 172 ? 13.898 8.312 7.719 1 96 172 PHE A C 1
ATOM 1312 O O . PHE A 1 172 ? 15.07 8.57 8.008 1 96 172 PHE A O 1
ATOM 1319 N N . GLU A 1 173 ? 13.32 8.906 6.691 1 95.19 173 GLU A N 1
ATOM 1320 C CA . GLU A 1 173 ? 14.078 9.727 5.754 1 95.19 173 GLU A CA 1
ATOM 1321 C C . GLU A 1 173 ? 14.18 11.164 6.246 1 95.19 173 GLU A C 1
ATOM 1323 O O . GLU A 1 173 ? 15.047 11.922 5.789 1 95.19 173 GLU A O 1
ATOM 1328 N N . GLU A 1 174 ? 13.266 11.523 7.109 1 94.44 174 GLU A N 1
ATOM 1329 C CA . GLU A 1 174 ? 13.234 12.891 7.629 1 94.44 174 GLU A CA 1
ATOM 1330 C C . GLU A 1 174 ? 13.328 12.906 9.148 1 94.44 174 GLU A C 1
ATOM 1332 O O . GLU A 1 174 ? 12.344 13.172 9.836 1 94.44 174 GLU A O 1
ATOM 1337 N N . PRO A 1 175 ? 14.508 12.773 9.688 1 91.88 175 PRO A N 1
ATOM 1338 C CA . PRO A 1 175 ? 14.656 12.648 11.141 1 91.88 175 PRO A CA 1
ATOM 1339 C C . PRO A 1 175 ? 14.336 13.945 11.883 1 91.88 175 PRO A C 1
ATOM 1341 O O . PRO A 1 175 ? 14.172 13.938 13.102 1 91.88 175 PRO A O 1
ATOM 1344 N N . GLU A 1 176 ? 14.195 15.031 11.133 1 92.12 176 GLU A N 1
ATOM 1345 C CA . GLU A 1 176 ? 13.938 16.328 11.766 1 92.12 176 GLU A CA 1
ATOM 1346 C C . GLU A 1 176 ? 12.438 16.562 11.953 1 92.12 176 GLU A C 1
ATOM 1348 O O . GLU A 1 176 ? 12.031 17.547 12.57 1 92.12 176 GLU A O 1
ATOM 1353 N N . LEU A 1 177 ? 11.602 15.609 11.438 1 94.81 177 LEU A N 1
ATOM 1354 C CA . LEU A 1 177 ? 10.148 15.742 11.516 1 94.81 177 LEU A CA 1
ATOM 1355 C C . LEU A 1 177 ? 9.555 14.633 12.375 1 94.81 177 LEU A C 1
ATOM 1357 O O . LEU A 1 177 ? 10.203 13.617 12.633 1 94.81 177 LEU A O 1
ATOM 1361 N N . ILE A 1 178 ? 8.414 14.93 12.922 1 97.31 178 ILE A N 1
ATOM 1362 C CA . ILE A 1 178 ? 7.574 13.898 13.516 1 97.31 178 ILE A CA 1
ATOM 1363 C C . ILE A 1 178 ? 6.5 13.469 12.523 1 97.31 178 ILE A C 1
ATOM 1365 O O . ILE A 1 178 ? 5.691 14.289 12.078 1 97.31 178 ILE A O 1
ATOM 1369 N N . ALA A 1 179 ? 6.551 12.258 12.07 1 98.25 179 ALA A N 1
ATOM 1370 C CA . ALA A 1 179 ? 5.586 11.742 11.102 1 98.25 179 ALA A CA 1
ATOM 1371 C C . ALA A 1 179 ? 4.934 10.461 11.609 1 98.25 179 ALA A C 1
ATOM 1373 O O . ALA A 1 179 ? 5.625 9.516 12 1 98.25 179 ALA A O 1
ATOM 1374 N N . PHE A 1 180 ? 3.605 10.438 11.648 1 98.62 180 PHE A N 1
ATOM 1375 C CA . PHE A 1 180 ? 2.932 9.242 12.141 1 98.62 180 PHE A CA 1
ATOM 1376 C C . PHE A 1 180 ? 1.497 9.18 11.633 1 98.62 180 PHE A C 1
ATOM 1378 O O . PHE A 1 180 ? 1.019 10.125 10.992 1 98.62 180 PHE A O 1
ATOM 1385 N N . ASN A 1 181 ? 0.914 8.016 11.812 1 98.69 181 ASN A N 1
ATOM 1386 C CA . ASN A 1 181 ? -0.459 7.75 11.398 1 98.69 181 ASN A CA 1
ATOM 1387 C C . ASN A 1 181 ? -1.408 7.699 12.594 1 98.69 181 ASN A C 1
ATOM 1389 O O . ASN A 1 181 ? -1.021 7.273 13.68 1 98.69 181 ASN A O 1
ATOM 1393 N N . ILE A 1 182 ? -2.666 8.102 12.352 1 98.38 182 ILE A N 1
ATOM 1394 C CA . ILE A 1 182 ? -3.709 7.961 13.367 1 98.38 182 ILE A CA 1
ATOM 1395 C C . ILE A 1 182 ? -4.898 7.203 12.781 1 98.38 182 ILE A C 1
ATOM 1397 O O . ILE A 1 182 ? -5.367 7.52 11.688 1 98.38 182 ILE A O 1
ATOM 1401 N N . ASP A 1 183 ? -5.309 6.195 13.422 1 96.25 183 ASP A N 1
ATOM 1402 C CA . ASP A 1 183 ? -6.613 5.578 13.211 1 96.25 183 ASP A CA 1
ATOM 1403 C C . ASP A 1 183 ? -7.699 6.312 14 1 96.25 183 ASP A C 1
ATOM 1405 O O . ASP A 1 183 ? -7.738 6.242 15.227 1 96.25 183 ASP A O 1
ATOM 1409 N N . PRO A 1 184 ? -8.555 6.984 13.281 1 94.5 184 PRO A N 1
ATOM 1410 C CA . PRO A 1 184 ? -9.562 7.777 13.992 1 94.5 184 PRO A CA 1
ATOM 1411 C C . PRO A 1 184 ? -10.68 6.922 14.57 1 94.5 184 PRO A C 1
ATOM 1413 O O . PRO A 1 184 ? -11.562 7.441 15.266 1 94.5 184 PRO A O 1
ATOM 1416 N N . GLY A 1 185 ? -10.586 5.637 14.359 1 88 185 GLY A N 1
ATOM 1417 C CA . GLY A 1 185 ? -11.656 4.762 14.82 1 88 185 GLY A CA 1
ATOM 1418 C C . GLY A 1 185 ? -12.859 4.75 13.898 1 88 185 GLY A C 1
ATOM 1419 O O . GLY A 1 185 ? -12.766 5.176 12.742 1 88 185 GLY A O 1
ATOM 1420 N N . TYR A 1 186 ? -13.898 4.035 14.336 1 75.31 186 TYR A N 1
ATOM 1421 C CA . TYR A 1 186 ? -15.156 3.959 13.602 1 75.31 186 TYR A CA 1
ATOM 1422 C C . TYR A 1 186 ? -16.156 4.988 14.117 1 75.31 186 TYR A C 1
ATOM 1424 O O . TYR A 1 186 ? -16.578 4.922 15.273 1 75.31 186 TYR A O 1
ATOM 1432 N N . PHE A 1 187 ? -16.25 6.082 13.508 1 62.44 187 PHE A N 1
ATOM 1433 C CA . PHE A 1 187 ? -17.172 7.109 13.977 1 62.44 187 PHE A CA 1
ATOM 1434 C C . PHE A 1 187 ? -18.094 7.57 12.852 1 62.44 187 PHE A C 1
ATOM 1436 O O . PHE A 1 187 ? -17.844 7.273 11.68 1 62.44 187 PHE A O 1
ATOM 1443 N N . GLU A 1 188 ? -19.328 8.016 13.305 1 55.03 188 GLU A N 1
ATOM 1444 C CA . GLU A 1 188 ? -20.297 8.547 12.359 1 55.03 188 GLU A CA 1
ATOM 1445 C C . GLU A 1 188 ? -19.719 9.719 11.57 1 55.03 188 GLU A C 1
ATOM 1447 O O . GLU A 1 188 ? -19.234 10.695 12.164 1 55.03 188 GLU A O 1
ATOM 1452 N N . SER A 1 189 ? -19.016 9.516 10.539 1 54.41 189 SER A N 1
ATOM 1453 C CA . SER A 1 189 ? -18.656 10.633 9.664 1 54.41 189 SER A CA 1
ATOM 1454 C C . SER A 1 189 ? -19.391 10.555 8.336 1 54.41 189 SER A C 1
ATOM 1456 O O . SER A 1 189 ? -20.062 9.555 8.047 1 54.41 189 SER A O 1
ATOM 1458 N N . GLY A 1 190 ? -19.656 11.617 7.707 1 46.88 190 GLY A N 1
ATOM 1459 C CA . GLY A 1 190 ? -20.25 11.531 6.383 1 46.88 190 GLY A CA 1
ATOM 1460 C C . GLY A 1 190 ? -19.812 10.305 5.613 1 46.88 190 GLY A C 1
ATOM 1461 O O . GLY A 1 190 ? -20.516 9.852 4.707 1 46.88 190 GLY A O 1
ATOM 1462 N N . ASN A 1 191 ? -18.625 10.047 5.695 1 45.53 191 ASN A N 1
ATOM 1463 C CA . ASN A 1 191 ? -18.266 8.789 5.059 1 45.53 191 ASN A CA 1
ATOM 1464 C C . ASN A 1 191 ? -18.656 7.59 5.926 1 45.53 191 ASN A C 1
ATOM 1466 O O . ASN A 1 191 ? -17.969 6.562 5.906 1 45.53 191 ASN A O 1
ATOM 1470 N N . GLY A 1 192 ? -19.25 7.789 7.023 1 42.78 192 GLY A N 1
ATOM 1471 C CA . GLY A 1 192 ? -19.875 6.879 7.965 1 42.78 192 GLY A CA 1
ATOM 1472 C C . GLY A 1 192 ? -20.672 5.781 7.289 1 42.78 192 GLY A C 1
ATOM 1473 O O . GLY A 1 192 ? -21.203 4.887 7.953 1 42.78 192 GLY A O 1
ATOM 1474 N N . GLN A 1 193 ? -21.219 6.184 6.211 1 42.91 193 GLN A N 1
ATOM 1475 C CA . GLN A 1 193 ? -22.016 5.188 5.508 1 42.91 193 GLN A CA 1
ATOM 1476 C C . GLN A 1 193 ? -21.234 3.885 5.32 1 42.91 193 GLN A C 1
ATOM 1478 O O . GLN A 1 193 ? -21.828 2.832 5.082 1 42.91 193 GLN A O 1
ATOM 1483 N N . TYR A 1 194 ? -20.062 4.059 5.348 1 43.22 194 TYR A N 1
ATOM 1484 C CA . TYR A 1 194 ? -19.234 2.877 5.113 1 43.22 194 TYR A CA 1
ATOM 1485 C C . TYR A 1 194 ? -19.281 1.934 6.309 1 43.22 194 TYR A C 1
ATOM 1487 O O . TYR A 1 194 ? -19.203 0.713 6.145 1 43.22 194 TYR A O 1
ATOM 1495 N N . ALA A 1 195 ? -19.297 2.5 7.457 1 44.56 195 ALA A N 1
ATOM 1496 C CA . ALA A 1 195 ? -19.375 1.727 8.695 1 44.56 195 ALA A CA 1
ATOM 1497 C C . ALA A 1 195 ? -20.641 0.867 8.727 1 44.56 195 ALA A C 1
ATOM 1499 O O . ALA A 1 195 ? -20.672 -0.165 9.398 1 44.56 195 ALA A O 1
ATOM 1500 N N . ALA A 1 196 ? -21.609 1.399 8.141 1 40.94 196 ALA A N 1
ATOM 1501 C CA . ALA A 1 196 ? -22.812 0.584 8.188 1 40.94 196 ALA A CA 1
ATOM 1502 C C . ALA A 1 196 ? -22.609 -0.757 7.492 1 40.94 196 ALA A C 1
ATOM 1504 O O . ALA A 1 196 ? -23.375 -1.702 7.703 1 40.94 196 ALA A O 1
ATOM 1505 N N . ALA A 1 197 ? -21.859 -0.615 6.633 1 40.84 197 ALA A N 1
ATOM 1506 C CA . ALA A 1 197 ? -21.641 -1.888 5.949 1 40.84 197 ALA A CA 1
ATOM 1507 C C . ALA A 1 197 ? -20.969 -2.9 6.871 1 40.84 197 ALA A C 1
ATOM 1509 O O . ALA A 1 197 ? -20.828 -4.074 6.516 1 40.84 197 ALA A O 1
ATOM 1510 N N . PHE A 1 198 ? -20.078 -2.49 7.664 1 42.53 198 PHE A N 1
ATOM 1511 C CA . PHE A 1 198 ? -19.859 -3.436 8.75 1 42.53 198 PHE A CA 1
ATOM 1512 C C . PHE A 1 198 ? -21.125 -3.596 9.594 1 42.53 198 PHE A C 1
ATOM 1514 O O . PHE A 1 198 ? -21.688 -2.607 10.07 1 42.53 198 PHE A O 1
ATOM 1521 N N . VAL A 1 199 ? -21.984 -4.375 9.18 1 37.69 199 VAL A N 1
ATOM 1522 C CA . VAL A 1 199 ? -23.328 -4.938 9.352 1 37.69 199 VAL A CA 1
ATOM 1523 C C . VAL A 1 199 ? -23.641 -5.066 10.836 1 37.69 199 VAL A C 1
ATOM 1525 O O . VAL A 1 199 ? -22.953 -5.777 11.57 1 37.69 199 VAL A O 1
ATOM 1528 N N . GLY A 1 200 ? -24.375 -3.986 11.453 1 44.09 200 GLY A N 1
ATOM 1529 C CA . GLY A 1 200 ? -25.391 -4.078 12.484 1 44.09 200 GLY A CA 1
ATOM 1530 C C . GLY A 1 200 ? -25.203 -3.059 13.594 1 44.09 200 GLY A C 1
ATOM 1531 O O . GLY A 1 200 ? -25.969 -3.043 14.562 1 44.09 200 GLY A O 1
ATOM 1532 N N . ARG A 1 201 ? -23.953 -2.555 13.703 1 45.5 201 ARG A N 1
ATOM 1533 C CA . ARG A 1 201 ? -23.938 -1.771 14.938 1 45.5 201 ARG A CA 1
ATOM 1534 C C . ARG A 1 201 ? -23.656 -0.299 14.641 1 45.5 201 ARG A C 1
ATOM 1536 O O . ARG A 1 201 ? -22.969 0.028 13.68 1 45.5 201 ARG A O 1
ATOM 1543 N N . ASN A 1 202 ? -24.5 0.73 14.898 1 51.75 202 ASN A N 1
ATOM 1544 C CA . ASN A 1 202 ? -24.328 2.18 14.906 1 51.75 202 ASN A CA 1
ATOM 1545 C C . ASN A 1 202 ? -22.922 2.576 15.32 1 51.75 202 ASN A C 1
ATOM 1547 O O . ASN A 1 202 ? -22.359 1.996 16.25 1 51.75 202 ASN A O 1
ATOM 1551 N N . PRO A 1 203 ? -22.25 3.395 14.406 1 59 203 PRO A N 1
ATOM 1552 C CA . PRO A 1 203 ? -20.922 3.793 14.891 1 59 203 PRO A CA 1
ATOM 1553 C C . PRO A 1 203 ? -20.969 4.375 16.297 1 59 203 PRO A C 1
ATOM 1555 O O . PRO A 1 203 ? -21.781 5.273 16.578 1 59 203 PRO A O 1
ATOM 1558 N N . PRO A 1 204 ? -20.234 3.766 17.125 1 60.69 204 PRO A N 1
ATOM 1559 C CA . PRO A 1 204 ? -20.344 4.094 18.547 1 60.69 204 PRO A CA 1
ATOM 1560 C C . PRO A 1 204 ? -19.828 5.492 18.875 1 60.69 204 PRO A C 1
ATOM 1562 O O . PRO A 1 204 ? -20.219 6.086 19.875 1 60.69 204 PRO A O 1
ATOM 1565 N N . GLN A 1 205 ? -18.938 6.137 17.859 1 72.94 205 GLN A N 1
ATOM 1566 C CA . GLN A 1 205 ? -18.328 7.387 18.297 1 72.94 205 GLN A CA 1
ATOM 1567 C C . GLN A 1 205 ? -18.672 8.531 17.344 1 72.94 205 GLN A C 1
ATOM 1569 O O . GLN A 1 205 ? -18.938 8.297 16.156 1 72.94 205 GLN A O 1
ATOM 1574 N N . THR A 1 206 ? -18.828 9.773 17.906 1 84.88 206 THR A N 1
ATOM 1575 C CA . THR A 1 206 ? -19.062 10.992 17.125 1 84.88 206 THR A CA 1
ATOM 1576 C C . THR A 1 206 ? -17.75 11.742 16.906 1 84.88 206 THR A C 1
ATOM 1578 O O . THR A 1 206 ? -16.781 11.523 17.625 1 84.88 206 THR A O 1
ATOM 1581 N N . VAL A 1 207 ? -17.75 12.633 15.93 1 90.44 207 VAL A N 1
ATOM 1582 C CA . VAL A 1 207 ? -16.594 13.484 15.664 1 90.44 207 VAL A CA 1
ATOM 1583 C C . VAL A 1 207 ? -16.25 14.289 16.906 1 90.44 207 VAL A C 1
ATOM 1585 O O . VAL A 1 207 ? -15.07 14.438 17.266 1 90.44 207 VAL A O 1
ATOM 1588 N N . ASP A 1 208 ? -17.266 14.742 17.641 1 90.12 208 ASP A N 1
ATOM 1589 C CA . ASP A 1 208 ? -17.078 15.562 18.828 1 90.12 208 ASP A CA 1
ATOM 1590 C C . ASP A 1 208 ? -16.344 14.781 19.922 1 90.12 208 ASP A C 1
ATOM 1592 O O . ASP A 1 208 ? -15.617 15.367 20.734 1 90.12 208 ASP A O 1
ATOM 1596 N N . GLU A 1 209 ? -16.547 13.492 19.891 1 89.31 209 GLU A N 1
ATOM 1597 C CA . GLU A 1 209 ? -15.891 12.648 20.875 1 89.31 209 GLU A CA 1
ATOM 1598 C C . GLU A 1 209 ? -14.461 12.312 20.469 1 89.31 209 GLU A C 1
ATOM 1600 O O . GLU A 1 209 ? -13.562 12.273 21.312 1 89.31 209 GLU A O 1
ATOM 1605 N N . VAL A 1 210 ? -14.242 12.133 19.219 1 93.5 210 VAL A N 1
ATOM 1606 C CA . VAL A 1 210 ? -12.984 11.57 18.734 1 93.5 210 VAL A CA 1
ATOM 1607 C C . VAL A 1 210 ? -11.984 12.688 18.453 1 93.5 210 VAL A C 1
ATOM 1609 O O . VAL A 1 210 ? -10.805 12.562 18.766 1 93.5 210 VAL A O 1
ATOM 1612 N N . ALA A 1 211 ? -12.438 13.828 17.969 1 95.62 211 ALA A N 1
ATOM 1613 C CA . ALA A 1 211 ? -11.562 14.891 17.484 1 95.62 211 ALA A CA 1
ATOM 1614 C C . ALA A 1 211 ? -10.68 15.43 18.609 1 95.62 211 ALA A C 1
ATOM 1616 O O . ALA A 1 211 ? -9.477 15.594 18.422 1 95.62 211 ALA A O 1
ATOM 1617 N N . PRO A 1 212 ? -11.289 15.703 19.859 1 97 212 PRO A N 1
ATOM 1618 C CA . PRO A 1 212 ? -10.43 16.203 20.922 1 97 212 PRO A CA 1
ATOM 1619 C C . PRO A 1 212 ? -9.305 15.234 21.281 1 97 212 PRO A C 1
ATOM 1621 O O . PRO A 1 212 ? -8.195 15.664 21.609 1 97 212 PRO A O 1
ATOM 1624 N N . GLN A 1 213 ? -9.562 13.953 21.234 1 97.19 213 GLN A N 1
ATOM 1625 C CA . GLN A 1 213 ? -8.555 12.945 21.562 1 97.19 213 GLN A CA 1
ATOM 1626 C C . GLN A 1 213 ? -7.461 12.898 20.5 1 97.19 213 GLN A C 1
ATOM 1628 O O . GLN A 1 213 ? -6.277 12.75 20.828 1 97.19 213 GLN A O 1
ATOM 1633 N N . ILE A 1 214 ? -7.832 13.055 19.297 1 97.94 214 ILE A N 1
ATOM 1634 C CA . ILE A 1 214 ? -6.871 13.094 18.203 1 97.94 214 ILE A CA 1
ATOM 1635 C C . ILE A 1 214 ? -5.953 14.305 18.359 1 97.94 214 ILE A C 1
ATOM 1637 O O . ILE A 1 214 ? -4.734 14.188 18.219 1 97.94 214 ILE A O 1
ATOM 1641 N N . VAL A 1 215 ? -6.531 15.492 18.656 1 98.5 215 VAL A N 1
ATOM 1642 C CA . VAL A 1 215 ? -5.742 16.703 18.859 1 98.5 215 VAL A CA 1
ATOM 1643 C C . VAL A 1 215 ? -4.762 16.5 20 1 98.5 215 VAL A C 1
ATOM 1645 O O . VAL A 1 215 ? -3.602 16.922 19.922 1 98.5 215 VAL A O 1
ATOM 1648 N N . ASP A 1 216 ? -5.215 15.828 21.078 1 98.25 216 ASP A N 1
ATOM 1649 C CA . ASP A 1 216 ? -4.34 15.547 22.203 1 98.25 216 ASP A CA 1
ATOM 1650 C C . ASP A 1 216 ? -3.15 14.688 21.781 1 98.25 216 ASP A C 1
ATOM 1652 O O . ASP A 1 216 ? -2.01 14.961 22.156 1 98.25 216 ASP A O 1
ATOM 1656 N N . VAL A 1 217 ? -3.412 13.633 20.984 1 98.31 217 VAL A N 1
ATOM 1657 C CA . VAL A 1 217 ? -2.348 12.758 20.5 1 98.31 217 VAL A CA 1
ATOM 1658 C C . VAL A 1 217 ? -1.357 13.57 19.672 1 98.31 217 VAL A C 1
ATOM 1660 O O . VAL A 1 217 ? -0.143 13.43 19.828 1 98.31 217 VAL A O 1
ATOM 1663 N N . ILE A 1 218 ? -1.842 14.453 18.812 1 98.56 218 ILE A N 1
ATOM 1664 C CA . ILE A 1 218 ? -1.003 15.234 17.922 1 98.56 218 ILE A CA 1
ATOM 1665 C C . ILE A 1 218 ? -0.17 16.234 18.719 1 98.56 218 ILE A C 1
ATOM 1667 O O . ILE A 1 218 ? 1.042 16.344 18.516 1 98.56 218 ILE A O 1
ATOM 1671 N N . GLU A 1 219 ? -0.756 16.938 19.625 1 97.5 219 GLU A N 1
ATOM 1672 C CA . GLU A 1 219 ? -0.056 17.969 20.391 1 97.5 219 GLU A CA 1
ATOM 1673 C C . GLU A 1 219 ? 1.034 17.359 21.266 1 97.5 219 GLU A C 1
ATOM 1675 O O . GLU A 1 219 ? 2.104 17.938 21.438 1 97.5 219 GLU A O 1
ATOM 1680 N N . LYS A 1 220 ? 0.818 16.141 21.766 1 97.06 220 LYS A N 1
ATOM 1681 C CA . LYS A 1 220 ? 1.75 15.516 22.703 1 97.06 220 LYS A CA 1
ATOM 1682 C C . LYS A 1 220 ? 2.793 14.68 21.953 1 97.06 220 LYS A C 1
ATOM 1684 O O . LYS A 1 220 ? 3.738 14.172 22.562 1 97.06 220 LYS A O 1
ATOM 1689 N N . ALA A 1 221 ? 2.65 14.562 20.672 1 97.75 221 ALA A N 1
ATOM 1690 C CA . ALA A 1 221 ? 3.516 13.688 19.875 1 97.75 221 ALA A CA 1
ATOM 1691 C C . ALA A 1 221 ? 4.969 14.156 19.938 1 97.75 221 ALA A C 1
ATOM 1693 O O . ALA A 1 221 ? 5.246 15.359 19.891 1 97.75 221 ALA A O 1
ATOM 1694 N N . THR A 1 222 ? 5.883 13.203 20.031 1 96.38 222 THR A N 1
ATOM 1695 C CA . THR A 1 222 ? 7.316 13.461 20 1 96.38 222 THR A CA 1
ATOM 1696 C C . THR A 1 222 ? 8.008 12.547 18.984 1 96.38 222 THR A C 1
ATOM 1698 O O . THR A 1 222 ? 7.453 11.516 18.594 1 96.38 222 THR A O 1
ATOM 1701 N N . ARG A 1 223 ? 9.156 12.945 18.641 1 95.56 223 ARG A N 1
ATOM 1702 C CA . ARG A 1 223 ? 9.961 12.141 17.734 1 95.56 223 ARG A CA 1
ATOM 1703 C C . ARG A 1 223 ? 10.266 10.773 18.328 1 95.56 223 ARG A C 1
ATOM 1705 O O . ARG A 1 223 ? 10.125 9.75 17.656 1 95.56 223 ARG A O 1
ATOM 1712 N N . ALA A 1 224 ? 10.57 10.664 19.578 1 94.75 224 ALA A N 1
ATOM 1713 C CA . ALA A 1 224 ? 11.023 9.453 20.234 1 94.75 224 ALA A CA 1
ATOM 1714 C C . ALA A 1 224 ? 9.867 8.492 20.5 1 94.75 224 ALA A C 1
ATOM 1716 O O . ALA A 1 224 ? 10.016 7.277 20.375 1 94.75 224 ALA A O 1
ATOM 1717 N N . GLN A 1 225 ? 8.664 8.977 20.703 1 95.88 225 GLN A N 1
ATOM 1718 C CA . GLN A 1 225 ? 7.609 8.117 21.219 1 95.88 225 GLN A CA 1
ATOM 1719 C C . GLN A 1 225 ? 6.543 7.859 20.156 1 95.88 225 GLN A C 1
ATOM 1721 O O . GLN A 1 225 ? 5.977 6.766 20.094 1 95.88 225 GLN A O 1
ATOM 1726 N N . THR A 1 226 ? 6.281 8.883 19.312 1 97.69 226 THR A N 1
ATOM 1727 C CA . THR A 1 226 ? 5.07 8.82 18.5 1 97.69 226 THR A CA 1
ATOM 1728 C C . THR A 1 226 ? 5.414 8.609 17.031 1 97.69 226 THR A C 1
ATOM 1730 O O . THR A 1 226 ? 4.68 7.938 16.297 1 97.69 226 THR A O 1
ATOM 1733 N N . SER A 1 227 ? 6.555 9.133 16.594 1 97.56 227 SER A N 1
ATOM 1734 C CA . SER A 1 227 ? 6.879 9.164 15.172 1 97.56 227 SER A CA 1
ATOM 1735 C C . SER A 1 227 ? 7.09 7.758 14.625 1 97.56 227 SER A C 1
ATOM 1737 O O . SER A 1 227 ? 7.516 6.859 15.352 1 97.56 227 SER A O 1
ATOM 1739 N N . GLY A 1 228 ? 6.703 7.523 13.422 1 97.38 228 GLY A N 1
ATOM 1740 C CA . GLY A 1 228 ? 6.988 6.297 12.695 1 97.38 228 GLY A CA 1
ATOM 1741 C C . GLY A 1 228 ? 6.055 5.156 13.062 1 97.38 228 GLY A C 1
ATOM 1742 O O . GLY A 1 228 ? 6.367 3.988 12.812 1 97.38 228 GLY A O 1
ATOM 1743 N N . ALA A 1 229 ? 4.883 5.512 13.703 1 97.88 229 ALA A N 1
ATOM 1744 C CA . ALA A 1 229 ? 3.988 4.457 14.164 1 97.88 229 ALA A CA 1
ATOM 1745 C C . ALA A 1 229 ? 2.533 4.797 13.852 1 97.88 229 ALA A C 1
ATOM 1747 O O . ALA A 1 229 ? 2.236 5.879 13.344 1 97.88 229 ALA A O 1
ATOM 1748 N N . LEU A 1 230 ? 1.704 3.818 14.023 1 98.06 230 LEU A N 1
ATOM 1749 C CA . LEU A 1 230 ? 0.257 3.977 13.938 1 98.06 230 LEU A CA 1
ATOM 1750 C C . LEU A 1 230 ? -0.368 4.055 15.32 1 98.06 230 LEU A C 1
ATOM 1752 O O . LEU A 1 230 ? -0.134 3.182 16.172 1 98.06 230 LEU A O 1
ATOM 1756 N N . TRP A 1 231 ? -1.162 5.105 15.523 1 98.19 231 TRP A N 1
ATOM 1757 C CA . TRP A 1 231 ? -1.802 5.305 16.828 1 98.19 231 TRP A CA 1
ATOM 1758 C C . TRP A 1 231 ? -3.32 5.336 16.688 1 98.19 231 TRP A C 1
ATOM 1760 O O . TRP A 1 231 ? -3.848 5.859 15.695 1 98.19 231 TRP A O 1
ATOM 1770 N N . THR A 1 232 ? -4.023 4.828 17.656 1 95.69 232 THR A N 1
ATOM 1771 C CA . THR A 1 232 ? -5.469 5.016 17.719 1 95.69 232 THR A CA 1
ATOM 1772 C C . THR A 1 232 ? -5.812 6.441 18.141 1 95.69 232 THR A C 1
ATOM 1774 O O . THR A 1 232 ? -4.965 7.148 18.703 1 95.69 232 THR A O 1
ATOM 1777 N N . TYR A 1 233 ? -7.035 6.812 17.891 1 95.19 233 TYR A N 1
ATOM 1778 C CA . TYR A 1 233 ? -7.492 8.172 18.172 1 95.19 233 TYR A CA 1
ATOM 1779 C C . TYR A 1 233 ? -7.277 8.531 19.625 1 95.19 233 TYR A C 1
ATOM 1781 O O . TYR A 1 233 ? -7.121 9.703 19.969 1 95.19 233 TYR A O 1
ATOM 1789 N N . ASN A 1 234 ? -7.211 7.504 20.484 1 94.19 234 ASN A N 1
ATOM 1790 C CA . ASN A 1 234 ? -7.129 7.77 21.922 1 94.19 234 ASN A CA 1
ATOM 1791 C C . ASN A 1 234 ? -5.719 7.531 22.453 1 94.19 234 ASN A C 1
ATOM 1793 O O . ASN A 1 234 ? -5.52 7.418 23.656 1 94.19 234 ASN A O 1
ATOM 1797 N N . GLY A 1 235 ? -4.762 7.348 21.562 1 96.44 235 GLY A N 1
ATOM 1798 C CA . GLY A 1 235 ? -3.363 7.41 21.953 1 96.44 235 GLY A CA 1
ATOM 1799 C C . GLY A 1 235 ? -2.77 6.051 22.266 1 96.44 235 GLY A C 1
ATOM 1800 O O . GLY A 1 235 ? -1.816 5.949 23.047 1 96.44 235 GLY A O 1
ATOM 1801 N N . GLU A 1 236 ? -3.346 5.004 21.766 1 96.56 236 GLU A N 1
ATOM 1802 C CA . GLU A 1 236 ? -2.752 3.676 21.891 1 96.56 236 GLU A CA 1
ATOM 1803 C C . GLU A 1 236 ? -1.987 3.297 20.625 1 96.56 236 GLU A C 1
ATOM 1805 O O . GLU A 1 236 ? -2.498 3.457 19.516 1 96.56 236 GLU A O 1
ATOM 1810 N N . LYS A 1 237 ? -0.765 2.818 20.891 1 96.31 237 LYS A N 1
ATOM 1811 C CA . LYS A 1 237 ? 0.019 2.379 19.734 1 96.31 237 LYS A CA 1
ATOM 1812 C C . LYS A 1 237 ? -0.582 1.123 19.109 1 96.31 237 LYS A C 1
ATOM 1814 O O . LYS A 1 237 ? -0.889 0.158 19.812 1 96.31 237 LYS A O 1
ATOM 1819 N N . SER A 1 238 ? -0.768 1.124 17.828 1 94.5 238 SER A N 1
ATOM 1820 C CA . SER A 1 238 ? -1.381 0.01 17.109 1 94.5 238 SER A CA 1
ATOM 1821 C C . SER A 1 238 ? -0.33 -0.835 16.391 1 94.5 238 SER A C 1
ATOM 1823 O O . SER A 1 238 ? 0.72 -0.325 15.992 1 94.5 238 SER A O 1
ATOM 1825 N N . ALA A 1 239 ? -0.609 -2.172 16.328 1 92.5 239 ALA A N 1
ATOM 1826 C CA . ALA A 1 239 ? 0.173 -2.994 15.414 1 92.5 239 ALA A CA 1
ATOM 1827 C C . ALA A 1 239 ? -0.054 -2.566 13.961 1 92.5 239 ALA A C 1
ATOM 1829 O O . ALA A 1 239 ? -1.085 -1.972 13.641 1 92.5 239 ALA A O 1
ATOM 1830 N N . TRP A 1 240 ? 0.951 -2.775 13.211 1 93.75 240 TRP A N 1
ATOM 1831 C CA . TRP A 1 240 ? 0.764 -2.467 11.797 1 93.75 240 TRP A CA 1
ATOM 1832 C C . TRP A 1 240 ? -0.311 -3.357 11.188 1 93.75 240 TRP A C 1
ATOM 1834 O O . TRP A 1 240 ? -0.423 -4.535 11.531 1 93.75 240 TRP A O 1
ATOM 1844 N N . MET B 1 1 ? -2.703 -45 -11.867 1 33.41 1 MET B N 1
ATOM 1845 C CA . MET B 1 1 ? -3.51 -43.812 -12.211 1 33.41 1 MET B CA 1
ATOM 1846 C C . MET B 1 1 ? -2.6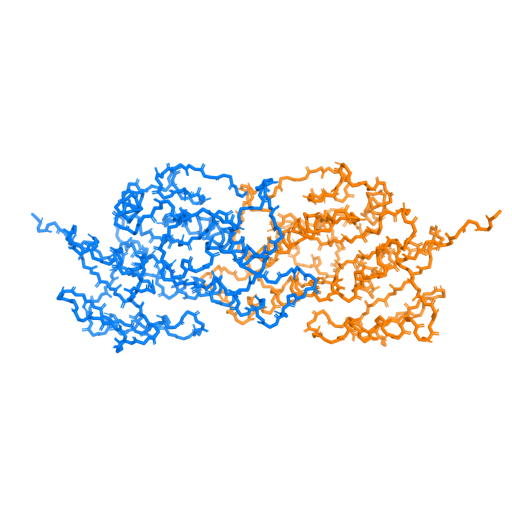25 -42.625 -12.523 1 33.41 1 MET B C 1
ATOM 1848 O O . MET B 1 1 ? -1.671 -42.344 -11.797 1 33.41 1 MET B O 1
ATOM 1852 N N . SER B 1 2 ? -2.16 -42.312 -13.789 1 41.66 2 SER B N 1
ATOM 1853 C CA . SER B 1 2 ? -1.115 -41.469 -14.352 1 41.66 2 SER B CA 1
ATOM 1854 C C . SER B 1 2 ? -0.984 -40.156 -13.57 1 41.66 2 SER B C 1
ATOM 1856 O O . SER B 1 2 ? -1.98 -39.5 -13.312 1 41.66 2 SER B O 1
ATOM 1858 N N . ARG B 1 3 ? -0.196 -40.031 -12.547 1 52.91 3 ARG B N 1
ATOM 1859 C CA . ARG B 1 3 ? -0.052 -38.969 -11.562 1 52.91 3 ARG B CA 1
ATOM 1860 C C . ARG B 1 3 ? -0.242 -37.594 -12.203 1 52.91 3 ARG B C 1
ATOM 1862 O O . ARG B 1 3 ? 0.477 -37.25 -13.141 1 52.91 3 ARG B O 1
ATOM 1869 N N . ASN B 1 4 ? -1.521 -36.844 -12.211 1 75.5 4 ASN B N 1
ATOM 1870 C CA . ASN B 1 4 ? -1.99 -35.625 -12.898 1 75.5 4 ASN B CA 1
ATOM 1871 C C . ASN B 1 4 ? -0.979 -34.5 -12.805 1 75.5 4 ASN B C 1
ATOM 1873 O O . ASN B 1 4 ? -0.505 -34.188 -11.711 1 75.5 4 ASN B O 1
ATOM 1877 N N . GLN B 1 5 ? -0.223 -34.312 -13.859 1 92.06 5 GLN B N 1
ATOM 1878 C CA . GLN B 1 5 ? 0.761 -33.25 -14 1 92.06 5 GLN B CA 1
ATOM 1879 C C . GLN B 1 5 ? 0.225 -31.922 -13.445 1 92.06 5 GLN B C 1
ATOM 1881 O O . GLN B 1 5 ? -0.84 -31.453 -13.859 1 92.06 5 GLN B O 1
ATOM 1886 N N . LYS B 1 6 ? 0.942 -31.453 -12.445 1 95.06 6 LYS B N 1
ATOM 1887 C CA . LYS B 1 6 ? 0.555 -30.156 -11.883 1 95.06 6 LYS B CA 1
ATOM 1888 C C . LYS B 1 6 ? 0.879 -29.031 -12.844 1 95.06 6 LYS B C 1
ATOM 1890 O O . LYS B 1 6 ? 1.844 -29.109 -13.609 1 95.06 6 LYS B O 1
ATOM 1895 N N . THR B 1 7 ? 0.055 -27.984 -12.797 1 96.75 7 THR B N 1
ATOM 1896 C CA . THR B 1 7 ? 0.22 -26.844 -13.688 1 96.75 7 THR B CA 1
ATOM 1897 C C . THR B 1 7 ? 0.561 -25.578 -12.898 1 96.75 7 THR B C 1
ATOM 1899 O O . THR B 1 7 ? -0.067 -25.297 -11.883 1 96.75 7 THR B O 1
ATOM 1902 N N . VAL B 1 8 ? 1.616 -24.844 -13.391 1 98.44 8 VAL B N 1
ATOM 1903 C CA . VAL B 1 8 ? 2.025 -23.594 -12.766 1 98.44 8 VAL B CA 1
ATOM 1904 C C . VAL B 1 8 ? 2.039 -22.469 -13.805 1 98.44 8 VAL B C 1
ATOM 1906 O O . VAL B 1 8 ? 2.469 -22.672 -14.945 1 98.44 8 VAL B O 1
ATOM 1909 N N . LEU B 1 9 ? 1.415 -21.328 -13.461 1 98.81 9 LEU B N 1
ATOM 1910 C CA . LEU B 1 9 ? 1.52 -20.109 -14.258 1 98.81 9 LEU B CA 1
ATOM 1911 C C . LEU B 1 9 ? 2.443 -19.109 -13.578 1 98.81 9 LEU B C 1
ATOM 1913 O O . LEU B 1 9 ? 2.283 -18.797 -12.398 1 98.81 9 LEU B O 1
ATOM 1917 N N . ILE B 1 10 ? 3.467 -18.625 -14.297 1 98.75 10 ILE B N 1
ATOM 1918 C CA . ILE B 1 10 ? 4.445 -17.672 -13.773 1 98.75 10 ILE B CA 1
ATOM 1919 C C . ILE B 1 10 ? 4.461 -16.422 -14.641 1 98.75 10 ILE B C 1
ATOM 1921 O O . ILE B 1 10 ? 4.641 -16.484 -15.859 1 98.75 10 ILE B O 1
ATOM 1925 N N . THR B 1 11 ? 4.203 -15.25 -14.031 1 98.69 11 THR B N 1
ATOM 1926 C CA . THR B 1 11 ? 4.348 -14.008 -14.773 1 98.69 11 THR B CA 1
ATOM 1927 C C . THR B 1 11 ? 5.785 -13.5 -14.703 1 98.69 11 THR B C 1
ATOM 1929 O O . THR B 1 11 ? 6.527 -13.844 -13.781 1 98.69 11 THR B O 1
ATOM 1932 N N . GLY B 1 12 ? 6.137 -12.617 -15.695 1 96.5 12 GLY B N 1
ATOM 1933 C CA . GLY B 1 12 ? 7.52 -12.172 -15.75 1 96.5 12 GLY B CA 1
ATOM 1934 C C . GLY B 1 12 ? 8.516 -13.305 -15.922 1 96.5 12 GLY B C 1
ATOM 1935 O O . GLY B 1 12 ? 9.547 -13.336 -15.25 1 96.5 12 GLY B O 1
ATOM 1936 N N . ALA B 1 13 ? 8.289 -14.234 -16.781 1 96 13 ALA B N 1
ATOM 1937 C CA . ALA B 1 13 ? 8.984 -15.516 -16.844 1 96 13 ALA B CA 1
ATOM 1938 C C . ALA B 1 13 ? 10.156 -15.469 -17.812 1 96 13 ALA B C 1
ATOM 1940 O O . ALA B 1 13 ? 10.844 -16.469 -18.016 1 96 13 ALA B O 1
ATOM 1941 N N . ASN B 1 14 ? 10.461 -14.32 -18.375 1 90.94 14 ASN B N 1
ATOM 1942 C CA . ASN B 1 14 ? 11.43 -14.289 -19.469 1 90.94 14 ASN B CA 1
ATOM 1943 C C . ASN B 1 14 ? 12.836 -13.984 -18.969 1 90.94 14 ASN B C 1
ATOM 1945 O O . ASN B 1 14 ? 13.812 -14.141 -19.703 1 90.94 14 ASN B O 1
ATOM 1949 N N . ARG B 1 15 ? 12.984 -13.523 -17.781 1 88.25 15 ARG B N 1
ATOM 1950 C CA . ARG B 1 15 ? 14.312 -13.195 -17.266 1 88.25 15 ARG B CA 1
ATOM 1951 C C . ARG B 1 15 ? 14.359 -13.32 -15.742 1 88.25 15 ARG B C 1
ATOM 1953 O O . ARG B 1 15 ? 13.328 -13.516 -15.102 1 88.25 15 ARG B O 1
ATOM 1960 N N . GLY B 1 16 ? 15.547 -13.352 -15.266 1 91.12 16 GLY B N 1
ATOM 1961 C CA . GLY B 1 16 ? 15.766 -13.297 -13.828 1 91.12 16 GLY B CA 1
ATOM 1962 C C . GLY B 1 16 ? 15.133 -14.453 -13.078 1 91.12 16 GLY B C 1
ATOM 1963 O O . GLY B 1 16 ? 15.273 -15.609 -13.484 1 91.12 16 GLY B O 1
ATOM 1964 N N . LEU B 1 17 ? 14.562 -14.094 -11.961 1 94.44 17 LEU B N 1
ATOM 1965 C CA . LEU B 1 17 ? 13.969 -15.094 -11.078 1 94.44 17 LEU B CA 1
ATOM 1966 C C . LEU B 1 17 ? 12.859 -15.852 -11.789 1 94.44 17 LEU B C 1
ATOM 1968 O O . LEU B 1 17 ? 12.773 -17.078 -11.688 1 94.44 17 LEU B O 1
ATOM 1972 N N . GLY B 1 18 ? 12.008 -15.109 -12.57 1 96.06 18 GLY B N 1
ATOM 1973 C CA . GLY B 1 18 ? 10.914 -15.75 -13.281 1 96.06 18 GLY B CA 1
ATOM 1974 C C . GLY B 1 18 ? 11.375 -16.828 -14.242 1 96.06 18 GLY B C 1
ATOM 1975 O O . GLY B 1 18 ? 10.773 -17.906 -14.312 1 96.06 18 GLY B O 1
ATOM 1976 N N . PHE B 1 19 ? 12.406 -16.516 -14.914 1 94.75 19 PHE B N 1
ATOM 1977 C CA . PHE B 1 19 ? 12.969 -17.484 -15.844 1 94.75 19 PHE B CA 1
ATOM 1978 C C . PHE B 1 19 ? 13.547 -18.688 -15.102 1 94.75 19 PHE B C 1
ATOM 1980 O O . PHE B 1 19 ? 13.336 -19.828 -15.5 1 94.75 19 PHE B O 1
ATOM 1987 N N . GLY B 1 20 ? 14.273 -18.422 -14.039 1 94.75 20 GLY B N 1
ATOM 1988 C CA . GLY B 1 20 ? 14.812 -19.5 -13.203 1 94.75 20 GLY B CA 1
ATOM 1989 C C . GLY B 1 20 ? 13.742 -20.406 -12.641 1 94.75 20 GLY B C 1
ATOM 1990 O O . GLY B 1 20 ? 13.891 -21.625 -12.656 1 94.75 20 GLY B O 1
ATOM 1991 N N . LEU B 1 21 ? 12.625 -19.828 -12.188 1 97.75 21 LEU B N 1
ATOM 1992 C CA . LEU B 1 21 ? 11.508 -20.609 -11.664 1 97.75 21 LEU B CA 1
ATOM 1993 C C . LEU B 1 21 ? 10.875 -21.453 -12.766 1 97.75 21 LEU B C 1
ATOM 1995 O O . LEU B 1 21 ? 10.523 -22.609 -12.539 1 97.75 21 LEU B O 1
ATOM 1999 N N . THR B 1 22 ? 10.742 -20.844 -13.93 1 97.25 22 THR B N 1
ATOM 2000 C CA . THR B 1 22 ? 10.18 -21.562 -15.07 1 97.25 22 THR B CA 1
ATOM 2001 C C . THR B 1 22 ? 10.984 -22.828 -15.359 1 97.25 22 THR B C 1
ATOM 2003 O O . THR B 1 22 ? 10.414 -23.922 -15.453 1 97.25 22 THR B O 1
ATOM 2006 N N . LYS B 1 23 ? 12.258 -22.734 -15.43 1 96.12 23 LYS B N 1
ATOM 2007 C CA . LYS B 1 23 ? 13.133 -23.859 -15.711 1 96.12 23 LYS B CA 1
ATOM 2008 C C . LYS B 1 23 ? 13.047 -24.922 -14.609 1 96.12 23 LYS B C 1
ATOM 2010 O O . LYS B 1 23 ? 13 -26.125 -14.891 1 96.12 23 LYS B O 1
ATOM 2015 N N . LEU B 1 24 ? 13.031 -24.438 -13.461 1 97.25 24 LEU B N 1
ATOM 2016 C CA . LEU B 1 24 ? 13.039 -25.359 -12.32 1 97.25 24 LEU B CA 1
ATOM 2017 C C . LEU B 1 24 ? 11.727 -26.141 -12.242 1 97.25 24 LEU B C 1
ATOM 2019 O O . LEU B 1 24 ? 11.742 -27.359 -12.055 1 97.25 24 LEU B O 1
ATOM 2023 N N . PHE B 1 25 ? 10.578 -25.484 -12.391 1 98 25 PHE B N 1
ATOM 2024 C CA . PHE B 1 25 ? 9.297 -26.188 -12.359 1 98 25 PHE B CA 1
ATOM 2025 C C . PHE B 1 25 ? 9.195 -27.156 -13.523 1 98 25 PHE B C 1
ATOM 2027 O O . PHE B 1 25 ? 8.641 -28.25 -13.367 1 98 25 PHE B O 1
ATOM 2034 N N . LEU B 1 26 ? 9.711 -26.797 -14.672 1 96.31 26 LEU B N 1
ATOM 2035 C CA . LEU B 1 26 ? 9.75 -27.719 -15.805 1 96.31 26 LEU B CA 1
ATOM 2036 C C . LEU B 1 26 ? 10.531 -28.969 -15.453 1 96.31 26 LEU B C 1
ATOM 2038 O O . LEU B 1 26 ? 10.07 -30.094 -15.719 1 96.31 26 LEU B O 1
ATOM 2042 N N . SER B 1 27 ? 11.656 -28.797 -14.844 1 95.94 27 SER B N 1
ATOM 2043 C CA . SER B 1 27 ? 12.516 -29.906 -14.484 1 95.94 27 SER B CA 1
ATOM 2044 C C . SER B 1 27 ? 11.867 -30.797 -13.43 1 95.94 27 SER B C 1
ATOM 2046 O O . SER B 1 27 ? 12.203 -31.984 -13.312 1 95.94 27 SER B O 1
ATOM 2048 N N . ARG B 1 28 ? 10.906 -30.25 -12.711 1 96.06 28 ARG B N 1
ATOM 2049 C CA . ARG B 1 28 ? 10.227 -31 -11.656 1 96.06 28 ARG B CA 1
ATOM 2050 C C . ARG B 1 28 ? 8.961 -31.656 -12.188 1 96.06 28 ARG B C 1
ATOM 2052 O O . ARG B 1 28 ? 8.172 -32.219 -11.414 1 96.06 28 ARG B O 1
ATOM 2059 N N . GLY B 1 29 ? 8.703 -31.484 -13.492 1 96 29 GLY B N 1
ATOM 2060 C CA . GLY B 1 29 ? 7.637 -32.25 -14.141 1 96 29 GLY B CA 1
ATOM 2061 C C . GLY B 1 29 ? 6.336 -31.453 -14.242 1 96 29 GLY B C 1
ATOM 2062 O O . GLY B 1 29 ? 5.297 -32.031 -14.594 1 96 29 GLY B O 1
ATOM 2063 N N . TYR B 1 30 ? 6.34 -30.172 -13.93 1 97 30 TYR B N 1
ATOM 2064 C CA . TYR B 1 30 ? 5.137 -29.359 -14.055 1 97 30 TYR B CA 1
ATOM 2065 C C . TYR B 1 30 ? 4.852 -29.031 -15.516 1 97 30 TYR B C 1
ATOM 2067 O O . TYR B 1 30 ? 5.773 -28.922 -16.328 1 97 30 TYR B O 1
ATOM 2075 N N . LYS B 1 31 ? 3.572 -28.953 -15.828 1 97.12 31 LYS B N 1
ATOM 2076 C CA . LYS B 1 31 ? 3.193 -28.141 -16.984 1 97.12 31 LYS B CA 1
ATOM 2077 C C . LYS B 1 31 ? 3.354 -26.641 -16.672 1 97.12 31 LYS B C 1
ATOM 2079 O O . LYS B 1 31 ? 2.75 -26.125 -15.734 1 97.12 31 LYS B O 1
ATOM 2084 N N . VAL B 1 32 ? 4.191 -25.984 -17.469 1 98.19 32 VAL B N 1
ATOM 2085 C CA . VAL B 1 32 ? 4.531 -24.594 -17.125 1 98.19 32 VAL B CA 1
ATOM 2086 C C . VAL B 1 32 ? 3.912 -23.641 -18.141 1 98.19 32 VAL B C 1
ATOM 2088 O O . VAL B 1 32 ? 4.051 -23.844 -19.359 1 98.19 32 VAL B O 1
ATOM 2091 N N . ILE B 1 33 ? 3.154 -22.688 -17.641 1 98.5 33 ILE B N 1
ATOM 2092 C CA . ILE B 1 33 ? 2.67 -21.547 -18.406 1 98.5 33 ILE B CA 1
ATOM 2093 C C . ILE B 1 33 ? 3.498 -20.312 -18.078 1 98.5 33 ILE B C 1
ATOM 2095 O O . ILE B 1 33 ? 3.494 -19.844 -16.922 1 98.5 33 ILE B O 1
ATOM 2099 N N . ALA B 1 34 ? 4.25 -19.828 -19.062 1 98.12 34 ALA B N 1
ATOM 2100 C CA . ALA B 1 34 ? 5.074 -18.625 -18.906 1 98.12 34 ALA B CA 1
ATOM 2101 C C . ALA B 1 34 ? 4.371 -17.406 -19.484 1 98.12 34 ALA B C 1
ATOM 2103 O O . ALA B 1 34 ? 4.086 -17.359 -20.688 1 98.12 34 ALA B O 1
ATOM 2104 N N . ALA B 1 35 ? 4.078 -16.453 -18.656 1 98.31 35 ALA B N 1
ATOM 2105 C CA . ALA B 1 35 ? 3.422 -15.219 -19.062 1 98.31 35 ALA B CA 1
ATOM 2106 C C . ALA B 1 35 ? 4.41 -14.055 -19.094 1 98.31 35 ALA B C 1
ATOM 2108 O O . ALA B 1 35 ? 5.141 -13.828 -18.141 1 98.31 35 ALA B O 1
ATOM 2109 N N . VAL B 1 36 ? 4.422 -13.344 -20.234 1 96.5 36 VAL B N 1
ATOM 2110 C CA . VAL B 1 36 ? 5.352 -12.227 -20.391 1 96.5 36 VAL B CA 1
ATOM 2111 C C . VAL B 1 36 ? 4.672 -11.094 -21.156 1 96.5 36 VAL B C 1
ATOM 2113 O O . VAL B 1 36 ? 3.672 -11.312 -21.844 1 96.5 36 VAL B O 1
ATOM 2116 N N . ARG B 1 37 ? 5.207 -9.914 -20.984 1 93.94 37 ARG B N 1
ATOM 2117 C CA . ARG B 1 37 ? 4.656 -8.742 -21.656 1 93.94 37 ARG B CA 1
ATOM 2118 C C . ARG B 1 37 ? 4.824 -8.844 -23.172 1 93.94 37 ARG B C 1
ATOM 2120 O O . ARG B 1 37 ? 3.947 -8.43 -23.922 1 93.94 37 ARG B O 1
ATOM 2127 N N . ASP B 1 38 ? 5.953 -9.383 -23.531 1 92.88 38 ASP B N 1
ATOM 2128 C CA . ASP B 1 38 ? 6.297 -9.586 -24.938 1 92.88 38 ASP B CA 1
ATOM 2129 C C . ASP B 1 38 ? 6.746 -11.023 -25.188 1 92.88 38 ASP B C 1
ATOM 2131 O O . ASP B 1 38 ? 7.871 -11.398 -24.844 1 92.88 38 ASP B O 1
ATOM 2135 N N . ILE B 1 39 ? 5.922 -11.781 -25.906 1 91.75 39 ILE B N 1
ATOM 2136 C CA . ILE B 1 39 ? 6.168 -13.203 -26.109 1 91.75 39 ILE B CA 1
ATOM 2137 C C . ILE B 1 39 ? 7.449 -13.391 -26.922 1 91.75 39 ILE B C 1
ATOM 2139 O O . ILE B 1 39 ? 8.195 -14.352 -26.703 1 91.75 39 ILE B O 1
ATOM 2143 N N . SER B 1 40 ? 7.707 -12.438 -27.766 1 89.88 40 SER B N 1
ATOM 2144 C CA . SER B 1 40 ? 8.883 -12.562 -28.625 1 89.88 40 SER B CA 1
ATOM 2145 C C . SER B 1 40 ? 10.172 -12.453 -27.812 1 89.88 40 SER B C 1
ATOM 2147 O O . SER B 1 40 ? 11.25 -12.82 -28.281 1 89.88 40 SER B O 1
ATOM 2149 N N . SER B 1 41 ? 10.094 -11.977 -26.578 1 85.81 41 SER B N 1
ATOM 2150 C CA . SER B 1 41 ? 11.25 -11.805 -25.703 1 85.81 41 SER B CA 1
ATOM 2151 C C . SER B 1 41 ? 11.648 -13.125 -25.047 1 85.81 41 SER B C 1
ATOM 2153 O O . SER B 1 41 ? 12.711 -13.219 -24.422 1 85.81 41 SER B O 1
ATOM 2155 N N . MET B 1 42 ? 10.875 -14.164 -25.25 1 84.38 42 MET B N 1
ATOM 2156 C CA . MET B 1 42 ? 11.133 -15.43 -24.578 1 84.38 42 MET B CA 1
ATOM 2157 C C . MET B 1 42 ? 11.906 -16.391 -25.484 1 84.38 42 MET B C 1
ATOM 2159 O O . MET B 1 42 ? 11.641 -16.469 -26.672 1 84.38 42 MET B O 1
ATOM 2163 N N . VAL B 1 43 ? 12.836 -16.953 -24.859 1 85.31 43 VAL B N 1
ATOM 2164 C CA . VAL B 1 43 ? 13.484 -18.062 -25.531 1 85.31 43 VAL B CA 1
ATOM 2165 C C . VAL B 1 43 ? 12.531 -19.266 -25.594 1 85.31 43 VAL B C 1
ATOM 2167 O O . VAL B 1 43 ? 11.773 -19.5 -24.656 1 85.31 43 VAL B O 1
ATOM 2170 N N . LYS B 1 44 ? 12.57 -19.891 -26.719 1 84.44 44 LYS B N 1
ATOM 2171 C CA . LYS B 1 44 ? 11.711 -21.062 -26.844 1 84.44 44 LYS B CA 1
ATOM 2172 C C . LYS B 1 44 ? 12.18 -22.188 -25.938 1 84.44 44 LYS B C 1
ATOM 2174 O O . LYS B 1 44 ? 13.367 -22.516 -25.906 1 84.44 44 LYS B O 1
ATOM 2179 N N . LEU B 1 45 ? 11.25 -22.594 -25.031 1 88.56 45 LEU B N 1
ATOM 2180 C CA . LEU B 1 45 ? 11.461 -23.75 -24.156 1 88.56 45 LEU B CA 1
ATOM 2181 C C . LEU B 1 45 ? 10.453 -24.859 -24.484 1 88.56 45 LEU B C 1
ATOM 2183 O O . LEU B 1 45 ? 9.25 -24.609 -24.516 1 88.56 45 LEU B O 1
ATOM 2187 N N . ASP B 1 46 ? 10.922 -26.016 -24.703 1 90 46 ASP B N 1
ATOM 2188 C CA . ASP B 1 46 ? 10.047 -27.141 -25.016 1 90 46 ASP B CA 1
ATOM 2189 C C . ASP B 1 46 ? 9.117 -27.438 -23.844 1 90 46 ASP B C 1
ATOM 2191 O O . ASP B 1 46 ? 9.547 -27.469 -22.688 1 90 46 ASP B O 1
ATOM 2195 N N . GLY B 1 47 ? 7.883 -27.547 -24.109 1 89.88 47 GLY B N 1
ATOM 2196 C CA . GLY B 1 47 ? 6.926 -27.984 -23.109 1 89.88 47 GLY B CA 1
ATOM 2197 C C . GLY B 1 47 ? 6.32 -26.828 -22.328 1 89.88 47 GLY B C 1
ATOM 2198 O O . GLY B 1 47 ? 5.516 -27.031 -21.422 1 89.88 47 GLY B O 1
ATOM 2199 N N . VAL B 1 48 ? 6.773 -25.641 -22.688 1 95.81 48 VAL B N 1
ATOM 2200 C CA . VAL B 1 48 ? 6.266 -24.453 -22 1 95.81 48 VAL B CA 1
ATOM 2201 C C . VAL B 1 48 ? 5.215 -23.766 -22.859 1 95.81 48 VAL B C 1
ATOM 2203 O O . VAL B 1 48 ? 5.406 -23.594 -24.062 1 95.81 48 VAL B O 1
ATOM 2206 N N . ILE B 1 49 ? 4.047 -23.422 -22.25 1 96.88 49 ILE B N 1
ATOM 2207 C CA . ILE B 1 49 ? 3.023 -22.609 -22.906 1 96.88 49 ILE B CA 1
ATOM 2208 C C . ILE B 1 49 ? 3.307 -21.125 -22.641 1 96.88 49 ILE B C 1
ATOM 2210 O O . ILE B 1 49 ? 3.566 -20.734 -21.516 1 96.88 49 ILE B O 1
ATOM 2214 N N . PHE B 1 50 ? 3.285 -20.328 -23.734 1 96.44 50 PHE B N 1
ATOM 2215 C CA . PHE B 1 50 ? 3.539 -18.891 -23.594 1 96.44 50 PHE B CA 1
ATOM 2216 C C . PHE B 1 50 ? 2.256 -18.094 -23.797 1 96.44 50 PHE B C 1
ATOM 2218 O O . PHE B 1 50 ? 1.501 -18.344 -24.734 1 96.44 50 PHE B O 1
ATOM 2225 N N . VAL B 1 51 ? 1.993 -17.156 -22.891 1 97.69 51 VAL B N 1
ATOM 2226 C CA . VAL B 1 51 ? 0.862 -16.25 -23.047 1 97.69 51 VAL B CA 1
ATOM 2227 C C . VAL B 1 51 ? 1.304 -14.812 -22.75 1 97.69 51 VAL B C 1
ATOM 2229 O O . VAL B 1 51 ? 2.33 -14.594 -22.109 1 97.69 51 VAL B O 1
ATOM 2232 N N . LYS B 1 52 ? 0.547 -13.883 -23.234 1 98.19 52 LYS B N 1
ATOM 2233 C CA . LYS B 1 52 ? 0.85 -12.469 -23.016 1 98.19 52 LYS B CA 1
ATOM 2234 C C . LYS B 1 52 ? 0.125 -11.93 -21.797 1 98.19 52 LYS B C 1
ATOM 2236 O O . LYS B 1 52 ? -1.105 -11.969 -21.719 1 98.19 52 LYS B O 1
ATOM 2241 N N . ILE B 1 53 ? 0.883 -11.469 -20.859 1 98.5 53 ILE B N 1
ATOM 2242 C CA . ILE B 1 53 ? 0.355 -10.695 -19.734 1 98.5 53 ILE B CA 1
ATOM 2243 C C . ILE B 1 53 ? 1.297 -9.539 -19.422 1 98.5 53 ILE B C 1
ATOM 2245 O O . ILE B 1 53 ? 2.412 -9.75 -18.938 1 98.5 53 ILE B O 1
ATOM 2249 N N . ASP B 1 54 ? 0.86 -8.414 -19.781 1 98 54 ASP B N 1
ATOM 2250 C CA . ASP B 1 54 ? 1.466 -7.176 -19.297 1 98 54 ASP B CA 1
ATOM 2251 C C . ASP B 1 54 ? 0.905 -6.801 -17.922 1 98 54 ASP B C 1
ATOM 2253 O O . ASP B 1 54 ? -0.301 -6.59 -17.781 1 98 54 ASP B O 1
ATOM 2257 N N . ALA B 1 55 ? 1.792 -6.691 -16.969 1 96.5 55 ALA B N 1
ATOM 2258 C CA . ALA B 1 55 ? 1.371 -6.469 -15.578 1 96.5 55 ALA B CA 1
ATOM 2259 C C . ALA B 1 55 ? 0.575 -5.176 -15.453 1 96.5 55 ALA B C 1
ATOM 2261 O O . ALA B 1 55 ? -0.182 -4.996 -14.492 1 96.5 55 ALA B O 1
ATOM 2262 N N . GLU B 1 56 ? 0.727 -4.273 -16.344 1 96.06 56 GLU B N 1
ATOM 2263 C CA . GLU B 1 56 ? 0.004 -3.006 -16.281 1 96.06 56 GLU B CA 1
ATOM 2264 C C . GLU B 1 56 ? -1.347 -3.104 -16.984 1 96.06 56 GLU B C 1
ATOM 2266 O O . GLU B 1 56 ? -2.189 -2.215 -16.844 1 96.06 56 GLU B O 1
ATOM 2271 N N . SER B 1 57 ? -1.521 -4.141 -17.766 1 98.12 57 SER B N 1
ATOM 2272 C CA . SER B 1 57 ? -2.752 -4.285 -18.531 1 98.12 57 SER B CA 1
ATOM 2273 C C . SER B 1 57 ? -3.916 -4.707 -17.641 1 98.12 57 SER B C 1
ATOM 2275 O O . SER B 1 57 ? -3.777 -5.613 -16.828 1 98.12 57 SER B O 1
ATOM 2277 N N . LEU B 1 58 ? -5.07 -4.121 -17.891 1 98.06 58 LEU B N 1
ATOM 2278 C CA . LEU B 1 58 ? -6.262 -4.48 -17.125 1 98.06 58 LEU B CA 1
ATOM 2279 C C . LEU B 1 58 ? -6.988 -5.656 -17.781 1 98.06 58 LEU B C 1
ATOM 2281 O O . LEU B 1 58 ? -7.844 -6.285 -17.156 1 98.06 58 LEU B O 1
ATOM 2285 N N . THR B 1 59 ? -6.594 -6.023 -19.016 1 98.25 59 THR B N 1
ATOM 2286 C CA . THR B 1 59 ? -7.383 -7.008 -19.75 1 98.25 59 THR B CA 1
ATOM 2287 C C . THR B 1 59 ? -6.543 -8.242 -20.078 1 98.25 59 THR B C 1
ATOM 2289 O O . THR B 1 59 ? -7.082 -9.328 -20.266 1 98.25 59 THR B O 1
ATOM 2292 N N . ASP B 1 60 ? -5.203 -8.102 -20.047 1 98.75 60 ASP B N 1
ATOM 2293 C CA . ASP B 1 60 ? -4.332 -9.18 -20.5 1 98.75 60 ASP B CA 1
ATOM 2294 C C . ASP B 1 60 ? -4.566 -10.453 -19.688 1 98.75 60 ASP B C 1
ATOM 2296 O O . ASP B 1 60 ? -4.656 -11.547 -20.25 1 98.75 60 ASP B O 1
ATOM 2300 N N . PRO B 1 61 ? -4.691 -10.375 -18.375 1 98.81 61 PRO B N 1
ATOM 2301 C CA . PRO B 1 61 ? -4.852 -11.617 -17.609 1 98.81 61 PRO B CA 1
ATOM 2302 C C . PRO B 1 61 ? -6.105 -12.391 -18 1 98.81 61 PRO B C 1
ATOM 2304 O O . PRO B 1 61 ? -6.047 -13.609 -18.188 1 98.81 61 PRO B O 1
ATOM 2307 N N . LYS B 1 62 ? -7.184 -11.688 -18.109 1 98.56 62 LYS B N 1
ATOM 2308 C CA . LYS B 1 62 ? -8.422 -12.352 -18.5 1 98.56 62 LYS B CA 1
ATOM 2309 C C . LYS B 1 62 ? -8.289 -12.969 -19.891 1 98.56 62 LYS B C 1
ATOM 2311 O O . LYS B 1 62 ? -8.695 -14.109 -20.109 1 98.56 62 LYS B O 1
ATOM 2316 N N . GLN B 1 63 ? -7.754 -12.227 -20.812 1 98.69 63 GLN B N 1
ATOM 2317 C CA . GLN B 1 63 ? -7.57 -12.711 -22.172 1 98.69 63 GLN B CA 1
ATOM 2318 C C . GLN B 1 63 ? -6.637 -13.922 -22.203 1 98.69 63 GLN B C 1
ATOM 2320 O O . GLN B 1 63 ? -6.859 -14.867 -22.969 1 98.69 63 GLN B O 1
ATOM 2325 N N . ALA B 1 64 ? -5.602 -13.859 -21.391 1 98.75 64 ALA B N 1
ATOM 2326 C CA . ALA B 1 64 ? -4.672 -14.984 -21.312 1 98.75 64 ALA B CA 1
ATOM 2327 C C . ALA B 1 64 ? -5.379 -16.25 -20.828 1 98.75 64 ALA B C 1
ATOM 2329 O O . ALA B 1 64 ? -5.164 -17.328 -21.375 1 98.75 64 ALA B O 1
ATOM 2330 N N . VAL B 1 65 ? -6.238 -16.125 -19.828 1 98.5 65 VAL B N 1
ATOM 2331 C CA . VAL B 1 65 ? -6.977 -17.266 -19.297 1 98.5 65 VAL B CA 1
ATOM 2332 C C . VAL B 1 65 ? -7.914 -17.828 -20.359 1 98.5 65 VAL B C 1
ATOM 2334 O O . VAL B 1 65 ? -8.023 -19.047 -20.516 1 98.5 65 VAL B O 1
ATOM 2337 N N . GLU B 1 66 ? -8.539 -16.922 -21.078 1 98.44 66 GLU B N 1
ATOM 2338 C CA . GLU B 1 66 ? -9.406 -17.359 -22.172 1 98.44 66 GLU B CA 1
ATOM 2339 C C . GLU B 1 66 ? -8.617 -18.156 -23.203 1 98.44 66 GLU B C 1
ATOM 2341 O O . GLU B 1 66 ? -9.078 -19.203 -23.672 1 98.44 66 GLU B O 1
ATOM 2346 N N . THR B 1 67 ? -7.465 -17.688 -23.516 1 98.31 67 THR B N 1
ATOM 2347 C CA . THR B 1 67 ? -6.598 -18.375 -24.469 1 98.31 67 THR B CA 1
ATOM 2348 C C . THR B 1 67 ? -6.184 -19.75 -23.922 1 98.31 67 THR B C 1
ATOM 2350 O O . THR B 1 67 ? -6.23 -20.75 -24.656 1 98.31 67 THR B O 1
ATOM 2353 N N . LEU B 1 68 ? -5.805 -19.812 -22.641 1 98.25 68 LEU B N 1
ATOM 2354 C CA . LEU B 1 68 ? -5.387 -21.047 -22 1 98.25 68 LEU B CA 1
ATOM 2355 C C . LEU B 1 68 ? -6.504 -22.094 -22.062 1 98.25 68 LEU B C 1
ATOM 2357 O O . LEU B 1 68 ? -6.254 -23.266 -22.344 1 98.25 68 LEU B O 1
ATOM 2361 N N . GLN B 1 69 ? -7.695 -21.609 -21.844 1 97.5 69 GLN B N 1
ATOM 2362 C CA . GLN B 1 69 ? -8.836 -22.516 -21.844 1 97.5 69 GLN B CA 1
ATOM 2363 C C . GLN B 1 69 ? -9.195 -22.953 -23.266 1 97.5 69 GLN B C 1
ATOM 2365 O O . GLN B 1 69 ? -9.359 -24.141 -23.547 1 97.5 69 GLN B O 1
ATOM 2370 N N . ALA B 1 70 ? -9.242 -22.047 -24.172 1 98.06 70 ALA B N 1
ATOM 2371 C CA . ALA B 1 70 ? -9.742 -22.297 -25.531 1 98.06 70 ALA B CA 1
ATOM 2372 C C . ALA B 1 70 ? -8.711 -23.047 -26.359 1 98.06 70 ALA B C 1
ATOM 2374 O O . ALA B 1 70 ? -9.055 -23.984 -27.094 1 98.06 70 ALA B O 1
ATOM 2375 N N . GLU B 1 71 ? -7.465 -22.656 -26.219 1 97.69 71 GLU B N 1
ATOM 2376 C CA . GLU B 1 71 ? -6.453 -23.156 -27.156 1 97.69 71 GLU B CA 1
ATOM 2377 C C . GLU B 1 71 ? -5.664 -24.312 -26.531 1 97.69 71 GLU B C 1
ATOM 2379 O O . GLU B 1 71 ? -5.172 -25.188 -27.25 1 97.69 71 GLU B O 1
ATOM 2384 N N . TYR B 1 72 ? -5.566 -24.312 -25.25 1 96.94 72 TYR B N 1
ATOM 2385 C CA . TYR B 1 72 ? -4.68 -25.312 -24.641 1 96.94 72 TYR B CA 1
ATOM 2386 C C . TYR B 1 72 ? -5.457 -26.25 -23.719 1 96.94 72 TYR B C 1
ATOM 2388 O O . TYR B 1 72 ? -4.883 -27.172 -23.141 1 96.94 72 TYR B O 1
ATOM 2396 N N . GLY B 1 73 ? -6.754 -25.938 -23.469 1 96.12 73 GLY B N 1
ATOM 2397 C CA . GLY B 1 73 ? -7.617 -26.812 -22.688 1 96.12 73 GLY B CA 1
ATOM 2398 C C . GLY B 1 73 ? -7.305 -26.797 -21.203 1 96.12 73 GLY B C 1
ATOM 2399 O O . GLY B 1 73 ? -7.586 -27.75 -20.484 1 96.12 73 GLY B O 1
ATOM 2400 N N . ILE B 1 74 ? -6.637 -25.734 -20.766 1 95.62 74 ILE B N 1
ATOM 2401 C CA . ILE B 1 74 ? -6.309 -25.609 -19.344 1 95.62 74 ILE B CA 1
ATOM 2402 C C . ILE B 1 74 ? -7.574 -25.297 -18.547 1 95.62 74 ILE B C 1
ATOM 2404 O O . ILE B 1 74 ? -8.203 -24.266 -18.75 1 95.62 74 ILE B O 1
ATOM 2408 N N . 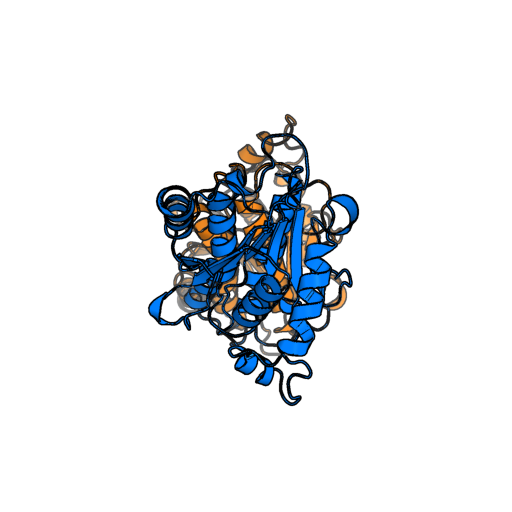LYS B 1 75 ? -7.887 -26.188 -17.625 1 92.81 75 LYS B N 1
ATOM 2409 C CA . LYS B 1 75 ? -9.109 -26.016 -16.844 1 92.81 75 LYS B CA 1
ATOM 2410 C C . LYS B 1 75 ? -8.781 -25.797 -15.367 1 92.81 75 LYS B C 1
ATOM 2412 O O . LYS B 1 75 ? -9.656 -25.422 -14.586 1 92.81 75 LYS B O 1
ATOM 2417 N N . HIS B 1 76 ? -7.523 -26.125 -15.094 1 93.56 76 HIS B N 1
ATOM 2418 C CA . HIS B 1 76 ? -7.094 -26.031 -13.703 1 93.56 76 HIS B CA 1
ATOM 2419 C C . HIS B 1 76 ? -5.645 -25.562 -13.609 1 93.56 76 HIS B C 1
ATOM 2421 O O . HIS B 1 76 ? -4.809 -25.938 -14.43 1 93.56 76 HIS B O 1
ATOM 2427 N N . LEU B 1 77 ? -5.449 -24.719 -12.602 1 96.19 77 LEU B N 1
ATOM 2428 C CA . LEU B 1 77 ? -4.102 -24.328 -12.195 1 96.19 77 LEU B CA 1
ATOM 2429 C C . LEU B 1 77 ? -3.826 -24.75 -10.758 1 96.19 77 LEU B C 1
ATOM 2431 O O . LEU B 1 77 ? -4.656 -24.531 -9.875 1 96.19 77 LEU B O 1
ATOM 2435 N N . ASP B 1 78 ? -2.648 -25.328 -10.57 1 96.19 78 ASP B N 1
ATOM 2436 C CA . ASP B 1 78 ? -2.254 -25.703 -9.211 1 96.19 78 ASP B CA 1
ATOM 2437 C C . ASP B 1 78 ? -1.559 -24.547 -8.508 1 96.19 78 ASP B C 1
ATOM 2439 O O . ASP B 1 78 ? -1.742 -24.344 -7.309 1 96.19 78 ASP B O 1
ATOM 2443 N N . ILE B 1 79 ? -0.711 -23.812 -9.25 1 97.94 79 ILE B N 1
ATOM 2444 C CA . ILE B 1 79 ? 0.096 -22.734 -8.703 1 97.94 79 ILE B CA 1
ATOM 2445 C C . ILE B 1 79 ? 0.099 -21.547 -9.672 1 97.94 79 ILE B C 1
ATOM 2447 O O . ILE B 1 79 ? 0.247 -21.734 -10.883 1 97.94 79 ILE B O 1
ATOM 2451 N N . VAL B 1 80 ? -0.162 -20.391 -9.164 1 98.75 80 VAL B N 1
ATOM 2452 C CA . VAL B 1 80 ? 0.091 -19.141 -9.891 1 98.75 80 VAL B CA 1
ATOM 2453 C C . VAL B 1 80 ? 1.099 -18.297 -9.117 1 98.75 80 VAL B C 1
ATOM 2455 O O . VAL B 1 80 ? 0.924 -18.047 -7.926 1 98.75 80 VAL B O 1
ATOM 2458 N N . ILE B 1 81 ? 2.154 -17.922 -9.789 1 98.94 81 ILE B N 1
ATOM 2459 C CA . ILE B 1 81 ? 3.195 -17.094 -9.203 1 98.94 81 ILE B CA 1
ATOM 2460 C C . ILE B 1 81 ? 3.199 -15.719 -9.875 1 98.94 81 ILE B C 1
ATOM 2462 O O . ILE B 1 81 ? 3.588 -15.586 -11.031 1 98.94 81 ILE B O 1
ATOM 2466 N N . ALA B 1 82 ? 2.723 -14.742 -9.156 1 98.88 82 ALA B N 1
ATOM 2467 C CA . ALA B 1 82 ? 2.867 -13.352 -9.578 1 98.88 82 ALA B CA 1
ATOM 2468 C C . ALA B 1 82 ? 4.285 -12.844 -9.328 1 98.88 82 ALA B C 1
ATOM 2470 O O . ALA B 1 82 ? 4.602 -12.375 -8.234 1 98.88 82 ALA B O 1
ATOM 2471 N N . ASN B 1 83 ? 5.082 -12.875 -10.344 1 98.06 83 ASN B N 1
ATOM 2472 C CA . ASN B 1 83 ? 6.504 -12.586 -10.211 1 98.06 83 ASN B CA 1
ATOM 2473 C C . ASN B 1 83 ? 6.867 -11.266 -10.883 1 98.06 83 ASN B C 1
ATOM 2475 O O . ASN B 1 83 ? 7.855 -10.625 -10.508 1 98.06 83 ASN B O 1
ATOM 2479 N N . SER B 1 84 ? 6.023 -10.828 -11.844 1 95.69 84 SER B N 1
ATOM 2480 C CA . SER B 1 84 ? 6.293 -9.57 -12.531 1 95.69 84 SER B CA 1
ATOM 2481 C C . SER B 1 84 ? 6.309 -8.398 -11.562 1 95.69 84 SER B C 1
ATOM 2483 O O . SER B 1 84 ? 5.488 -8.336 -10.641 1 95.69 84 SER B O 1
ATOM 2485 N N . GLY B 1 85 ? 7.242 -7.535 -11.727 1 94.75 85 GLY B N 1
ATOM 2486 C CA . GLY B 1 85 ? 7.34 -6.34 -10.906 1 94.75 85 GLY B CA 1
ATOM 2487 C C . GLY B 1 85 ? 8.422 -5.383 -11.367 1 94.75 85 GLY B C 1
ATOM 2488 O O . GLY B 1 85 ? 9.188 -5.699 -12.289 1 94.75 85 GLY B O 1
ATOM 2489 N N . ILE B 1 86 ? 8.414 -4.207 -10.805 1 93.19 86 ILE B N 1
ATOM 2490 C CA . ILE B 1 86 ? 9.438 -3.223 -11.133 1 93.19 86 ILE B CA 1
ATOM 2491 C C . ILE B 1 86 ? 9.969 -2.578 -9.852 1 93.19 86 ILE B C 1
ATOM 2493 O O . ILE B 1 86 ? 9.281 -2.559 -8.828 1 93.19 86 ILE B O 1
ATOM 2497 N N . CYS B 1 87 ? 11.148 -2.238 -9.898 1 91.06 87 CYS B N 1
ATOM 2498 C CA . CYS B 1 87 ? 11.867 -1.45 -8.906 1 91.06 87 CYS B CA 1
ATOM 2499 C C . CYS B 1 87 ? 12.766 -0.417 -9.57 1 91.06 87 CYS B C 1
ATOM 2501 O O . CYS B 1 87 ? 13.922 -0.698 -9.875 1 91.06 87 CYS B O 1
ATOM 2503 N N . SER B 1 88 ? 12.305 0.721 -9.984 1 84.31 88 SER B N 1
ATOM 2504 C CA . SER B 1 88 ? 13.117 1.606 -10.812 1 84.31 88 SER B CA 1
ATOM 2505 C C . SER B 1 88 ? 13.312 2.965 -10.148 1 84.31 88 SER B C 1
ATOM 2507 O O . SER B 1 88 ? 14.07 3.803 -10.641 1 84.31 88 SER B O 1
ATOM 2509 N N . ASP B 1 89 ? 12.758 3.242 -9.016 1 84.19 89 ASP B N 1
ATOM 2510 C CA . ASP B 1 89 ? 12.82 4.562 -8.406 1 84.19 89 ASP B CA 1
ATOM 2511 C C . ASP B 1 89 ? 13.609 4.523 -7.098 1 84.19 89 ASP B C 1
ATOM 2513 O O . ASP B 1 89 ? 13.219 3.842 -6.148 1 84.19 89 ASP B O 1
ATOM 2517 N N . GLN B 1 90 ? 14.711 5.289 -7.082 1 87.06 90 GLN B N 1
ATOM 2518 C CA . GLN B 1 90 ? 15.57 5.332 -5.906 1 87.06 90 GLN B CA 1
ATOM 2519 C C . GLN B 1 90 ? 15.586 6.727 -5.285 1 87.06 90 GLN B C 1
ATOM 2521 O O . GLN B 1 90 ? 16.375 7 -4.379 1 87.06 90 GLN B O 1
ATOM 2526 N N . ASP B 1 91 ? 14.719 7.598 -5.715 1 92.31 91 ASP B N 1
ATOM 2527 C CA . ASP B 1 91 ? 14.688 8.977 -5.238 1 92.31 91 ASP B CA 1
ATOM 2528 C C . ASP B 1 91 ? 14.289 9.039 -3.766 1 92.31 91 ASP B C 1
ATOM 2530 O O . ASP B 1 91 ? 13.516 8.211 -3.291 1 92.31 91 ASP B O 1
ATOM 2534 N N . PRO B 1 92 ? 14.93 10.039 -3.115 1 95.38 92 PRO B N 1
ATOM 2535 C CA . PRO B 1 92 ? 14.375 10.297 -1.782 1 95.38 92 PRO B CA 1
ATOM 2536 C C . PRO B 1 92 ? 12.898 10.688 -1.822 1 95.38 92 PRO B C 1
ATOM 2538 O O . PRO B 1 92 ? 12.398 11.109 -2.865 1 95.38 92 PRO B O 1
ATOM 2541 N N . ILE B 1 93 ? 12.227 10.539 -0.708 1 96.69 93 ILE B N 1
ATOM 2542 C CA . ILE B 1 93 ? 10.781 10.719 -0.63 1 96.69 93 ILE B CA 1
ATOM 2543 C C . ILE B 1 93 ? 10.422 12.141 -1.062 1 96.69 93 ILE B C 1
ATOM 2545 O O . ILE B 1 93 ? 9.375 12.359 -1.686 1 96.69 93 ILE B O 1
ATOM 2549 N N . SER B 1 94 ? 11.281 13.086 -0.835 1 95.5 94 SER B N 1
ATOM 2550 C CA . SER B 1 94 ? 11.031 14.5 -1.131 1 95.5 94 SER B CA 1
ATOM 2551 C C . SER B 1 94 ? 11.039 14.758 -2.633 1 95.5 94 SER B C 1
ATOM 2553 O O . SER B 1 94 ? 10.594 15.812 -3.092 1 95.5 94 SER B O 1
ATOM 2555 N N . SER B 1 95 ? 11.508 13.781 -3.428 1 96.62 95 SER B N 1
ATOM 2556 C CA . SER B 1 95 ? 11.688 14.039 -4.852 1 96.62 95 SER B CA 1
ATOM 2557 C C . SER B 1 95 ? 11.078 12.922 -5.695 1 96.62 95 SER B C 1
ATOM 2559 O O . SER B 1 95 ? 11.305 12.859 -6.906 1 96.62 95 SER B O 1
ATOM 2561 N N . ILE B 1 96 ? 10.352 12.094 -5.074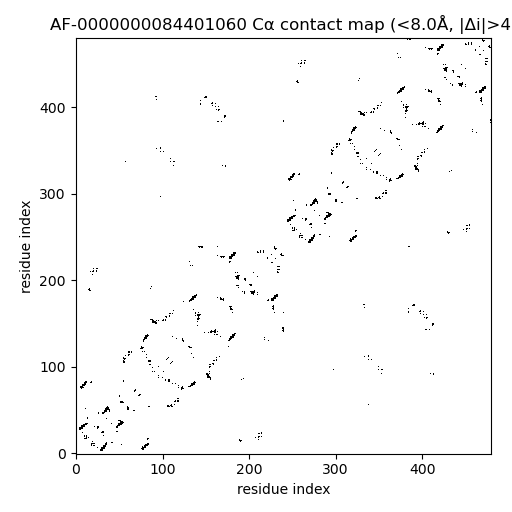 1 97.62 96 ILE B N 1
ATOM 2562 C CA . ILE B 1 96 ? 9.688 11.016 -5.805 1 97.62 96 ILE B CA 1
ATOM 2563 C C . ILE B 1 96 ? 8.75 11.609 -6.859 1 97.62 96 ILE B C 1
ATOM 2565 O O . ILE B 1 96 ? 8.008 12.555 -6.578 1 97.62 96 ILE B O 1
ATOM 2569 N N . ASP B 1 97 ? 8.859 11.117 -8.078 1 98.06 97 ASP B N 1
ATOM 2570 C CA . ASP B 1 97 ? 7.867 11.438 -9.102 1 98.06 97 ASP B CA 1
ATOM 2571 C C . ASP B 1 97 ? 6.535 10.75 -8.812 1 98.06 97 ASP B C 1
ATOM 2573 O O . ASP B 1 97 ? 6.445 9.516 -8.859 1 98.06 97 ASP B O 1
ATOM 2577 N N . PRO B 1 98 ? 5.484 11.547 -8.586 1 98.25 98 PRO B N 1
ATOM 2578 C CA . PRO B 1 98 ? 4.199 10.945 -8.219 1 98.25 98 PRO B CA 1
ATOM 2579 C C . PRO B 1 98 ? 3.668 10 -9.297 1 98.25 98 PRO B C 1
ATOM 2581 O O . PRO B 1 98 ? 2.963 9.039 -8.984 1 98.25 98 PRO B O 1
ATOM 2584 N N . GLU B 1 99 ? 3.969 10.258 -10.5 1 97.62 99 GLU B N 1
ATOM 2585 C CA . GLU B 1 99 ? 3.533 9.359 -11.57 1 97.62 99 GLU B CA 1
ATOM 2586 C C . GLU B 1 99 ? 4.27 8.023 -11.5 1 97.62 99 GLU B C 1
ATOM 2588 O O . GLU B 1 99 ? 3.67 6.969 -11.711 1 97.62 99 GLU B O 1
ATOM 2593 N N . SER B 1 100 ? 5.566 8.117 -11.234 1 97.25 100 SER B N 1
ATOM 2594 C CA . SER B 1 100 ? 6.336 6.891 -11.023 1 97.25 100 SER B CA 1
ATOM 2595 C C . SER B 1 100 ? 5.816 6.105 -9.828 1 97.25 100 SER B C 1
ATOM 2597 O O . SER B 1 100 ? 5.797 4.875 -9.844 1 97.25 100 SER B O 1
ATOM 2599 N N . PHE B 1 101 ? 5.406 6.824 -8.852 1 98.44 101 PHE B N 1
ATOM 2600 C CA . PHE B 1 101 ? 4.84 6.246 -7.637 1 98.44 101 PHE B CA 1
ATOM 2601 C C . PHE B 1 101 ? 3.609 5.41 -7.957 1 98.44 101 PHE B C 1
ATOM 2603 O O . PHE B 1 101 ? 3.537 4.234 -7.59 1 98.44 101 PHE B O 1
ATOM 2610 N N . THR B 1 102 ? 2.676 5.941 -8.734 1 98.56 102 THR B N 1
ATOM 2611 C CA . THR B 1 102 ? 1.462 5.246 -9.141 1 98.56 102 THR B CA 1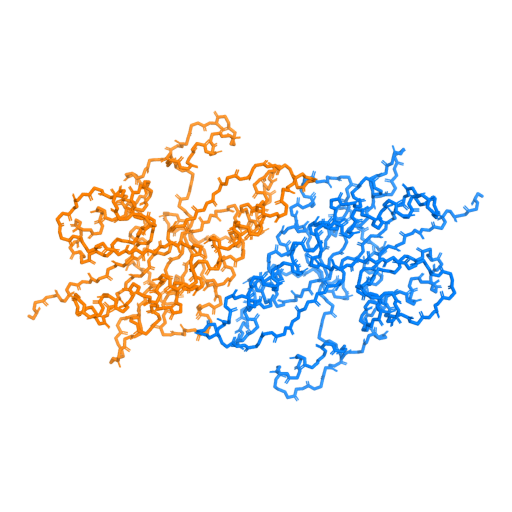
ATOM 2612 C C . THR B 1 102 ? 1.79 4.113 -10.109 1 98.56 102 THR B C 1
ATOM 2614 O O . THR B 1 102 ? 1.186 3.039 -10.047 1 98.56 102 THR B O 1
ATOM 2617 N N . HIS B 1 103 ? 2.748 4.387 -10.953 1 98 103 HIS B N 1
ATOM 2618 C CA . HIS B 1 103 ? 3.152 3.375 -11.922 1 98 103 HIS B CA 1
ATOM 2619 C C . HIS B 1 103 ? 3.641 2.107 -11.227 1 98 103 HIS B C 1
ATOM 2621 O O . HIS B 1 103 ? 3.266 0.999 -11.617 1 98 103 HIS B O 1
ATOM 2627 N N . HIS B 1 104 ? 4.434 2.24 -10.188 1 98.19 104 HIS B N 1
ATOM 2628 C CA . HIS B 1 104 ? 4.906 1.093 -9.422 1 98.19 104 HIS B CA 1
ATOM 2629 C C . HIS B 1 104 ? 3.744 0.347 -8.773 1 98.19 104 HIS B C 1
ATOM 2631 O O . HIS B 1 104 ? 3.715 -0.886 -8.773 1 98.19 104 HIS B O 1
ATOM 2637 N N . PHE B 1 105 ? 2.795 1.117 -8.266 1 98.75 105 PHE B N 1
ATOM 2638 C CA . PHE B 1 105 ? 1.617 0.505 -7.664 1 98.75 105 PHE B CA 1
ATOM 2639 C C . PHE B 1 105 ? 0.842 -0.306 -8.695 1 98.75 105 PHE B C 1
ATOM 2641 O O . PHE B 1 105 ? 0.409 -1.426 -8.414 1 98.75 105 PHE B O 1
ATOM 2648 N N . ASN B 1 106 ? 0.657 0.253 -9.875 1 98.75 106 ASN B N 1
ATOM 2649 C CA . ASN B 1 106 ? -0.11 -0.404 -10.93 1 98.75 106 ASN B CA 1
ATOM 2650 C C . ASN B 1 106 ? 0.522 -1.732 -11.336 1 98.75 106 ASN B C 1
ATOM 2652 O O . ASN B 1 106 ? -0.185 -2.711 -11.578 1 98.75 106 ASN B O 1
ATOM 2656 N N . ILE B 1 107 ? 1.766 -1.759 -11.336 1 98.31 107 ILE B N 1
ATOM 2657 C CA . ILE B 1 107 ? 2.447 -2.963 -11.797 1 98.31 107 ILE B CA 1
ATOM 2658 C C . ILE B 1 107 ? 2.596 -3.945 -10.641 1 98.31 107 ILE B C 1
ATOM 2660 O O . ILE B 1 107 ? 2.188 -5.105 -10.742 1 98.31 107 ILE B O 1
ATOM 2664 N N . ASN B 1 108 ? 3.086 -3.471 -9.492 1 98.5 108 ASN B N 1
ATOM 2665 C CA . ASN B 1 108 ? 3.484 -4.348 -8.398 1 98.5 108 ASN B CA 1
ATOM 2666 C C . ASN B 1 108 ? 2.287 -4.77 -7.555 1 98.5 108 ASN B C 1
ATOM 2668 O O . ASN B 1 108 ? 2.361 -5.746 -6.809 1 98.5 108 ASN B O 1
ATOM 2672 N N . THR B 1 109 ? 1.194 -4.02 -7.578 1 98.88 109 THR B N 1
ATOM 2673 C CA . THR B 1 109 ? 0.072 -4.297 -6.691 1 98.88 109 THR B CA 1
ATOM 2674 C C . THR B 1 109 ? -1.198 -4.57 -7.492 1 98.88 109 THR B C 1
ATOM 2676 O O . THR B 1 109 ? -1.802 -5.637 -7.363 1 98.88 109 THR B O 1
ATOM 2679 N N . ARG B 1 110 ? -1.561 -3.672 -8.359 1 98.88 110 ARG B N 1
ATOM 2680 C CA . ARG B 1 110 ? -2.762 -3.908 -9.148 1 98.88 110 ARG B CA 1
ATOM 2681 C C . ARG B 1 110 ? -2.566 -5.082 -10.109 1 98.88 110 ARG B C 1
ATOM 2683 O O . ARG B 1 110 ? -3.506 -5.832 -10.375 1 98.88 110 ARG B O 1
ATOM 2690 N N . GLY B 1 111 ? -1.337 -5.238 -10.625 1 98.81 111 GLY B N 1
ATOM 2691 C CA . GLY B 1 111 ? -1.024 -6.375 -11.469 1 98.81 111 GLY B CA 1
ATOM 2692 C C . GLY B 1 111 ? -1.43 -7.703 -10.859 1 98.81 111 GLY B C 1
ATOM 2693 O O . GLY B 1 111 ? -2.242 -8.438 -11.43 1 98.81 111 GLY B O 1
ATOM 2694 N N . PRO B 1 112 ? -0.92 -7.965 -9.656 1 98.88 112 PRO B N 1
ATOM 2695 C CA . PRO B 1 112 ? -1.318 -9.188 -8.953 1 98.88 112 PRO B CA 1
ATOM 2696 C C . PRO B 1 112 ? -2.824 -9.258 -8.711 1 98.88 112 PRO B C 1
ATOM 2698 O O . PRO B 1 112 ? -3.402 -10.352 -8.727 1 98.88 112 PRO B O 1
ATOM 2701 N N . LEU B 1 113 ? -3.531 -8.148 -8.445 1 98.88 113 LEU B N 1
ATOM 2702 C CA . LEU B 1 113 ? -4.977 -8.164 -8.266 1 98.88 113 LEU B CA 1
ATOM 2703 C C . LEU B 1 113 ? -5.684 -8.664 -9.523 1 98.88 113 LEU B C 1
ATOM 2705 O O . LEU B 1 113 ? -6.5 -9.586 -9.453 1 98.88 113 LEU B O 1
ATOM 2709 N N . THR B 1 114 ? -5.34 -8.062 -10.664 1 98.81 114 THR B N 1
ATOM 2710 C CA . THR B 1 114 ? -6.004 -8.422 -11.914 1 98.81 114 THR B CA 1
ATOM 2711 C C . THR B 1 114 ? -5.664 -9.852 -12.312 1 98.81 114 THR B C 1
ATOM 2713 O O . THR B 1 114 ? -6.512 -10.578 -12.836 1 98.81 114 THR B O 1
ATOM 2716 N N . LEU B 1 115 ? -4.434 -10.227 -12.023 1 98.88 115 LEU B N 1
ATOM 2717 C CA . LEU B 1 115 ? -4.043 -11.609 -12.266 1 98.88 115 LEU B CA 1
ATOM 2718 C C . LEU B 1 115 ? -4.879 -12.57 -11.422 1 98.88 115 LEU B C 1
ATOM 2720 O O . LEU B 1 115 ? -5.445 -13.531 -11.953 1 98.88 115 LEU B O 1
ATOM 2724 N N . PHE B 1 116 ? -4.996 -12.32 -10.148 1 98.75 116 PHE B N 1
ATOM 2725 C CA . PHE B 1 116 ? -5.762 -13.172 -9.25 1 98.75 116 PHE B CA 1
ATOM 2726 C C . PHE B 1 116 ? -7.203 -13.312 -9.727 1 98.75 116 PHE B C 1
ATOM 2728 O O . PHE B 1 116 ? -7.727 -14.422 -9.812 1 98.75 116 PHE B O 1
ATOM 2735 N N . GLN B 1 117 ? -7.793 -12.18 -10.062 1 98.62 117 GLN B N 1
ATOM 2736 C CA . GLN B 1 117 ? -9.188 -12.18 -10.492 1 98.62 117 GLN B CA 1
ATOM 2737 C C . GLN B 1 117 ? -9.383 -13.055 -11.734 1 98.62 117 GLN B C 1
ATOM 2739 O O . GLN B 1 117 ? -10.391 -13.758 -11.852 1 98.62 117 GLN B O 1
ATOM 2744 N N . ALA B 1 118 ? -8.43 -13.023 -12.594 1 98.62 118 ALA B N 1
ATOM 2745 C CA . ALA B 1 118 ? -8.531 -13.773 -13.836 1 98.62 118 ALA B CA 1
ATOM 2746 C C . ALA B 1 118 ? -8.367 -15.273 -13.586 1 98.62 118 ALA B C 1
ATOM 2748 O O . ALA B 1 118 ? -9.016 -16.094 -14.242 1 98.62 118 ALA B O 1
ATOM 2749 N N . VAL B 1 119 ? -7.508 -15.641 -12.625 1 98.06 119 VAL B N 1
ATOM 2750 C CA . VAL B 1 119 ? -7.121 -17.047 -12.5 1 98.06 119 VAL B CA 1
ATOM 2751 C C . VAL B 1 119 ? -7.902 -17.688 -11.359 1 98.06 119 VAL B C 1
ATOM 2753 O O . VAL B 1 119 ? -7.793 -18.906 -11.141 1 98.06 119 VAL B O 1
ATOM 2756 N N . ARG B 1 120 ? -8.656 -16.953 -10.602 1 96.75 120 ARG B N 1
ATOM 2757 C CA . ARG B 1 120 ? -9.305 -17.406 -9.375 1 96.75 120 ARG B CA 1
ATOM 2758 C C . ARG B 1 120 ? -10.07 -18.703 -9.602 1 96.75 120 ARG B C 1
ATOM 2760 O O . ARG B 1 120 ? -9.875 -19.672 -8.867 1 96.75 120 ARG B O 1
ATOM 2767 N N . ASP B 1 121 ? -10.883 -18.75 -10.648 1 94.38 121 ASP B N 1
ATOM 2768 C CA . ASP B 1 121 ? -11.734 -19.906 -10.867 1 94.38 121 ASP B CA 1
ATOM 2769 C C . ASP B 1 121 ? -10.914 -21.125 -11.289 1 94.38 121 ASP B C 1
ATOM 2771 O O . ASP B 1 121 ? -11.352 -22.266 -11.125 1 94.38 121 ASP B O 1
ATOM 2775 N N . LEU B 1 122 ? -9.758 -20.906 -11.836 1 95.44 122 LEU B N 1
ATOM 2776 C CA . LEU B 1 122 ? -8.891 -22.016 -12.219 1 95.44 122 LEU B CA 1
ATOM 2777 C C . LEU B 1 122 ? -8.125 -22.547 -11.016 1 95.44 122 LEU B C 1
ATOM 2779 O O . LEU B 1 122 ? -7.602 -23.672 -11.055 1 95.44 122 LEU B O 1
ATOM 2783 N N . LEU B 1 123 ? -8.031 -21.75 -9.961 1 96 123 LEU B N 1
ATOM 2784 C CA . LEU B 1 123 ? -7.281 -22.141 -8.773 1 96 123 LEU B CA 1
ATOM 2785 C C . LEU B 1 123 ? -8.18 -22.875 -7.785 1 96 123 LEU B C 1
ATOM 2787 O O . LEU B 1 123 ? -7.691 -23.547 -6.879 1 96 123 LEU B O 1
ATOM 2791 N N . ILE B 1 124 ? -9.461 -22.672 -7.785 1 88.88 124 ILE B N 1
ATOM 2792 C CA . ILE B 1 124 ? -10.383 -23.25 -6.812 1 88.88 124 ILE B CA 1
ATOM 2793 C C . ILE B 1 124 ? -10.852 -24.609 -7.301 1 88.88 124 ILE B C 1
ATOM 2795 O O . ILE B 1 124 ? -11.367 -24.734 -8.414 1 88.88 124 ILE B O 1
ATOM 2799 N N . PRO B 1 125 ? -10.414 -25.656 -6.535 1 66.94 125 PRO B N 1
ATOM 2800 C CA . PRO B 1 125 ? -10.734 -27.031 -6.961 1 66.94 125 PRO B CA 1
ATOM 2801 C C . PRO B 1 125 ? -12.242 -27.266 -7.082 1 66.94 125 PRO B C 1
ATOM 2803 O O . PRO B 1 125 ? -13.023 -26.703 -6.309 1 66.94 125 PRO B O 1
ATOM 2806 N N . SER B 1 126 ? -12.805 -27.594 -8.242 1 56.22 126 SER B N 1
ATOM 2807 C CA . SER B 1 126 ? -14.203 -28 -8.367 1 56.22 126 SER B CA 1
ATOM 2808 C C . SER B 1 126 ? -14.609 -28.969 -7.262 1 56.22 126 SER B C 1
ATOM 2810 O O . SER B 1 126 ? -15.758 -28.953 -6.809 1 56.22 126 SER B O 1
ATOM 2812 N N . LYS B 1 127 ? -13.852 -30.141 -6.984 1 50.41 127 LYS B N 1
ATOM 2813 C CA . LYS B 1 127 ? -14.367 -31.266 -6.203 1 50.41 127 LYS B CA 1
ATOM 2814 C C . LYS B 1 127 ? -13.688 -31.344 -4.84 1 50.41 127 LYS B C 1
ATOM 2816 O O . LYS B 1 127 ? -13.602 -32.438 -4.246 1 50.41 127 LYS B O 1
ATOM 2821 N N . GLY B 1 128 ? -13.328 -30.375 -4.121 1 53.44 128 GLY B N 1
ATOM 2822 C CA . GLY B 1 128 ? -12.977 -30.5 -2.717 1 53.44 128 GLY B CA 1
ATOM 2823 C C . GLY B 1 128 ? -11.508 -30.828 -2.5 1 53.44 128 GLY B C 1
ATOM 2824 O O . GLY B 1 128 ? -11.117 -31.25 -1.408 1 53.44 128 GLY B O 1
ATOM 2825 N N . GLY B 1 129 ? -10.609 -30.797 -3.518 1 50.75 129 GLY B N 1
ATOM 2826 C CA . GLY B 1 129 ? -9.234 -31.266 -3.371 1 50.75 129 GLY B CA 1
ATOM 2827 C C . GLY B 1 129 ? -8.266 -30.156 -2.998 1 50.75 129 GLY B C 1
ATOM 2828 O O . GLY B 1 129 ? -8.672 -29.125 -2.439 1 50.75 129 GLY B O 1
ATOM 2829 N N . ALA B 1 130 ? -6.887 -30.406 -3.568 1 57.66 130 ALA B N 1
ATOM 2830 C CA . ALA B 1 130 ? -5.707 -29.625 -3.211 1 57.66 130 ALA B CA 1
ATOM 2831 C C . ALA B 1 130 ? -5.926 -28.141 -3.504 1 57.66 130 ALA B C 1
ATOM 2833 O O . ALA B 1 130 ? -6.508 -27.781 -4.531 1 57.66 130 ALA B O 1
ATOM 2834 N N . GLU B 1 131 ? -5.574 -27.266 -2.537 1 80.06 131 GLU B N 1
ATOM 2835 C CA . GLU B 1 131 ? -5.82 -25.828 -2.535 1 80.06 131 GLU B CA 1
ATOM 2836 C C . GLU B 1 131 ? -4.891 -25.109 -3.508 1 80.06 131 GLU B C 1
ATOM 2838 O O . GLU B 1 131 ? -3.676 -25.328 -3.494 1 80.06 131 GLU B O 1
ATOM 2843 N N . GLY B 1 132 ? -5.445 -24.609 -4.703 1 95.25 132 GLY B N 1
ATOM 2844 C CA . GLY B 1 132 ? -4.684 -23.703 -5.547 1 95.25 132 GLY B CA 1
ATOM 2845 C C . GLY B 1 132 ? -3.846 -22.719 -4.762 1 95.25 132 GLY B C 1
ATOM 2846 O O . GLY B 1 132 ? -4.191 -22.359 -3.635 1 95.25 132 GLY B O 1
ATOM 2847 N N . LYS B 1 133 ? -2.605 -22.531 -5.23 1 97.88 133 LYS B N 1
ATOM 2848 C CA . LYS B 1 133 ? -1.697 -21.594 -4.574 1 97.88 133 LYS B CA 1
ATOM 2849 C C . LYS B 1 133 ? -1.523 -20.328 -5.406 1 97.88 133 LYS B C 1
ATOM 2851 O O . LYS B 1 133 ? -1.257 -20.406 -6.609 1 97.88 133 LYS B O 1
ATOM 2856 N N . PHE B 1 134 ? -1.812 -19.234 -4.801 1 98.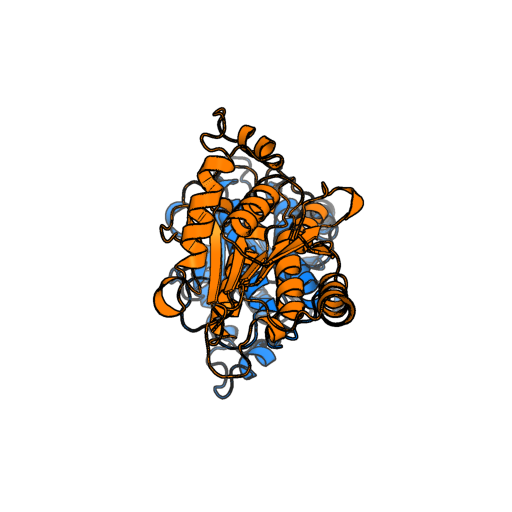62 134 PHE B N 1
ATOM 2857 C CA . PHE B 1 134 ? -1.49 -17.922 -5.375 1 98.62 134 PHE B CA 1
ATOM 2858 C C . PHE B 1 134 ? -0.342 -17.266 -4.617 1 98.62 134 PHE B C 1
ATOM 2860 O O . PHE B 1 134 ? -0.517 -16.828 -3.482 1 98.62 134 PHE B O 1
ATOM 2867 N N . VAL B 1 135 ? 0.834 -17.188 -5.289 1 98.94 135 VAL B N 1
ATOM 2868 C CA . VAL B 1 135 ? 2.061 -16.734 -4.645 1 98.94 135 VAL B CA 1
ATOM 2869 C C . VAL B 1 135 ? 2.514 -15.414 -5.277 1 98.94 135 VAL B C 1
ATOM 2871 O O . VAL B 1 135 ? 2.557 -15.297 -6.504 1 98.94 135 VAL B O 1
ATOM 2874 N N . VAL B 1 136 ? 2.777 -14.453 -4.43 1 98.88 136 VAL B N 1
ATOM 2875 C CA . VAL B 1 136 ? 3.307 -13.188 -4.918 1 98.88 136 VAL B CA 1
ATOM 2876 C C . VAL B 1 136 ? 4.773 -13.047 -4.52 1 98.88 136 VAL B C 1
ATOM 2878 O O . VAL B 1 136 ? 5.125 -13.219 -3.352 1 98.88 136 VAL B O 1
ATOM 2881 N N . ILE B 1 137 ? 5.617 -12.812 -5.527 1 98.19 137 ILE B N 1
ATOM 2882 C CA . ILE B 1 137 ? 6.996 -12.461 -5.215 1 98.19 137 ILE B CA 1
ATOM 2883 C C . ILE B 1 137 ? 7.066 -11 -4.77 1 98.19 137 ILE B C 1
ATOM 2885 O O . ILE B 1 137 ? 6.934 -10.086 -5.59 1 98.19 137 ILE B O 1
ATOM 2889 N N . SER B 1 138 ? 7.223 -10.82 -3.518 1 97.19 138 SER B N 1
ATOM 2890 C CA . SER B 1 138 ? 7.312 -9.492 -2.92 1 97.19 138 SER B CA 1
ATOM 2891 C C . SER B 1 138 ? 8.75 -9.156 -2.545 1 97.19 138 SER B C 1
ATOM 2893 O O . SER B 1 138 ? 9.664 -9.312 -3.357 1 97.19 138 SER B O 1
ATOM 2895 N N . SER B 1 139 ? 8.922 -8.5 -1.428 1 92.62 139 SER B N 1
ATOM 2896 C CA . SER B 1 139 ? 10.242 -8.055 -0.986 1 92.62 139 SER B CA 1
ATOM 2897 C C . SER B 1 139 ? 10.234 -7.691 0.496 1 92.62 139 SER B C 1
ATOM 2899 O O . SER B 1 139 ? 9.234 -7.184 1.012 1 92.62 139 SER B O 1
ATOM 2901 N N . ALA B 1 140 ? 11.391 -7.926 1.093 1 89.31 140 ALA B N 1
ATOM 2902 C CA . ALA B 1 140 ? 11.562 -7.445 2.461 1 89.31 140 ALA B CA 1
ATOM 2903 C C . ALA B 1 140 ? 11.43 -5.926 2.529 1 89.31 140 ALA B C 1
ATOM 2905 O O . ALA B 1 140 ? 11.109 -5.371 3.584 1 89.31 140 ALA B O 1
ATOM 2906 N N . LEU B 1 141 ? 11.633 -5.301 1.463 1 91.06 141 LEU B N 1
ATOM 2907 C CA . LEU B 1 141 ? 11.57 -3.842 1.42 1 91.06 141 LEU B CA 1
ATOM 2908 C C . LEU B 1 141 ? 10.125 -3.355 1.535 1 91.06 141 LEU B C 1
ATOM 2910 O O . LEU B 1 141 ? 9.883 -2.158 1.711 1 91.06 141 LEU B O 1
ATOM 2914 N N . GLY B 1 142 ? 9.188 -4.262 1.457 1 95.12 142 GLY B N 1
ATOM 2915 C CA . GLY B 1 142 ? 7.789 -3.938 1.68 1 95.12 142 GLY B CA 1
ATOM 2916 C C . GLY B 1 142 ? 7.32 -4.25 3.088 1 95.12 142 GLY B C 1
ATOM 2917 O O . GLY B 1 142 ? 6.129 -4.152 3.389 1 95.12 142 GLY B O 1
ATOM 2918 N N . SER B 1 143 ? 8.281 -4.695 3.943 1 95.19 143 SER B N 1
ATOM 2919 C CA . SER B 1 143 ? 7.934 -4.98 5.332 1 95.19 143 SER B CA 1
ATOM 2920 C C . SER B 1 143 ? 7.844 -3.697 6.152 1 95.19 143 SER B C 1
ATOM 2922 O O . SER B 1 143 ? 8.859 -3.055 6.426 1 95.19 143 SER B O 1
ATOM 2924 N N . ILE B 1 144 ? 6.684 -3.389 6.613 1 96.75 144 ILE B N 1
ATOM 2925 C CA . ILE B 1 144 ? 6.445 -2.109 7.27 1 96.75 144 ILE B CA 1
ATOM 2926 C C . ILE B 1 144 ? 7.086 -2.113 8.656 1 96.75 144 ILE B C 1
ATOM 2928 O O . ILE B 1 144 ? 7.512 -1.068 9.156 1 96.75 144 ILE B O 1
ATOM 2932 N N . SER B 1 145 ? 7.281 -3.277 9.258 1 95.06 145 SER B N 1
ATOM 2933 C CA . SER B 1 145 ? 7.785 -3.371 10.625 1 95.06 145 SER B CA 1
ATOM 2934 C C . SER B 1 145 ? 9.305 -3.291 10.664 1 95.06 145 SER B C 1
ATOM 2936 O O . SER B 1 145 ? 9.906 -3.223 11.734 1 95.06 145 SER B O 1
ATOM 2938 N N . TRP B 1 146 ? 9.898 -3.35 9.5 1 90.31 146 TRP B N 1
ATOM 2939 C CA . TRP B 1 146 ? 11.359 -3.322 9.445 1 90.31 146 TRP B CA 1
ATOM 2940 C C . TRP B 1 146 ? 11.898 -2.049 10.086 1 90.31 146 TRP B C 1
ATOM 2942 O O . TRP B 1 146 ? 11.367 -0.959 9.867 1 90.31 146 TRP B O 1
ATOM 2952 N N . GLU B 1 147 ? 12.984 -2.148 10.844 1 89.56 147 GLU B N 1
ATOM 2953 C CA . GLU B 1 147 ? 13.531 -1.01 11.578 1 89.56 147 GLU B CA 1
ATOM 2954 C C . GLU B 1 147 ? 14.727 -0.409 10.844 1 89.56 147 GLU B C 1
ATOM 2956 O O . GLU B 1 147 ? 15.227 0.651 11.227 1 89.56 147 GLU B O 1
ATOM 2961 N N . GLY B 1 148 ? 15.164 -1.024 9.82 1 84.12 148 GLY B N 1
ATOM 2962 C CA . GLY B 1 148 ? 16.359 -0.567 9.133 1 84.12 148 GLY B CA 1
ATOM 2963 C C . GLY B 1 148 ? 16.078 0.099 7.805 1 84.12 148 GLY B C 1
ATOM 2964 O O . GLY B 1 148 ? 16.844 -0.046 6.852 1 84.12 148 GLY B O 1
ATOM 2965 N N . HIS B 1 149 ? 14.883 0.775 7.777 1 87.5 149 HIS B N 1
ATOM 2966 C CA . HIS B 1 149 ? 14.578 1.483 6.539 1 87.5 149 HIS B CA 1
ATOM 2967 C C . HIS B 1 149 ? 15.617 2.553 6.242 1 87.5 149 HIS B C 1
ATOM 2969 O O . HIS B 1 149 ? 16.141 3.195 7.156 1 87.5 149 HIS B O 1
ATOM 2975 N N . TYR B 1 150 ? 15.992 2.609 5.012 1 80.25 150 TYR B N 1
ATOM 2976 C CA . TYR B 1 150 ? 16.969 3.613 4.613 1 80.25 150 TYR B CA 1
ATOM 2977 C C . TYR B 1 150 ? 16.406 4.52 3.523 1 80.25 150 TYR B C 1
ATOM 2979 O O . TYR B 1 150 ? 15.297 4.305 3.045 1 80.25 150 TYR B O 1
ATOM 2987 N N . LYS B 1 151 ? 17.219 5.559 3.23 1 85.12 151 LYS B N 1
ATOM 2988 C CA . LYS B 1 151 ? 16.797 6.527 2.221 1 85.12 151 LYS B CA 1
ATOM 2989 C C . LYS B 1 151 ? 16.688 5.871 0.847 1 85.12 151 LYS B C 1
ATOM 2991 O O . LYS B 1 151 ? 17.547 5.078 0.458 1 85.12 151 LYS B O 1
ATOM 2996 N N . GLY B 1 152 ? 15.562 6.238 0.221 1 88.12 152 GLY B N 1
ATOM 2997 C CA . GLY B 1 152 ? 15.328 5.672 -1.098 1 88.12 152 GLY B CA 1
ATOM 2998 C C . GLY B 1 152 ? 14.453 4.43 -1.065 1 88.12 152 GLY B C 1
ATOM 2999 O O . GLY B 1 152 ? 14.086 3.955 0.01 1 88.12 152 GLY B O 1
ATOM 3000 N N . GLN B 1 153 ? 13.906 3.99 -2.176 1 90.12 153 GLN B N 1
ATOM 3001 C CA . GLN B 1 153 ? 13.141 2.771 -2.408 1 90.12 153 GLN B CA 1
ATOM 3002 C C . GLN B 1 153 ? 11.727 2.893 -1.847 1 90.12 153 GLN B C 1
ATOM 3004 O O . GLN B 1 153 ? 11.039 1.888 -1.661 1 90.12 153 GLN B O 1
ATOM 3009 N N . THR B 1 154 ? 11.391 4.105 -1.49 1 96.44 154 THR B N 1
ATOM 3010 C CA . THR B 1 154 ? 10.07 4.324 -0.917 1 96.44 154 THR B CA 1
ATOM 3011 C C . THR B 1 154 ? 8.977 3.967 -1.924 1 96.44 154 THR B C 1
ATOM 3013 O O . THR B 1 154 ? 7.977 3.342 -1.567 1 96.44 154 THR B O 1
ATOM 3016 N N . THR B 1 155 ? 9.25 4.383 -3.211 1 97.31 155 THR B N 1
ATOM 3017 C CA . THR B 1 155 ? 8.289 4.07 -4.266 1 97.31 155 THR B CA 1
ATOM 3018 C C . THR B 1 155 ? 8.078 2.561 -4.367 1 97.31 155 THR B C 1
ATOM 3020 O O . THR B 1 155 ? 6.941 2.084 -4.316 1 97.31 155 THR B O 1
ATOM 3023 N N . TYR B 1 156 ? 9.172 1.834 -4.398 1 95.56 156 TYR B N 1
ATOM 3024 C CA . TYR B 1 156 ? 9.133 0.379 -4.492 1 95.56 156 TYR B CA 1
ATOM 3025 C C . TYR B 1 156 ? 8.562 -0.236 -3.221 1 95.56 156 TYR B C 1
ATOM 3027 O O . TYR B 1 156 ? 7.625 -1.037 -3.277 1 95.56 156 TYR B O 1
ATOM 3035 N N . GLY B 1 157 ? 9.062 0.178 -2.064 1 96.44 157 GLY B N 1
ATOM 3036 C CA . GLY B 1 157 ? 8.625 -0.354 -0.784 1 96.44 157 GLY B CA 1
ATOM 3037 C C . GLY B 1 157 ? 7.141 -0.149 -0.53 1 96.44 157 GLY B C 1
ATOM 3038 O O . GLY B 1 157 ? 6.465 -1.044 -0.021 1 96.44 157 GLY B O 1
ATOM 3039 N N . THR B 1 158 ? 6.648 1 -0.895 1 98.5 158 THR B N 1
ATOM 3040 C CA . THR B 1 158 ? 5.23 1.284 -0.708 1 98.5 158 THR B CA 1
ATOM 3041 C C . THR B 1 158 ? 4.375 0.335 -1.542 1 98.5 158 THR B C 1
ATOM 3043 O O . THR B 1 158 ? 3.383 -0.207 -1.052 1 98.5 158 THR B O 1
ATOM 3046 N N . SER B 1 159 ? 4.742 0.116 -2.785 1 98.56 159 SER B N 1
ATOM 3047 C CA . SER B 1 159 ? 3.998 -0.792 -3.65 1 98.56 159 SER B CA 1
ATOM 3048 C C . SER B 1 159 ? 4.047 -2.221 -3.123 1 98.56 159 SER B C 1
ATOM 3050 O O . SER B 1 159 ? 3.055 -2.951 -3.203 1 98.56 159 SER B O 1
ATOM 3052 N N . LYS B 1 160 ? 5.195 -2.609 -2.572 1 98.06 160 LYS B N 1
ATOM 3053 C CA . LYS B 1 160 ? 5.344 -3.971 -2.061 1 98.06 160 LYS B CA 1
ATOM 3054 C C . LYS B 1 160 ? 4.613 -4.141 -0.731 1 98.06 160 LYS B C 1
ATOM 3056 O O . LYS B 1 160 ? 4.062 -5.207 -0.451 1 98.06 160 LYS B O 1
ATOM 3061 N N . ALA B 1 161 ? 4.59 -3.08 0.097 1 98.5 161 ALA B N 1
ATOM 3062 C CA . ALA B 1 161 ? 3.75 -3.121 1.292 1 98.5 161 ALA B CA 1
ATOM 3063 C C . ALA B 1 161 ? 2.279 -3.297 0.924 1 98.5 161 ALA B C 1
ATOM 3065 O O . ALA B 1 161 ? 1.558 -4.062 1.57 1 98.5 161 ALA B O 1
ATOM 3066 N N . ALA B 1 162 ? 1.877 -2.607 -0.09 1 98.88 162 ALA B N 1
ATOM 3067 C CA . ALA B 1 162 ? 0.494 -2.684 -0.551 1 98.88 162 ALA B CA 1
ATOM 3068 C C . ALA B 1 162 ? 0.152 -4.09 -1.035 1 98.88 162 ALA B C 1
ATOM 3070 O O . ALA B 1 162 ? -0.903 -4.629 -0.696 1 98.88 162 ALA B O 1
ATOM 3071 N N . VAL B 1 163 ? 1.024 -4.711 -1.797 1 98.88 163 VAL B N 1
ATOM 3072 C CA . VAL B 1 163 ? 0.699 -6.02 -2.348 1 98.88 163 VAL B CA 1
ATOM 3073 C C . VAL B 1 163 ? 0.775 -7.078 -1.249 1 98.88 163 VAL B C 1
ATOM 3075 O O . VAL B 1 163 ? 0.047 -8.07 -1.284 1 98.88 163 VAL B O 1
ATOM 3078 N N . ASN B 1 164 ? 1.692 -6.879 -0.256 1 98.75 164 ASN B N 1
ATOM 3079 C CA . ASN B 1 164 ? 1.658 -7.75 0.913 1 98.75 164 ASN B CA 1
ATOM 3080 C C . ASN B 1 164 ? 0.271 -7.781 1.55 1 98.75 164 ASN B C 1
ATOM 3082 O O . ASN B 1 164 ? -0.259 -8.852 1.844 1 98.75 164 ASN B O 1
ATOM 3086 N N . TYR B 1 165 ? -0.309 -6.613 1.72 1 98.69 165 TYR B N 1
ATOM 3087 C CA . TYR B 1 165 ? -1.644 -6.504 2.299 1 98.69 165 TYR B CA 1
ATOM 3088 C C . TYR B 1 165 ? -2.684 -7.16 1.4 1 98.69 165 TYR B C 1
ATOM 3090 O O . TYR B 1 165 ? -3.537 -7.914 1.875 1 98.69 165 TYR B O 1
ATOM 3098 N N . LEU B 1 166 ? -2.619 -6.906 0.148 1 98.69 166 LEU B N 1
ATOM 3099 C CA . LEU B 1 166 ? -3.557 -7.465 -0.819 1 98.69 166 LEU B CA 1
ATOM 3100 C C . LEU B 1 166 ? -3.549 -8.992 -0.763 1 98.69 166 LEU B C 1
ATOM 3102 O O . LEU B 1 166 ? -4.609 -9.617 -0.716 1 98.69 166 LEU B O 1
ATOM 3106 N N . THR B 1 167 ? -2.381 -9.555 -0.762 1 98.62 167 THR B N 1
ATOM 3107 C CA . THR B 1 167 ? -2.25 -11.008 -0.757 1 98.62 167 THR B CA 1
ATOM 3108 C C . THR B 1 167 ? -2.812 -11.594 0.533 1 98.62 167 THR B C 1
ATOM 3110 O O . THR B 1 167 ? -3.479 -12.633 0.508 1 98.62 167 THR B O 1
ATOM 3113 N N . ARG B 1 168 ? -2.479 -10.906 1.624 1 98 168 ARG B N 1
ATOM 3114 C CA . ARG B 1 168 ? -3.057 -11.359 2.887 1 98 168 ARG B CA 1
ATOM 3115 C C . ARG B 1 168 ? -4.578 -11.289 2.85 1 98 168 ARG B C 1
ATOM 3117 O O . ARG B 1 168 ? -5.258 -12.164 3.387 1 98 168 ARG B O 1
ATOM 3124 N N . LYS B 1 169 ? -5.129 -10.289 2.238 1 97.75 169 LYS B N 1
ATOM 3125 C CA . LYS B 1 169 ? -6.578 -10.18 2.104 1 97.75 169 LYS B CA 1
ATOM 3126 C C . LYS B 1 169 ? -7.145 -11.32 1.263 1 97.75 169 LYS B C 1
ATOM 3128 O O . LYS B 1 169 ? -8.25 -11.805 1.526 1 97.75 169 LYS B O 1
ATOM 3133 N N . ILE B 1 170 ? -6.449 -11.742 0.228 1 97.38 170 ILE B N 1
ATOM 3134 C CA . ILE B 1 170 ? -6.875 -12.914 -0.539 1 97.38 170 ILE B CA 1
ATOM 3135 C C . ILE B 1 170 ? -7.004 -14.117 0.387 1 97.38 170 ILE B C 1
ATOM 3137 O O . ILE B 1 170 ? -7.98 -14.867 0.31 1 97.38 170 ILE B O 1
ATOM 3141 N N . HIS B 1 171 ? -6.012 -14.305 1.24 1 96.44 171 HIS B N 1
ATOM 3142 C CA . HIS B 1 171 ? -6.055 -15.375 2.227 1 96.44 171 HIS B CA 1
ATOM 3143 C C . HIS B 1 171 ? -7.355 -15.344 3.018 1 96.44 171 HIS B C 1
ATOM 3145 O O . HIS B 1 171 ? -7.992 -16.391 3.211 1 96.44 171 HIS B O 1
ATOM 3151 N N . PHE B 1 172 ? -7.777 -14.188 3.479 1 95.56 172 PHE B N 1
ATOM 3152 C CA . PHE B 1 172 ? -8.961 -14.086 4.324 1 95.56 172 PHE B CA 1
ATOM 3153 C C . PHE B 1 172 ? -10.227 -14.258 3.506 1 95.56 172 PHE B C 1
ATOM 3155 O O . PHE B 1 172 ? -11.195 -14.875 3.967 1 95.56 172 PHE B O 1
ATOM 3162 N N . GLU B 1 173 ? -10.273 -13.758 2.289 1 94.75 173 GLU B N 1
ATOM 3163 C CA . GLU B 1 173 ? -11.508 -13.75 1.512 1 94.75 173 GLU B CA 1
ATOM 3164 C C . GLU B 1 173 ? -11.688 -15.062 0.75 1 94.75 173 GLU B C 1
ATOM 3166 O O . GLU B 1 173 ? -12.797 -15.383 0.312 1 94.75 173 GLU B O 1
ATOM 3171 N N . GLU B 1 174 ? -10.602 -15.742 0.562 1 93.94 174 GLU B N 1
ATOM 3172 C CA . GLU B 1 174 ? -10.633 -17 -0.19 1 93.94 174 GLU B CA 1
ATOM 3173 C C . GLU B 1 174 ? -10.07 -18.156 0.635 1 93.94 174 GLU B C 1
ATOM 3175 O O . GLU B 1 174 ? -8.961 -18.625 0.376 1 93.94 174 GLU B O 1
ATOM 3180 N N . PRO B 1 175 ? -10.844 -18.703 1.523 1 91.38 175 PRO B N 1
ATOM 3181 C CA . PRO B 1 175 ? -10.336 -19.734 2.438 1 91.38 175 PRO B CA 1
ATOM 3182 C C . PRO B 1 175 ? -10.008 -21.047 1.729 1 91.38 175 PRO B C 1
ATOM 3184 O O . PRO B 1 175 ? -9.336 -21.906 2.301 1 91.38 175 PRO B O 1
ATOM 3187 N N . GLU B 1 176 ? -10.422 -21.156 0.473 1 91.56 176 GLU B N 1
ATOM 3188 C CA . GLU B 1 176 ? -10.188 -22.391 -0.261 1 91.56 176 GLU B CA 1
ATOM 3189 C C . GLU B 1 176 ? -8.836 -22.375 -0.967 1 91.56 176 GLU B C 1
ATOM 3191 O O . GLU B 1 176 ? -8.422 -23.391 -1.537 1 91.56 176 GLU B O 1
ATOM 3196 N N . LEU B 1 177 ? -8.141 -21.219 -0.902 1 94.31 177 LEU B N 1
ATOM 3197 C CA . LEU B 1 177 ? -6.855 -21.047 -1.573 1 94.31 177 LEU B CA 1
ATOM 3198 C C . LEU B 1 177 ? -5.734 -20.859 -0.56 1 94.31 177 LEU B C 1
ATOM 3200 O O . LEU B 1 177 ? -5.988 -20.516 0.6 1 94.31 177 LEU B O 1
ATOM 3204 N N . ILE B 1 178 ? -4.559 -21.219 -0.978 1 97.12 178 ILE B N 1
ATOM 3205 C CA . ILE B 1 178 ? -3.352 -20.812 -0.261 1 97.12 178 ILE B CA 1
ATOM 3206 C C . ILE B 1 178 ? -2.738 -19.594 -0.924 1 97.12 178 ILE B C 1
ATOM 3208 O O . ILE B 1 178 ? -2.383 -19.625 -2.105 1 97.12 178 ILE B O 1
ATOM 3212 N N . ALA B 1 179 ? -2.725 -18.484 -0.244 1 98.06 179 ALA B N 1
ATOM 3213 C CA . ALA B 1 179 ? -2.176 -17.25 -0.781 1 98.06 179 ALA B CA 1
ATOM 3214 C C . ALA B 1 179 ? -1.121 -16.656 0.154 1 98.06 179 ALA B C 1
ATOM 3216 O O . ALA B 1 179 ? -1.37 -16.484 1.35 1 98.06 179 ALA B O 1
ATOM 3217 N N . PHE B 1 180 ? 0.08 -16.406 -0.373 1 98.62 180 PHE B N 1
ATOM 3218 C CA . PHE B 1 180 ? 1.13 -15.867 0.48 1 98.62 180 PHE B CA 1
ATOM 3219 C C . PHE B 1 180 ? 2.188 -15.148 -0.352 1 98.62 180 PHE B C 1
ATOM 3221 O O . PHE B 1 180 ? 2.146 -15.188 -1.584 1 98.62 180 PHE B O 1
ATOM 3228 N N . ASN B 1 181 ? 3.016 -14.422 0.36 1 98.69 181 ASN B N 1
ATOM 3229 C CA . ASN B 1 181 ? 4.102 -13.656 -0.245 1 98.69 181 ASN B CA 1
ATOM 3230 C C . ASN B 1 181 ? 5.457 -14.312 0.005 1 98.69 181 ASN B C 1
ATOM 3232 O O . ASN B 1 181 ? 5.668 -14.922 1.053 1 98.69 181 ASN B O 1
ATOM 3236 N N . ILE B 1 182 ? 6.383 -14.125 -0.947 1 98.44 182 ILE B N 1
ATOM 3237 C CA . ILE B 1 182 ? 7.762 -14.57 -0.761 1 98.44 182 ILE B CA 1
ATOM 3238 C C . ILE B 1 182 ? 8.719 -13.406 -1.01 1 98.44 182 ILE B C 1
ATOM 3240 O O . ILE B 1 182 ? 8.594 -12.703 -2.016 1 98.44 182 ILE B O 1
ATOM 3244 N N . ASP B 1 183 ? 9.547 -13.148 -0.098 1 96.38 183 ASP B N 1
ATOM 3245 C CA . ASP B 1 183 ? 10.742 -12.328 -0.303 1 96.38 183 ASP B CA 1
ATOM 3246 C C . ASP B 1 183 ? 11.875 -13.156 -0.896 1 96.38 183 ASP B C 1
ATOM 3248 O O . ASP B 1 183 ? 12.453 -14.008 -0.218 1 96.38 183 ASP B O 1
ATOM 3252 N N . PRO B 1 184 ? 12.195 -12.883 -2.135 1 94.75 184 PRO B N 1
ATOM 3253 C CA . PRO B 1 184 ? 13.219 -13.711 -2.773 1 94.75 184 PRO B CA 1
ATOM 3254 C C . PRO B 1 184 ? 14.633 -13.359 -2.316 1 94.75 184 PRO B C 1
ATOM 3256 O O . PRO B 1 184 ? 15.602 -14.016 -2.717 1 94.75 184 PRO B O 1
ATOM 3259 N N . GLY B 1 185 ? 14.727 -12.391 -1.436 1 88.12 185 GLY B N 1
ATOM 3260 C CA . GLY B 1 185 ? 16.047 -11.953 -1.002 1 88.12 185 GLY B CA 1
ATOM 3261 C C . GLY B 1 185 ? 16.719 -11.016 -1.984 1 88.12 185 GLY B C 1
ATOM 3262 O O . GLY B 1 185 ? 16.047 -10.445 -2.855 1 88.12 185 GLY B O 1
ATOM 3263 N N . TYR B 1 186 ? 17.953 -10.672 -1.672 1 75.75 186 TYR B N 1
ATOM 3264 C CA . TYR B 1 186 ? 18.766 -9.82 -2.535 1 75.75 186 TYR B CA 1
ATOM 3265 C C . TYR B 1 186 ? 19.672 -10.656 -3.438 1 75.75 186 TYR B C 1
ATOM 3267 O O . TYR B 1 186 ? 20.562 -11.359 -2.957 1 75.75 186 TYR B O 1
ATOM 3275 N N . PHE B 1 187 ? 19.281 -10.891 -4.602 1 62.62 187 PHE B N 1
ATOM 3276 C CA . PHE B 1 187 ? 20.094 -11.711 -5.492 1 62.62 187 PHE B CA 1
ATOM 3277 C C . PHE B 1 187 ? 20.328 -11 -6.816 1 62.62 187 PHE B C 1
ATOM 3279 O O . PHE B 1 187 ? 19.672 -10 -7.121 1 62.62 187 PHE B O 1
ATOM 3286 N N . GLU B 1 188 ? 21.516 -11.375 -7.41 1 55.62 188 GLU B N 1
ATOM 3287 C CA . GLU B 1 188 ? 21.859 -10.82 -8.711 1 55.62 188 GLU B CA 1
ATOM 3288 C C . GLU B 1 188 ? 20.781 -11.109 -9.742 1 55.62 188 GLU B C 1
ATOM 3290 O O . GLU B 1 188 ? 20.391 -12.258 -9.945 1 55.62 188 GLU B O 1
ATOM 3295 N N . SER B 1 189 ? 19.781 -10.312 -9.852 1 54.97 189 SER B N 1
ATOM 3296 C CA . SER B 1 189 ? 18.859 -10.43 -10.977 1 54.97 189 SER B CA 1
ATOM 3297 C C . SER B 1 189 ? 18.938 -9.195 -11.875 1 54.97 189 SER B C 1
ATOM 3299 O O . SER B 1 189 ? 19.594 -8.219 -11.539 1 54.97 189 SER B O 1
ATOM 3301 N N . GLY B 1 190 ? 18.641 -9.312 -13.102 1 47.59 190 GLY B N 1
ATOM 3302 C CA . GLY B 1 190 ? 18.609 -8.109 -13.922 1 47.59 190 GLY B CA 1
ATOM 3303 C C . GLY B 1 190 ? 18.172 -6.879 -13.148 1 47.59 190 GLY B C 1
ATOM 3304 O O . GLY B 1 190 ? 18.641 -5.773 -13.414 1 47.59 190 GLY B O 1
ATOM 3305 N N . ASN B 1 191 ? 17.188 -7.047 -12.391 1 46.59 191 ASN B N 1
ATOM 3306 C CA . ASN B 1 191 ? 16.812 -5.895 -11.578 1 46.59 191 ASN B CA 1
ATOM 3307 C C . ASN B 1 191 ? 17.734 -5.73 -10.375 1 46.59 191 ASN B C 1
ATOM 3309 O O . ASN B 1 191 ? 17.406 -5.035 -9.414 1 46.59 191 ASN B O 1
ATOM 3313 N N . GLY B 1 192 ? 18.578 -6.676 -10.109 1 43.84 192 GLY B N 1
ATOM 3314 C CA . GLY B 1 192 ? 19.625 -6.695 -9.102 1 43.84 192 GLY B CA 1
ATOM 3315 C C . GLY B 1 192 ? 20.547 -5.492 -9.164 1 43.84 192 GLY B C 1
ATOM 3316 O O . GLY B 1 192 ? 21.406 -5.312 -8.297 1 43.84 192 GLY B O 1
ATOM 3317 N N . GLN B 1 193 ? 20.672 -5.059 -10.359 1 43.62 193 GLN B N 1
ATOM 3318 C CA . GLN B 1 193 ? 21.5 -3.867 -10.445 1 43.62 193 GLN B CA 1
ATOM 3319 C C . GLN B 1 193 ? 21.062 -2.807 -9.438 1 43.62 193 GLN B C 1
ATOM 3321 O O . GLN B 1 193 ? 21.859 -1.944 -9.055 1 43.62 193 GLN B O 1
ATOM 3326 N N . TYR B 1 194 ? 19.922 -2.908 -9.172 1 43.16 194 TYR B N 1
ATOM 3327 C CA . TYR B 1 194 ? 19.422 -1.919 -8.227 1 43.16 194 TYR B CA 1
ATOM 3328 C C . TYR B 1 194 ? 19.984 -2.178 -6.828 1 43.16 194 TYR B C 1
ATOM 3330 O O . TYR B 1 194 ? 20.234 -1.238 -6.074 1 43.16 194 TYR B O 1
ATOM 3338 N N . ALA B 1 195 ? 20.078 -3.404 -6.496 1 44.78 195 ALA B N 1
ATOM 3339 C CA . ALA B 1 195 ? 20.641 -3.74 -5.191 1 44.78 195 ALA B CA 1
ATOM 3340 C C . ALA B 1 195 ? 22.078 -3.23 -5.078 1 44.78 195 ALA B C 1
ATOM 3342 O O . ALA B 1 195 ? 22.609 -3.084 -3.973 1 44.78 195 ALA B O 1
ATOM 3343 N N . ALA B 1 196 ? 22.734 -3.209 -6.195 1 41.19 196 ALA B N 1
ATOM 3344 C CA . ALA B 1 196 ? 24.062 -2.629 -6.066 1 41.19 196 ALA B CA 1
ATOM 3345 C C . ALA B 1 196 ? 23.984 -1.208 -5.512 1 41.19 196 ALA B C 1
ATOM 3347 O O . ALA B 1 196 ? 24.984 -0.693 -4.977 1 41.19 196 ALA B O 1
ATOM 3348 N N . ALA B 1 197 ? 23.062 -0.678 -5.984 1 41.97 197 ALA B N 1
ATOM 3349 C CA . ALA B 1 197 ? 22.969 0.677 -5.445 1 41.97 197 ALA B CA 1
ATOM 3350 C C . ALA B 1 197 ? 22.828 0.656 -3.928 1 41.97 197 ALA B C 1
ATOM 3352 O O . ALA B 1 197 ? 22.797 1.708 -3.287 1 41.97 197 ALA B O 1
ATOM 3353 N N . PHE B 1 198 ? 22.016 -0.276 -3.471 1 42.09 198 PHE B N 1
ATOM 3354 C CA . PHE B 1 198 ? 22.25 -0.341 -2.033 1 42.09 198 PHE B CA 1
ATOM 3355 C C . PHE B 1 198 ? 23.703 -0.638 -1.731 1 42.09 198 PHE B C 1
ATOM 3357 O O . PHE B 1 198 ? 24.453 -1.089 -2.609 1 42.09 198 PHE B O 1
ATOM 3364 N N . VAL B 1 199 ? 24.078 -1.037 -0.383 1 39.5 199 VAL B N 1
ATOM 3365 C CA . VAL B 1 199 ? 25.391 -0.889 0.244 1 39.5 199 VAL B CA 1
ATOM 3366 C C . VAL B 1 199 ? 26.422 -1.68 -0.543 1 39.5 199 VAL B C 1
ATOM 3368 O O . VAL B 1 199 ? 26.359 -2.91 -0.61 1 39.5 199 VAL B O 1
ATOM 3371 N N . GLY B 1 200 ? 27.031 -1.126 -1.422 1 45.19 200 GLY B N 1
ATOM 3372 C CA . GLY B 1 200 ? 28.375 -1.427 -1.892 1 45.19 200 GLY B CA 1
ATOM 3373 C C . GLY B 1 200 ? 28.609 -2.91 -2.09 1 45.19 200 GLY B C 1
ATOM 3374 O O . GLY B 1 200 ? 29.75 -3.332 -2.328 1 45.19 200 GLY B O 1
ATOM 3375 N N . ARG B 1 201 ? 27.703 -3.682 -1.574 1 46.88 201 ARG B N 1
ATOM 3376 C CA . ARG B 1 201 ? 28.172 -5.066 -1.593 1 46.88 201 ARG B CA 1
ATOM 3377 C C . ARG B 1 201 ? 27.484 -5.859 -2.703 1 46.88 201 ARG B C 1
ATOM 3379 O O . ARG B 1 201 ? 26.359 -5.566 -3.076 1 46.88 201 ARG B O 1
ATOM 3386 N N . ASN B 1 202 ? 28.125 -6.605 -3.582 1 52.03 202 ASN B N 1
ATOM 3387 C CA . ASN B 1 202 ? 27.688 -7.582 -4.57 1 52.03 202 ASN B CA 1
ATOM 3388 C C . ASN B 1 202 ? 26.562 -8.461 -4.02 1 52.03 202 ASN B C 1
ATOM 3390 O O . ASN B 1 202 ? 26.609 -8.891 -2.863 1 52.03 202 ASN B O 1
ATOM 3394 N N . PRO B 1 203 ? 25.438 -8.5 -4.805 1 59.72 203 PRO B N 1
ATOM 3395 C CA . PRO B 1 203 ? 24.422 -9.398 -4.262 1 59.72 203 PRO B CA 1
ATOM 3396 C C . PRO B 1 203 ? 24.969 -10.805 -3.98 1 59.72 203 PRO B C 1
ATOM 3398 O O . PRO B 1 203 ? 25.609 -11.406 -4.848 1 59.72 203 PRO B O 1
ATOM 3401 N N . PRO B 1 204 ? 24.781 -11.211 -2.76 1 61.84 204 PRO B N 1
ATOM 3402 C CA . PRO B 1 204 ? 25.422 -12.445 -2.303 1 61.84 204 PRO B CA 1
ATOM 3403 C C . PRO B 1 204 ? 24.812 -13.695 -2.938 1 61.84 204 PRO B C 1
ATOM 3405 O O . PRO B 1 204 ? 25.469 -14.734 -3.025 1 61.84 204 PRO B O 1
ATOM 3408 N N . GLN B 1 205 ? 23.484 -13.57 -3.529 1 73.94 205 GLN B N 1
ATOM 3409 C CA . GLN B 1 205 ? 22.875 -14.82 -3.973 1 73.94 205 GLN B CA 1
ATOM 3410 C C . GLN B 1 205 ? 22.531 -14.773 -5.461 1 73.94 205 GLN B C 1
ATOM 3412 O O . GLN B 1 205 ? 22.312 -13.695 -6.012 1 73.94 205 GLN B O 1
ATOM 3417 N N . THR B 1 206 ? 22.641 -15.961 -6.148 1 85.12 206 THR B N 1
ATOM 3418 C CA . THR B 1 206 ? 22.266 -16.125 -7.551 1 85.12 206 THR B CA 1
ATOM 3419 C C . THR B 1 206 ? 20.859 -16.719 -7.668 1 85.12 206 THR B C 1
ATOM 3421 O O . THR B 1 206 ? 20.344 -17.297 -6.715 1 85.12 206 THR B O 1
ATOM 3424 N N . VAL B 1 207 ? 20.266 -16.562 -8.844 1 90.5 207 VAL B N 1
ATOM 3425 C CA . VAL B 1 207 ? 18.953 -17.156 -9.117 1 90.5 207 VAL B CA 1
ATOM 3426 C C . VAL B 1 207 ? 19.016 -18.672 -8.906 1 90.5 207 VAL B C 1
ATOM 3428 O O . VAL B 1 207 ? 18.094 -19.266 -8.344 1 90.5 207 VAL B O 1
ATOM 3431 N N . ASP B 1 208 ? 20.125 -19.297 -9.297 1 90.25 208 ASP B N 1
ATOM 3432 C CA . ASP B 1 208 ? 20.297 -20.734 -9.203 1 90.25 208 ASP B CA 1
ATOM 3433 C C . ASP B 1 208 ? 20.281 -21.203 -7.742 1 90.25 208 ASP B C 1
ATOM 3435 O O . ASP B 1 208 ? 19.875 -22.312 -7.445 1 90.25 208 ASP B O 1
ATOM 3439 N N . GLU B 1 209 ? 20.703 -20.297 -6.898 1 89.56 209 GLU B N 1
ATOM 3440 C CA . GLU B 1 209 ? 20.734 -20.625 -5.477 1 89.56 209 GLU B CA 1
ATOM 3441 C C . GLU B 1 209 ? 19.359 -20.391 -4.836 1 89.56 209 GLU B C 1
ATOM 3443 O O . GLU B 1 209 ? 18.938 -21.188 -3.984 1 89.56 209 GLU B O 1
ATOM 3448 N N . VAL B 1 210 ? 18.672 -19.406 -5.266 1 93.56 210 VAL B N 1
ATOM 3449 C CA . VAL B 1 210 ? 17.469 -18.938 -4.57 1 93.56 210 VAL B CA 1
ATOM 3450 C C . VAL B 1 210 ? 16.25 -19.656 -5.113 1 93.56 210 VAL B C 1
ATOM 3452 O O . VAL B 1 210 ? 15.359 -20.062 -4.348 1 93.56 210 VAL B O 1
ATOM 3455 N N . ALA B 1 211 ? 16.203 -19.938 -6.395 1 95.69 211 ALA B N 1
ATOM 3456 C CA . ALA B 1 211 ? 15 -20.453 -7.062 1 95.69 211 ALA B CA 1
ATOM 3457 C C . ALA B 1 211 ? 14.594 -21.812 -6.496 1 95.69 211 ALA B C 1
ATOM 3459 O O . ALA B 1 211 ? 13.414 -22.031 -6.191 1 95.69 211 ALA B O 1
ATOM 3460 N N . PRO B 1 212 ? 15.594 -22.781 -6.309 1 97 212 PRO B N 1
ATOM 3461 C CA . PRO B 1 212 ? 15.195 -24.062 -5.754 1 97 212 PRO B CA 1
ATOM 3462 C C . PRO B 1 212 ? 14.562 -23.953 -4.371 1 97 212 PRO B C 1
ATOM 3464 O O . PRO B 1 212 ? 13.633 -24.688 -4.043 1 97 212 PRO B O 1
ATOM 3467 N N . GLN B 1 213 ? 15.023 -23.031 -3.553 1 97.25 213 GLN B N 1
ATOM 3468 C CA . GLN B 1 213 ? 14.484 -22.844 -2.209 1 97.25 213 GLN B CA 1
ATOM 3469 C C . GLN B 1 213 ? 13.078 -22.25 -2.26 1 97.25 213 GLN B C 1
ATOM 3471 O O . GLN B 1 213 ? 12.203 -22.641 -1.485 1 97.25 213 GLN B O 1
ATOM 3476 N N . ILE B 1 214 ? 12.859 -21.375 -3.166 1 98 214 ILE B N 1
ATOM 3477 C CA . ILE B 1 214 ? 11.539 -20.781 -3.357 1 98 214 ILE B CA 1
ATOM 3478 C C . ILE B 1 214 ? 10.547 -21.875 -3.779 1 98 214 ILE B C 1
ATOM 3480 O O . ILE B 1 214 ? 9.438 -21.953 -3.246 1 98 214 ILE B O 1
ATOM 3484 N N . VAL B 1 215 ? 10.945 -22.734 -4.742 1 98.44 215 VAL B N 1
ATOM 3485 C CA . VAL B 1 215 ? 10.078 -23.812 -5.203 1 98.44 215 VAL B CA 1
ATOM 3486 C C . VAL B 1 215 ? 9.742 -24.734 -4.035 1 98.44 215 VAL B C 1
ATOM 3488 O O . VAL B 1 215 ? 8.602 -25.188 -3.895 1 98.44 215 VAL B O 1
ATOM 3491 N N . ASP B 1 216 ? 10.742 -25 -3.184 1 98.25 216 ASP B N 1
ATOM 3492 C CA . ASP B 1 216 ? 10.508 -25.844 -2.012 1 98.25 216 ASP B CA 1
ATOM 3493 C C . ASP B 1 216 ? 9.461 -25.219 -1.092 1 98.25 216 ASP B C 1
ATOM 3495 O O . ASP B 1 216 ? 8.562 -25.922 -0.61 1 98.25 216 ASP B O 1
ATOM 3499 N N . VAL B 1 217 ? 9.578 -23.906 -0.826 1 98.31 217 VAL B N 1
ATOM 3500 C CA . VAL B 1 217 ? 8.609 -23.219 0.017 1 98.31 217 VAL B CA 1
ATOM 3501 C C . VAL B 1 217 ? 7.219 -23.328 -0.594 1 98.31 217 VAL B C 1
ATOM 3503 O O . VAL B 1 217 ? 6.246 -23.609 0.109 1 98.31 217 VAL B O 1
ATOM 3506 N N . ILE B 1 218 ? 7.094 -23.156 -1.894 1 98.56 218 ILE B N 1
ATOM 3507 C CA . ILE B 1 218 ? 5.809 -23.156 -2.582 1 98.56 218 ILE B CA 1
ATOM 3508 C C . ILE B 1 218 ? 5.211 -24.562 -2.547 1 98.56 218 ILE B C 1
ATOM 3510 O O . ILE B 1 218 ? 4.035 -24.734 -2.215 1 98.56 218 ILE B O 1
ATOM 3514 N N . GLU B 1 219 ? 5.969 -25.578 -2.859 1 97.56 219 GLU B N 1
ATOM 3515 C CA . GLU B 1 219 ? 5.469 -26.938 -2.918 1 97.56 219 GLU B CA 1
ATOM 3516 C C . GLU B 1 219 ? 5.004 -27.422 -1.545 1 97.56 219 GLU B C 1
ATOM 3518 O O . GLU B 1 219 ? 4.016 -28.141 -1.436 1 97.56 219 GLU B O 1
ATOM 3523 N N . LYS B 1 220 ? 5.66 -26.969 -0.482 1 97.19 220 LYS B N 1
ATOM 3524 C CA . LYS B 1 220 ? 5.363 -27.438 0.866 1 97.19 220 LYS B CA 1
ATOM 3525 C C . LYS B 1 220 ? 4.301 -26.578 1.536 1 97.19 220 LYS B C 1
ATOM 3527 O O . LYS B 1 220 ? 3.834 -26.891 2.631 1 97.19 220 LYS B O 1
ATOM 3532 N N . ALA B 1 221 ? 3.904 -25.516 0.891 1 97.69 221 ALA B N 1
ATOM 3533 C CA . ALA B 1 221 ? 2.986 -24.562 1.492 1 97.69 221 ALA B CA 1
ATOM 3534 C C . ALA B 1 221 ? 1.638 -25.203 1.8 1 97.69 221 ALA B C 1
ATOM 3536 O O . ALA B 1 221 ? 1.119 -25.984 1 1 97.69 221 ALA B O 1
ATOM 3537 N N . THR B 1 222 ? 1.07 -24.844 2.939 1 96.19 222 THR B N 1
ATOM 3538 C CA . THR B 1 222 ? -0.266 -25.281 3.334 1 96.19 222 THR B CA 1
ATOM 3539 C C . THR B 1 222 ? -1.111 -24.094 3.773 1 96.19 222 THR B C 1
ATOM 3541 O O . THR B 1 222 ? -0.576 -23.031 4.09 1 96.19 222 THR B O 1
ATOM 3544 N N . ARG B 1 223 ? -2.359 -24.328 3.789 1 95.31 223 ARG B N 1
ATOM 3545 C CA . ARG B 1 223 ? -3.293 -23.297 4.246 1 95.31 223 ARG B CA 1
ATOM 3546 C C . ARG B 1 223 ? -3.02 -22.922 5.699 1 95.31 223 ARG B C 1
ATOM 3548 O O . ARG B 1 223 ? -2.965 -21.734 6.035 1 95.31 223 ARG B O 1
ATOM 3555 N N . ALA B 1 224 ? -2.74 -23.828 6.555 1 94.56 224 ALA B N 1
ATOM 3556 C CA . ALA B 1 224 ? -2.607 -23.625 7.992 1 94.56 224 ALA B CA 1
ATOM 3557 C C . ALA B 1 224 ? -1.275 -22.969 8.336 1 94.56 224 ALA B C 1
ATOM 3559 O O . ALA B 1 224 ? -1.209 -22.109 9.227 1 94.56 224 ALA B O 1
ATOM 3560 N N . GLN B 1 225 ? -0.231 -23.203 7.586 1 95.75 225 GLN B N 1
ATOM 3561 C CA . GLN B 1 225 ? 1.101 -22.812 8.039 1 95.75 225 GLN B CA 1
ATOM 3562 C C . GLN B 1 225 ? 1.64 -21.641 7.215 1 95.75 225 GLN B C 1
ATOM 3564 O O . GLN B 1 225 ? 2.35 -20.781 7.738 1 95.75 225 GLN B O 1
ATOM 3569 N N . THR B 1 226 ? 1.291 -21.625 5.914 1 97.56 226 THR B N 1
ATOM 3570 C CA . THR B 1 226 ? 2.025 -20.734 5.016 1 97.56 226 THR B CA 1
ATOM 3571 C C . THR B 1 226 ? 1.142 -19.578 4.543 1 97.56 226 THR B C 1
ATOM 3573 O O . THR B 1 226 ? 1.622 -18.469 4.348 1 97.56 226 THR B O 1
ATOM 3576 N N . SER B 1 227 ? -0.161 -19.828 4.426 1 97.31 227 SER B N 1
ATOM 3577 C CA . SER B 1 227 ? -1.058 -18.859 3.797 1 97.31 227 SER B CA 1
ATOM 3578 C C . SER B 1 227 ? -1.189 -17.594 4.641 1 97.31 227 SER B C 1
ATOM 3580 O O . SER B 1 227 ? -1.071 -17.656 5.867 1 97.31 227 SER B O 1
ATOM 3582 N N . GLY B 1 228 ? -1.301 -16.469 4.02 1 97.19 228 GLY B N 1
ATOM 3583 C CA . GLY B 1 228 ? -1.607 -15.211 4.668 1 97.19 228 GLY B CA 1
ATOM 3584 C C . GLY B 1 228 ? -0.396 -14.562 5.305 1 97.19 228 GLY B C 1
ATOM 3585 O O . GLY B 1 228 ? -0.535 -13.711 6.188 1 97.19 228 GLY B O 1
ATOM 3586 N N . ALA B 1 229 ? 0.842 -15.016 4.871 1 97.81 229 ALA B N 1
ATOM 3587 C CA . ALA B 1 229 ? 2.047 -14.5 5.516 1 97.81 229 ALA B CA 1
ATOM 3588 C C . ALA B 1 229 ? 3.129 -14.188 4.484 1 97.81 229 ALA B C 1
ATOM 3590 O O . ALA B 1 229 ? 2.951 -14.445 3.291 1 97.81 229 ALA B O 1
ATOM 3591 N N . LEU B 1 230 ? 4.133 -13.523 4.938 1 98.06 230 LEU B N 1
ATOM 3592 C CA . LEU B 1 230 ? 5.336 -13.258 4.16 1 98.06 230 LEU B CA 1
ATOM 3593 C C . LEU B 1 230 ? 6.465 -14.203 4.562 1 98.06 230 LEU B C 1
ATOM 3595 O O . LEU B 1 230 ? 6.797 -14.305 5.746 1 98.06 230 LEU B O 1
ATOM 3599 N N . TRP B 1 231 ? 7.023 -14.859 3.555 1 98.25 231 TRP B N 1
ATOM 3600 C CA . TRP B 1 231 ? 8.102 -15.812 3.816 1 98.25 231 TRP B CA 1
ATOM 3601 C C . TRP B 1 231 ? 9.367 -15.414 3.07 1 98.25 231 TRP B C 1
ATOM 3603 O O . TRP B 1 231 ? 9.305 -14.922 1.941 1 98.25 231 TRP B O 1
ATOM 3613 N N . THR B 1 232 ? 10.516 -15.656 3.668 1 95.81 232 THR B N 1
ATOM 3614 C CA . THR B 1 232 ? 11.773 -15.531 2.945 1 95.81 232 THR B CA 1
ATOM 3615 C C . THR B 1 232 ? 11.969 -16.688 1.979 1 95.81 232 THR B C 1
ATOM 3617 O O . THR B 1 232 ? 11.32 -17.734 2.113 1 95.81 232 THR B O 1
ATOM 3620 N N . TYR B 1 233 ? 12.852 -16.484 1.045 1 95.19 233 TYR B N 1
ATOM 3621 C CA . TYR B 1 233 ? 13.094 -17.469 -0.005 1 95.19 233 TYR B CA 1
ATOM 3622 C C . TYR B 1 233 ? 13.453 -18.828 0.589 1 95.19 233 TYR B C 1
ATOM 3624 O O . TYR B 1 233 ? 13.219 -19.875 -0.031 1 95.19 233 TYR B O 1
ATOM 3632 N N . ASN B 1 234 ? 13.977 -18.812 1.819 1 94.06 234 ASN B N 1
ATOM 3633 C CA . ASN B 1 234 ? 14.461 -20.047 2.41 1 94.06 234 ASN B CA 1
ATOM 3634 C C . ASN B 1 234 ? 13.492 -20.594 3.461 1 94.06 234 ASN B C 1
ATOM 3636 O O . ASN B 1 234 ? 13.852 -21.453 4.266 1 94.06 234 ASN B O 1
ATOM 3640 N N . GLY B 1 235 ? 12.312 -20.016 3.535 1 96.31 235 GLY B N 1
ATOM 3641 C CA . GLY B 1 235 ? 11.234 -20.641 4.285 1 96.31 235 GLY B CA 1
ATOM 3642 C C . GLY B 1 235 ? 11.125 -20.125 5.707 1 96.31 235 GLY B C 1
ATOM 3643 O O . GLY B 1 235 ? 10.625 -20.828 6.59 1 96.31 235 GLY B O 1
ATOM 3644 N N . GLU B 1 236 ? 11.633 -18.953 5.98 1 96.5 236 GLU B N 1
ATOM 3645 C CA . GLU B 1 236 ? 11.438 -18.312 7.277 1 96.5 236 GLU B CA 1
ATOM 3646 C C . GLU B 1 236 ? 10.305 -17.297 7.219 1 96.5 236 GLU B C 1
ATOM 3648 O O . GLU B 1 236 ? 10.25 -16.469 6.305 1 96.5 236 GLU B O 1
ATOM 3653 N N . LYS B 1 237 ? 9.422 -17.438 8.211 1 96.31 237 LYS B N 1
ATOM 3654 C CA . LYS B 1 237 ? 8.336 -16.469 8.266 1 96.31 237 LYS B CA 1
ATOM 3655 C C . LYS B 1 237 ? 8.852 -15.07 8.609 1 96.31 237 LYS B C 1
ATOM 3657 O O . LYS B 1 237 ? 9.625 -14.906 9.555 1 96.31 237 LYS B O 1
ATOM 3662 N N . SER B 1 238 ? 8.477 -14.086 7.867 1 94.62 238 SER B N 1
ATOM 3663 C CA . SER B 1 238 ? 8.938 -12.719 8.055 1 94.62 238 SER B CA 1
ATOM 3664 C C . SER B 1 238 ? 7.883 -11.867 8.742 1 94.62 238 SER B C 1
ATOM 3666 O O . SER B 1 238 ? 6.684 -12.117 8.602 1 94.62 238 SER B O 1
ATOM 3668 N N . ALA B 1 239 ? 8.375 -10.906 9.578 1 92.5 239 ALA B N 1
ATOM 3669 C CA . ALA B 1 239 ? 7.465 -9.859 10.039 1 92.5 239 ALA B CA 1
ATOM 3670 C C . ALA B 1 239 ? 6.969 -9.016 8.867 1 92.5 239 ALA B C 1
ATOM 3672 O O . ALA B 1 239 ? 7.621 -8.938 7.828 1 92.5 239 ALA B O 1
ATOM 3673 N N . TRP B 1 240 ? 5.801 -8.547 9.055 1 93.94 240 TRP B N 1
ATOM 3674 C CA . TRP B 1 240 ? 5.305 -7.656 8.008 1 93.94 240 TRP B CA 1
ATOM 3675 C C . TRP B 1 240 ? 6.176 -6.41 7.895 1 93.94 240 TRP B C 1
ATOM 3677 O O . TRP B 1 240 ? 6.66 -5.891 8.898 1 93.94 240 TRP B O 1
#

Radius of gyration: 23.5 Å; Cα contacts (8 Å, |Δi|>4): 1060; chains: 2; bounding box: 54×81×53 Å

pLDDT: mean 90.06, std 15.36, range [33.41, 98.94]

Foldseek 3Di:
DPPPAAEEEEEPLAFFLNVLLQVVSVVVRHQYEYEYQDQVSHDDDPNYHYAYDDLLDLCRLQVRLVCCCPPVVQQAHQEYEAEDADQDKFAFPVDDDVVLLVVRLSRQAVSLVSNCVNCVNRQQDPPDDRGREYEYAAAPLLFPPDPPDDGGSCSRNVSRVNNLVVQLVCLVVPVSHATHYEHLAQEPIPSNVVVCVVPDDHRPHGSNRQSVQQVVLRVPDDSVPGGSFYAYSNGHTDHD/DPPPAAEEEEEPLAFFLNVLLQVVSVVVRHQYEYEYQDQVSHDDDPNYHYAYDDLLDLCRLQVRLVCCCPPVVQQAHQEYEAEDADQDKFAFPVDDDVVLLVVRLSRQAVSLVSNCVNCVNRQQDPPLDRAREYEYAAAPLLFPPDPPDDGGSCSVNVSRVNNLVVQLVCLVVPVSHATHYEHLAQEPTPSNVVVCVPDVDHRPHGSNRQSVQQVVLRVPDDSVPGGSFYAYSNGHTDHD

Solvent-accessible surface area (backbone atoms only — not comparable to full-atom values): 24480 Å² total; per-residue (Å²): 126,84,78,79,68,46,28,37,38,32,29,38,28,63,47,47,58,29,26,44,41,51,53,51,42,44,76,72,57,34,42,36,34,37,20,20,68,51,65,86,70,42,76,91,52,92,78,51,45,79,38,50,32,38,49,72,46,89,52,29,38,46,53,35,46,50,45,38,35,73,75,67,63,49,73,64,36,44,33,36,35,40,47,47,66,72,72,86,53,62,46,45,80,75,63,53,53,68,66,58,37,50,49,36,27,39,27,39,26,48,19,48,51,48,40,45,45,42,43,44,73,32,25,47,55,88,80,77,70,77,54,8,32,45,34,34,56,51,41,70,67,20,26,65,67,57,84,79,69,61,82,30,37,50,47,38,19,25,18,30,25,19,29,52,37,46,36,31,48,45,22,63,65,36,76,65,38,25,15,27,34,30,18,67,69,69,38,56,28,83,75,24,68,52,52,51,66,55,77,85,56,76,58,84,34,46,42,83,66,38,36,62,37,36,52,51,42,60,73,69,50,39,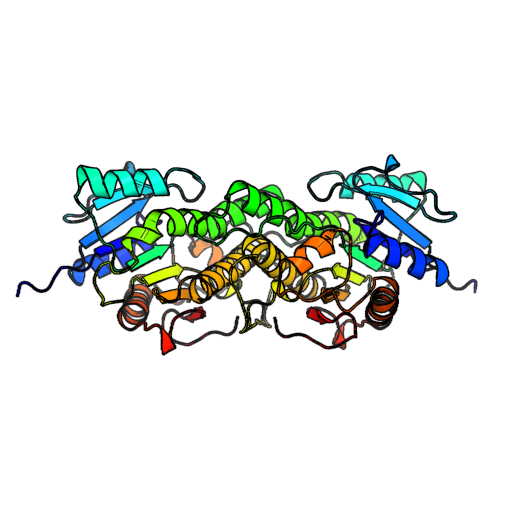60,91,79,41,34,46,38,41,24,36,28,81,61,45,82,46,77,73,128,82,79,79,67,48,28,36,38,32,28,37,27,64,46,50,58,29,27,43,42,50,53,50,43,44,74,71,56,33,42,35,35,38,20,21,68,51,64,85,70,42,76,93,52,91,80,50,44,77,41,50,33,38,49,73,47,90,52,29,39,47,53,33,45,50,45,37,35,72,75,67,62,50,72,62,36,46,33,37,35,42,47,48,64,73,74,86,53,64,48,46,79,75,64,55,53,68,66,58,38,51,50,36,28,39,28,41,26,48,18,49,51,49,40,46,46,43,43,45,74,32,25,46,53,89,84,78,61,76,53,9,31,46,35,36,58,50,42,71,67,18,26,67,67,57,85,76,70,61,81,29,37,50,47,40,19,24,18,30,25,19,28,52,37,47,36,31,48,46,24,64,64,34,76,66,37,24,16,26,34,30,17,68,70,69,33,54,28,84,74,23,62,52,52,45,72,41,78,84,44,76,56,85,35,47,42,81,66,38,36,63,36,38,51,50,43,59,73,67,50,38,60,89,79,40,33,47,38,41,24,37,28,82,62,45,80,48,79,72

Organism: NCBI:txid1296121

InterPro domains:
  IPR002347 Short-chain dehydrogenase/reductase SDR [PF00106] (6-191)
  IPR002347 Short-chain dehydrogenase/reductase SDR [PR00081] (7-24)
  IPR002347 Short-chain dehydrogenase/reductase SDR [PR00081] (75-86)
  IPR002347 Short-chain dehydrogenase/reductase SDR [PR00081] (126-142)
  IPR002347 Short-chain dehydrogenase/reductase SDR [PR00081] (156-175)
  IPR020904 Short-chain dehydrogenase/reductase, conserved site [PS00061] (143-171)
  IPR036291 NAD(P)-binding domain superfamily [SSF51735] (5-240)
  IPR051468 Fungal Secondary Metabolite SDRs [PTHR43544] (6-240)

Secondary structure (DSSP, 8-state):
------EEEEESTTSHHHHHHHHHHHHTT-EEEEEES-GGGSPP-TTEEEEE--TT-SSHHHHHHHHHHHHH-----SEEEE----------GGG--HHHHHHHHIIIIIHHHHHHHHHHHHHS-SSS-S--EEEEE--GGG-TT-S---SS-HHHHHHHHHHHHHHHHHHHH-TTSEEEEEE--SB--TTTTTGGGSTT---SB-HHHHHHHHHHHHHH--TTTTTTSEEETTSPEEP-/------EEEEESTTSHHHHHHHHHHHHTT-EEEEEES-GGGSPP-TTEEEEE--TT-SSHHHHHHHHHHHHH-----SEEEE----------GGG--HHHHHHHHIIIIIHHHHHHHHHHHHHS-SSS-S--EEEEE--GGG-TT-S---SS-HHHHHHHHHHHHHHHHHHHH-TTSEEEEEE--SB--GGGHHHHTSSS---SB-HHHHHHHHHHHHHH--TTTTTTSEEETTSPEEP-